Protein AF-A0A7S0A789-F1 (afdb_monomer)

pLDDT: mean 82.25, std 15.33, range [33.28, 98.38]

Sequence (370 aa):
LTANECTLSLEGDSMLAGPYPSQSTDPSTAKYSLGPCECFGKKYRDMSPVTEESRRATGSPAELVYNNFEPPPMLIFEGPYVCEHEAILPNGQKNEISEDDCRTECSSEGSVCKFFLYVPQLRYCLLLSQCNRLGH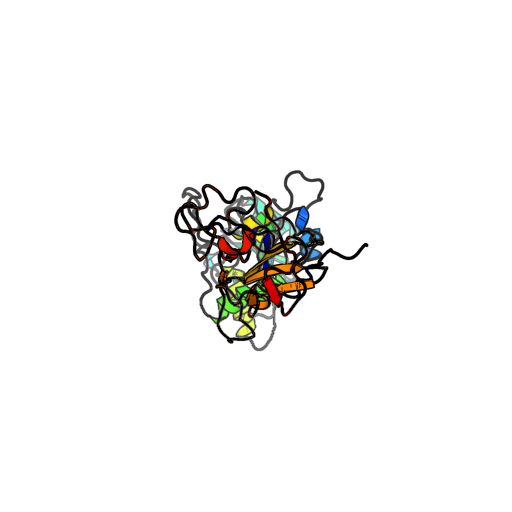SGLETTHKLFGVFPAGRYCRIANPELCWASKMRRDLIEGQFEGSSLASGAATGPADAGGSDNCAFQEQLAQCDAMQMLTTESRGACSRCEFAPIPSKASAGLSKVPMPSTFLSGSQVVLSCDENSRLINSKTGRGMEKAVITCVDGEWQDAGFLEGITATSRAGREVTVMEHLPQPDEKVYSDEQSVKFTSLGDFSGKNLLYIRGADAEKTVAADSVVWTLETPVPVVIFLDFW

Organism: NCBI:txid73915

Mean predicted aligned error: 12.2 Å

Secondary structure (DSSP, 8-state):
----EEE-----TTEEEEESP--SSS-GGGGS---TTSB--GGGTTSTT--HHHHHHS--TTSSSTT-B-PPPEEEEEESEEE-GGGEEEEEEE-S--HHHHHHHHHHTGGG--EEEEETTTTEEEEES----EEE-SSS--EEEEEPPPSS-EEEBS-HHHHIIIIIHHHHHTT-------SS----S-S-S----PPTTHHHHHHHHHHHHH-SS---EE----EEETTSGGGGGGG--PPPSEEETT-EEEEEE-TT--EE-TTT--EESEEEEEEETTEEEEGGGGTT-EEEETTS---EEESSPPPTTSBSSSS-SS-B-S--GGGTT----EEE--GGGGGS-TTS--EEEE-SS--PPPPP--

Solvent-accessible surface area (backbone atoms only — not comparable to full-atom values): 21489 Å² total; per-residue (Å²): 144,86,65,47,49,21,69,75,82,80,89,54,87,49,58,26,39,25,70,57,80,64,90,53,101,58,76,62,36,58,39,33,38,64,48,31,64,18,17,48,11,75,75,36,49,93,34,85,54,37,35,72,67,40,49,66,73,31,73,63,86,85,47,95,63,51,48,59,41,73,71,75,69,41,69,42,34,39,16,35,53,40,59,51,77,88,24,52,39,91,84,24,71,44,72,80,43,52,73,69,53,44,52,49,55,32,58,71,57,43,91,55,32,32,27,38,38,36,27,76,93,66,23,31,32,38,29,14,52,52,64,89,44,82,41,76,66,88,50,101,50,58,26,36,36,28,42,43,71,70,95,62,53,27,21,49,20,19,18,29,66,59,21,36,67,71,46,54,53,48,29,54,74,72,70,65,54,78,66,70,76,74,79,64,87,66,92,78,64,80,96,72,79,87,86,48,85,54,36,60,64,48,57,54,35,49,52,40,48,52,50,52,71,72,39,96,63,80,70,56,49,60,44,66,55,46,37,29,44,50,94,25,68,32,38,58,28,43,74,29,44,67,62,75,67,67,37,54,52,74,40,38,37,35,38,32,45,42,98,91,47,75,39,62,40,86,90,77,68,42,78,39,77,63,48,53,34,34,22,52,74,35,38,81,38,53,72,69,63,62,66,77,53,44,46,45,33,70,84,74,52,68,39,45,66,33,92,52,63,78,52,66,74,33,62,60,28,70,77,40,83,87,49,51,33,84,65,59,69,95,55,60,90,53,100,44,73,34,78,31,40,40,58,77,58,75,75,56,56,92,93,52,82,60,62,48,77,48,58,91,54,96,78,88,83,87,81,86,87,132

Radius of gyration: 30.0 Å; Cα contacts (8 Å, |Δi|>4): 696; chains: 1; bounding box: 66×44×90 Å

Nearest PDB structures (foldseek):
  6ryw-assembly1_A  TM=6.326E-01  e=8.466E-01  Colletotrichum graminicola M1.001
  6stx-assembly1_C  TM=5.994E-01  e=7.535E-01  Colletotrichum graminicola M1.001
  6ryx-assembly1_A  TM=5.022E-01  e=7.109E-01  Colletotrichum graminicola M1.001
  6ryv-assembly1_A  TM=4.757E-01  e=1.069E+00  Colletotrichum graminicola M1.001
  4aqb-assembly1_A-2  TM=2.936E-01  e=7.987E-01  Homo sapiens

Foldseek 3Di:
DPFQKAFDDDPDLFKFKDFPDPPDPDVRSVQAHAHQQFFAALQCLPDPPADPVQSVQWDDSPDPDTQKAQHQWDWFKKFQKDFDPVFFDDVQKDFPAAPVVLSVVLVVVPLQFFKKKAFVVGRIITGGSAGQDIDGNPDLTIITMIGHDHPAIKGWGRHQVCCCVQPVVVCLVVVVPPPDPPVDPDPVDPLDDDDDLAAPPSNSLSNVVVVCVVDPDCRMDGDTRTMHGCSHPSVSNNSHHHDDRIDGAFIKMKMAGDPRDFDADPVPRDTDRIWIWGRHSHDTDTLCQQPPKDKFFPVRFDKDWAQDDDDFLDAQAPADNPHTDNDPPPCPPDRDIDIHHHPCLVPDDPPDDGMDIDGPDDDDDDDDDD

Structure (mmCIF, N/CA/C/O backbone):
data_AF-A0A7S0A789-F1
#
_entry.id   AF-A0A7S0A789-F1
#
loop_
_atom_site.group_PDB
_atom_site.id
_atom_site.type_symbol
_atom_site.label_atom_id
_atom_site.label_alt_id
_atom_site.label_comp_id
_atom_site.label_asym_id
_atom_site.label_entity_id
_atom_site.label_seq_id
_atom_site.pdbx_PDB_ins_code
_atom_site.Cartn_x
_atom_site.Cartn_y
_atom_site.Cartn_z
_atom_site.occupancy
_atom_site.B_iso_or_equiv
_atom_site.auth_seq_id
_atom_site.auth_comp_id
_atom_site.auth_asym_id
_atom_site.auth_atom_id
_atom_site.pdbx_PDB_model_num
ATOM 1 N N . LEU A 1 1 ? 1.810 -6.678 -42.098 1.00 39.84 1 LEU A N 1
ATOM 2 C CA . LEU A 1 1 ? 2.706 -5.706 -41.430 1.00 39.84 1 LEU A CA 1
ATOM 3 C C . LEU A 1 1 ? 2.004 -5.224 -40.166 1.00 39.84 1 LEU A C 1
ATOM 5 O O . LEU A 1 1 ? 1.527 -4.104 -40.113 1.00 39.84 1 LEU A O 1
ATOM 9 N N . THR A 1 2 ? 1.814 -6.122 -39.205 1.00 44.78 2 THR A N 1
ATOM 10 C CA . THR A 1 2 ? 0.998 -5.884 -38.003 1.00 44.78 2 THR A CA 1
ATOM 11 C C . THR A 1 2 ? 1.501 -6.829 -36.914 1.00 44.78 2 THR A C 1
ATOM 13 O O . THR A 1 2 ? 0.867 -7.853 -36.689 1.00 44.78 2 THR A O 1
ATOM 16 N N . ALA A 1 3 ? 2.690 -6.566 -36.355 1.00 49.50 3 ALA A N 1
ATOM 17 C CA . ALA A 1 3 ? 3.202 -7.234 -35.145 1.00 49.50 3 ALA A CA 1
ATOM 18 C C . ALA A 1 3 ? 4.504 -6.592 -34.594 1.00 49.50 3 ALA A C 1
ATOM 20 O O . ALA A 1 3 ? 5.367 -7.308 -34.112 1.00 49.50 3 ALA A O 1
ATOM 21 N N . ASN A 1 4 ? 4.684 -5.265 -34.662 1.00 70.31 4 ASN A N 1
ATOM 22 C CA . ASN A 1 4 ? 5.910 -4.615 -34.149 1.00 70.31 4 ASN A CA 1
ATOM 23 C C . ASN A 1 4 ? 5.673 -3.941 -32.784 1.00 70.31 4 ASN A C 1
ATOM 25 O O . ASN A 1 4 ? 6.237 -2.882 -32.500 1.00 70.31 4 ASN A O 1
ATOM 29 N N . GLU A 1 5 ? 4.785 -4.513 -31.972 1.00 80.38 5 GLU A N 1
ATOM 30 C CA . GLU A 1 5 ? 4.471 -4.023 -30.630 1.00 80.38 5 GLU A CA 1
ATOM 31 C C . GLU A 1 5 ? 4.909 -5.054 -29.597 1.00 80.38 5 GLU A C 1
ATOM 33 O O . GLU A 1 5 ? 4.615 -6.239 -29.746 1.00 80.38 5 GLU A O 1
ATOM 38 N N . CYS A 1 6 ? 5.585 -4.604 -28.542 1.00 77.88 6 CYS A N 1
ATOM 39 C CA . CYS A 1 6 ? 5.912 -5.453 -27.406 1.00 77.88 6 CYS A CA 1
ATOM 40 C C . CYS A 1 6 ? 4.859 -5.296 -26.315 1.00 77.88 6 CYS A C 1
ATOM 42 O O . CYS A 1 6 ? 4.458 -4.182 -25.960 1.00 77.88 6 CYS A O 1
ATOM 44 N N . THR A 1 7 ? 4.458 -6.419 -25.731 1.00 80.94 7 THR A N 1
ATOM 45 C CA . THR A 1 7 ? 3.663 -6.458 -24.502 1.00 80.94 7 THR A CA 1
ATOM 46 C C . THR A 1 7 ? 4.587 -6.705 -23.324 1.00 80.94 7 THR A C 1
ATOM 48 O O . THR A 1 7 ? 5.413 -7.617 -23.369 1.00 80.94 7 THR A O 1
ATOM 51 N N . LEU A 1 8 ? 4.474 -5.906 -22.266 1.00 76.56 8 LEU A N 1
ATOM 52 C CA . LEU A 1 8 ? 5.214 -6.149 -21.032 1.00 76.56 8 LEU A CA 1
ATOM 53 C C . LEU A 1 8 ? 4.306 -6.900 -20.054 1.00 76.56 8 LEU A C 1
ATOM 55 O O . LEU A 1 8 ? 3.341 -6.334 -19.546 1.00 76.56 8 LEU A O 1
ATOM 59 N N . SER A 1 9 ? 4.616 -8.171 -19.802 1.00 70.50 9 SER A N 1
ATOM 60 C CA . SER A 1 9 ? 4.024 -8.934 -18.702 1.00 70.50 9 SER A CA 1
ATOM 61 C C . SER A 1 9 ? 5.042 -8.991 -17.571 1.00 70.50 9 SER A C 1
ATOM 63 O O . SER A 1 9 ? 6.032 -9.714 -17.659 1.00 70.50 9 SER A O 1
ATOM 65 N N . LEU A 1 10 ? 4.845 -8.173 -16.538 1.00 63.91 10 LEU A N 1
ATOM 66 C CA . LEU A 1 10 ? 5.662 -8.229 -15.330 1.00 63.91 10 LEU A CA 1
ATOM 67 C C . LEU A 1 10 ? 5.049 -9.272 -14.395 1.00 63.91 10 LEU A C 1
ATOM 69 O O . LEU A 1 10 ? 4.109 -8.988 -13.658 1.00 63.91 10 LEU A O 1
ATOM 73 N N . GLU A 1 11 ? 5.577 -10.490 -14.445 1.00 53.88 11 GLU A N 1
ATOM 74 C CA . GLU A 1 11 ? 5.281 -11.519 -13.451 1.00 53.88 11 GLU A CA 1
ATOM 75 C C . GLU A 1 11 ? 6.198 -11.295 -12.242 1.00 53.88 11 GLU A C 1
ATOM 77 O O . GLU A 1 11 ? 7.334 -11.763 -12.203 1.00 53.88 11 GLU A O 1
ATOM 82 N N . GLY A 1 12 ? 5.742 -10.497 -11.276 1.00 53.91 12 GLY A N 1
ATOM 83 C CA . GLY A 1 12 ? 6.474 -10.276 -10.030 1.00 53.91 12 GLY A CA 1
ATOM 84 C C . GLY A 1 12 ? 6.085 -8.985 -9.323 1.00 53.91 12 GLY A C 1
ATOM 85 O O . GLY A 1 12 ? 6.250 -7.895 -9.867 1.00 53.91 12 GLY A O 1
ATOM 86 N N . ASP A 1 13 ? 5.646 -9.115 -8.073 1.00 53.94 13 ASP A N 1
ATOM 87 C CA . ASP A 1 13 ? 5.111 -8.012 -7.259 1.00 53.94 13 ASP A CA 1
ATOM 88 C C . ASP A 1 13 ? 6.169 -6.975 -6.829 1.00 53.94 13 ASP A C 1
ATOM 90 O O . ASP A 1 13 ? 5.826 -5.921 -6.300 1.00 53.94 13 ASP A O 1
ATOM 94 N N . SER A 1 14 ? 7.451 -7.265 -7.073 1.00 58.00 14 SER A N 1
ATOM 95 C CA . SER A 1 14 ? 8.599 -6.447 -6.657 1.00 58.00 14 SER A CA 1
ATOM 96 C C . SER A 1 14 ? 9.358 -5.797 -7.816 1.00 58.00 14 SER A C 1
ATOM 98 O O . SER A 1 14 ? 10.427 -5.214 -7.611 1.00 58.00 14 SER A O 1
ATOM 100 N N . MET A 1 15 ? 8.841 -5.901 -9.045 1.00 59.53 15 MET A N 1
ATOM 101 C CA . MET A 1 15 ? 9.416 -5.206 -10.195 1.00 59.53 15 MET A CA 1
ATOM 102 C C . MET A 1 15 ? 8.822 -3.803 -10.347 1.00 59.53 15 MET A C 1
ATOM 104 O O . MET A 1 15 ? 7.609 -3.586 -10.368 1.00 59.53 15 MET A O 1
ATOM 108 N N . LEU A 1 16 ? 9.710 -2.831 -10.497 1.00 67.88 16 LEU A N 1
ATOM 109 C CA . LEU A 1 16 ? 9.405 -1.456 -10.852 1.00 67.88 16 LEU A CA 1
ATOM 110 C C . LEU A 1 16 ? 9.806 -1.258 -12.312 1.00 67.88 16 LEU A C 1
ATOM 112 O O . LEU A 1 16 ? 10.894 -1.660 -12.716 1.00 67.88 16 LEU A O 1
ATOM 116 N N . ALA A 1 17 ? 8.949 -0.626 -13.103 1.00 66.38 17 ALA A N 1
ATOM 117 C CA . ALA A 1 17 ? 9.237 -0.340 -14.499 1.00 66.38 17 ALA A CA 1
ATOM 118 C C . ALA A 1 17 ? 8.912 1.125 -14.816 1.00 66.38 17 ALA A C 1
ATOM 120 O O . ALA A 1 17 ? 7.978 1.687 -14.250 1.00 66.38 17 ALA A O 1
ATOM 121 N N . GLY A 1 18 ? 9.641 1.758 -15.736 1.00 69.06 18 GLY A N 1
ATOM 122 C CA . GLY A 1 18 ? 9.333 3.112 -16.214 1.00 69.06 18 GLY A CA 1
ATOM 123 C C . GLY A 1 18 ? 9.897 3.406 -17.609 1.00 69.06 18 GLY A C 1
ATOM 124 O O . GLY A 1 18 ? 10.802 2.706 -18.052 1.00 69.06 18 GLY A O 1
ATOM 125 N N . PRO A 1 19 ? 9.380 4.417 -18.329 1.00 62.97 19 PRO A N 1
ATOM 126 C CA . PRO A 1 19 ? 9.884 4.793 -19.651 1.00 62.97 19 PRO A CA 1
ATOM 127 C C . PRO A 1 19 ? 11.278 5.445 -19.578 1.00 62.97 19 PRO A C 1
ATOM 129 O O . PRO A 1 19 ? 11.563 6.214 -18.660 1.00 62.97 19 PRO A O 1
ATOM 132 N N . TYR A 1 20 ? 12.124 5.175 -20.575 1.00 55.06 20 TYR A N 1
ATOM 133 C CA . TYR A 1 20 ? 13.419 5.841 -20.794 1.00 55.06 20 TYR A CA 1
ATOM 134 C C . TYR A 1 20 ? 13.285 6.985 -21.831 1.00 55.06 20 TYR A C 1
ATOM 136 O O . TYR A 1 20 ? 12.451 6.859 -22.730 1.00 55.06 20 TYR A O 1
ATOM 144 N N . PRO A 1 21 ? 14.083 8.078 -21.788 1.00 48.69 21 PRO A N 1
ATOM 145 C CA . PRO A 1 21 ? 15.117 8.422 -20.812 1.00 48.69 21 PRO A CA 1
ATOM 146 C C . PRO A 1 21 ? 14.537 9.148 -19.595 1.00 48.69 21 PRO A C 1
ATOM 148 O O . PRO A 1 21 ? 14.064 10.280 -19.687 1.00 48.69 21 PRO A O 1
ATOM 151 N N . SER A 1 22 ? 14.635 8.543 -18.412 1.00 46.38 22 SER A N 1
ATOM 152 C CA . SER A 1 22 ? 14.467 9.286 -17.165 1.00 46.38 22 SER A CA 1
ATOM 153 C C . SER A 1 22 ? 15.784 10.011 -16.869 1.00 46.38 22 SER A C 1
ATOM 155 O O . SER A 1 22 ? 16.626 9.506 -16.133 1.00 46.38 22 SER A O 1
ATOM 157 N N . GLN A 1 23 ? 16.006 11.180 -17.479 1.00 37.94 23 GLN A N 1
ATOM 158 C CA . GLN A 1 23 ? 17.196 12.017 -17.230 1.00 37.94 23 GLN A CA 1
ATOM 159 C C . GLN A 1 23 ? 17.279 12.583 -15.801 1.00 37.94 23 GLN A C 1
ATOM 161 O O . GLN A 1 23 ? 18.159 13.386 -15.504 1.00 37.94 23 GLN A O 1
ATOM 166 N N . SER A 1 24 ? 16.392 12.187 -14.894 1.00 37.88 24 SER A N 1
ATOM 167 C CA . SER A 1 24 ? 16.448 12.617 -13.513 1.00 37.88 24 SER A CA 1
ATOM 168 C C . SER A 1 24 ? 16.922 11.478 -12.615 1.00 37.88 24 SER A C 1
ATOM 170 O O . SER A 1 24 ? 16.473 10.338 -12.706 1.00 37.88 24 SER A O 1
ATOM 172 N N . THR A 1 25 ? 17.779 11.820 -11.660 1.00 41.69 25 THR A N 1
ATOM 173 C CA . THR A 1 25 ? 18.025 11.072 -10.415 1.00 41.69 25 THR A CA 1
ATOM 174 C C . THR A 1 25 ? 16.762 10.935 -9.541 1.00 41.69 25 THR A C 1
ATOM 176 O O . THR A 1 25 ? 16.852 10.603 -8.365 1.00 41.69 25 THR A O 1
ATOM 179 N N . ASP A 1 26 ? 15.587 11.229 -10.097 1.00 42.59 26 ASP A N 1
ATOM 180 C CA . ASP A 1 26 ? 14.279 11.237 -9.457 1.00 42.59 26 ASP A CA 1
ATOM 181 C C . ASP A 1 26 ? 13.671 9.829 -9.611 1.00 42.59 26 ASP A C 1
ATOM 183 O O . ASP A 1 26 ? 13.818 9.222 -10.682 1.00 42.59 26 ASP A O 1
ATOM 187 N N . PRO A 1 27 ? 12.973 9.287 -8.598 1.00 49.06 27 PRO A N 1
ATOM 188 C CA . PRO A 1 27 ? 12.368 7.952 -8.597 1.00 49.06 27 PRO A CA 1
ATOM 189 C C . PRO A 1 27 ? 11.155 7.849 -9.547 1.00 49.06 27 PRO A C 1
ATOM 191 O O . PRO A 1 27 ? 10.072 7.406 -9.185 1.00 49.06 27 PRO A O 1
ATOM 194 N N . SER A 1 28 ? 11.310 8.255 -10.805 1.00 47.50 28 SER A N 1
ATOM 195 C CA . SER A 1 28 ? 10.266 8.272 -11.832 1.00 47.50 28 SER A CA 1
ATOM 196 C C . SER A 1 28 ? 9.851 6.873 -12.314 1.00 47.50 28 SER A C 1
ATOM 198 O O . SER A 1 28 ? 8.740 6.721 -12.825 1.00 47.50 28 SER A O 1
ATOM 200 N N . THR A 1 29 ? 10.658 5.831 -12.063 1.00 52.75 29 THR A N 1
ATOM 201 C CA . THR A 1 29 ? 10.235 4.419 -12.170 1.00 52.75 29 THR A CA 1
ATOM 202 C C . THR A 1 29 ? 9.184 4.054 -11.119 1.00 52.75 29 THR A C 1
ATOM 204 O O . THR A 1 29 ? 8.314 3.228 -11.384 1.00 52.75 29 THR A O 1
ATOM 207 N N . ALA A 1 30 ? 9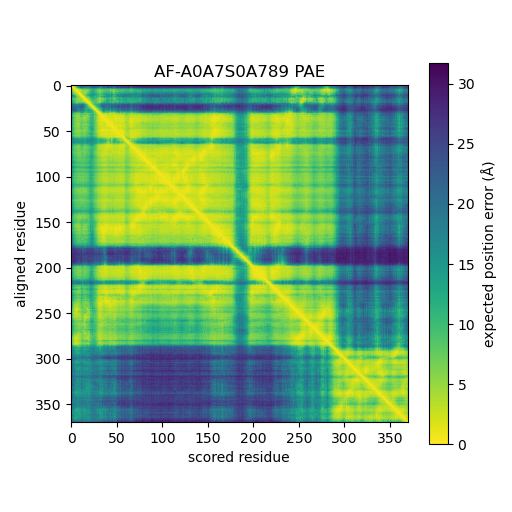.161 4.732 -9.964 1.00 60.16 30 ALA A N 1
ATOM 208 C CA . ALA A 1 30 ? 8.144 4.516 -8.936 1.00 60.16 30 ALA A CA 1
ATOM 209 C C . ALA A 1 30 ? 6.753 5.010 -9.363 1.00 60.16 30 ALA A C 1
ATOM 211 O O . ALA A 1 30 ? 5.765 4.653 -8.732 1.00 60.16 30 ALA A O 1
ATOM 212 N N . LYS A 1 31 ? 6.625 5.801 -10.438 1.00 73.81 31 LYS A N 1
ATOM 213 C CA . LYS A 1 31 ? 5.325 6.321 -10.892 1.00 73.81 31 LYS A CA 1
ATOM 214 C C . LYS A 1 31 ? 4.421 5.248 -11.510 1.00 73.81 31 LYS A C 1
ATOM 216 O O . LYS A 1 31 ? 3.201 5.430 -11.515 1.00 73.81 31 LYS A O 1
ATOM 221 N N . TYR A 1 32 ? 5.002 4.166 -12.035 1.00 82.25 32 TYR A N 1
ATOM 222 C CA . TYR A 1 32 ? 4.284 3.167 -12.838 1.00 82.25 32 TYR A CA 1
ATOM 223 C C . TYR A 1 32 ? 4.222 1.766 -12.238 1.00 82.25 32 TYR A C 1
ATOM 225 O O . TYR A 1 32 ? 3.720 0.858 -12.893 1.00 82.25 32 TYR A O 1
ATOM 233 N N . SER A 1 33 ? 4.696 1.585 -11.009 1.00 84.06 33 SER A N 1
ATOM 234 C CA . SER A 1 33 ? 4.518 0.334 -10.279 1.00 84.06 33 SER A CA 1
ATOM 235 C C . SER A 1 33 ? 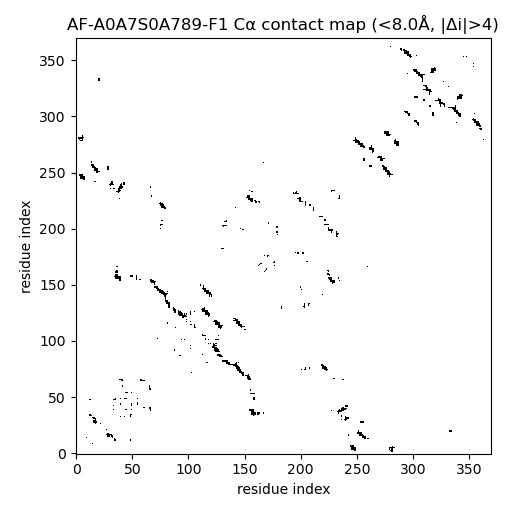3.963 0.632 -8.898 1.00 84.06 33 SER A C 1
ATOM 237 O O . SER A 1 33 ? 4.501 1.477 -8.178 1.00 84.06 33 SER A O 1
ATOM 239 N N . LEU A 1 34 ? 2.848 -0.016 -8.576 1.00 88.69 34 LEU A N 1
ATOM 240 C CA . LEU A 1 34 ? 2.143 0.110 -7.310 1.00 88.69 34 LEU A CA 1
ATOM 241 C C . LEU A 1 34 ? 2.506 -1.090 -6.430 1.00 88.69 34 LEU A C 1
ATOM 243 O O . LEU A 1 34 ? 2.203 -2.227 -6.781 1.00 88.69 34 LEU A O 1
ATOM 247 N N . GLY A 1 35 ? 3.131 -0.832 -5.286 1.00 88.12 35 GLY A N 1
ATOM 248 C CA . GLY A 1 35 ? 3.448 -1.850 -4.293 1.00 88.12 35 GLY A CA 1
ATOM 249 C C . GLY A 1 35 ? 2.223 -2.254 -3.460 1.00 88.12 35 GLY A C 1
ATOM 250 O O . GLY A 1 35 ? 1.274 -1.478 -3.319 1.00 88.12 35 GLY A O 1
ATOM 251 N N . PRO A 1 36 ? 2.233 -3.447 -2.839 1.00 91.38 36 PRO A N 1
ATOM 252 C CA . PRO A 1 36 ? 1.090 -3.953 -2.077 1.00 91.38 36 PRO A CA 1
ATOM 253 C C . PRO A 1 36 ? 0.788 -3.141 -0.813 1.00 91.38 36 PRO A C 1
ATOM 255 O O . PRO A 1 36 ? -0.371 -3.071 -0.414 1.00 91.38 36 PRO A O 1
ATOM 258 N N . CYS A 1 37 ? 1.806 -2.519 -0.208 1.00 90.94 37 CYS A N 1
ATOM 259 C CA . CYS A 1 37 ? 1.686 -1.664 0.980 1.00 90.94 37 CYS A CA 1
ATOM 260 C C . CYS A 1 37 ? 1.305 -0.209 0.671 1.00 90.94 37 CYS A C 1
ATOM 262 O O . CYS A 1 37 ? 1.138 0.590 1.590 1.00 90.94 37 CYS A O 1
ATOM 264 N N . GLU A 1 38 ? 1.200 0.166 -0.602 1.00 91.75 38 GLU A N 1
ATOM 265 C CA . GLU A 1 38 ? 0.890 1.537 -0.992 1.00 91.75 38 GLU A CA 1
ATOM 266 C C . GLU A 1 38 ? -0.618 1.751 -1.128 1.00 91.75 38 GLU A C 1
ATOM 268 O O . GLU A 1 38 ? -1.395 0.831 -1.394 1.00 91.75 38 GLU A O 1
ATOM 273 N N . CYS A 1 39 ? -1.043 3.000 -0.973 1.00 94.69 39 CYS A N 1
ATOM 274 C CA . CYS A 1 39 ? -2.388 3.411 -1.339 1.00 94.69 39 CYS A CA 1
ATOM 275 C C . CYS A 1 39 ? -2.515 3.509 -2.857 1.00 94.69 39 CYS A C 1
ATOM 277 O O . CYS A 1 39 ? -1.539 3.748 -3.552 1.00 94.69 39 CYS A O 1
ATOM 279 N N . PHE A 1 40 ? -3.721 3.369 -3.394 1.00 94.62 40 PHE A N 1
ATOM 280 C CA . PHE A 1 40 ? -3.927 3.304 -4.842 1.00 94.62 40 PHE A CA 1
ATOM 281 C C . PHE A 1 40 ? -4.890 4.377 -5.338 1.00 94.62 40 PHE A C 1
ATOM 283 O O . PHE A 1 40 ? -5.926 4.646 -4.726 1.00 94.62 40 PHE A O 1
ATOM 290 N N . GLY A 1 41 ? -4.532 4.997 -6.462 1.00 93.25 41 GLY A N 1
ATOM 291 C CA . GLY A 1 41 ? -5.376 5.964 -7.153 1.00 93.25 41 GLY A CA 1
ATOM 292 C C . GLY A 1 41 ? -6.427 5.303 -8.048 1.00 93.25 41 GLY A C 1
ATOM 293 O O . GLY A 1 41 ? -6.380 4.108 -8.342 1.00 93.25 41 GLY A O 1
ATOM 294 N N . LYS A 1 42 ? -7.350 6.118 -8.574 1.00 93.00 42 LYS A N 1
ATOM 295 C CA . LYS A 1 42 ? -8.457 5.666 -9.439 1.00 93.00 42 LYS A CA 1
ATOM 296 C C . LYS A 1 42 ? -7.992 4.835 -10.640 1.00 93.00 42 LYS A C 1
ATOM 298 O O . LYS A 1 42 ? -8.688 3.916 -11.050 1.00 93.00 42 LYS A O 1
ATOM 303 N N . LYS A 1 43 ? -6.826 5.160 -11.207 1.00 91.25 43 LYS A N 1
ATOM 304 C CA . LYS A 1 43 ? -6.294 4.478 -12.396 1.00 91.25 43 LYS A CA 1
ATOM 305 C C . LYS A 1 43 ? -5.780 3.063 -12.113 1.00 91.25 43 LYS A C 1
ATOM 307 O O . LYS A 1 43 ? -5.744 2.265 -13.036 1.00 91.25 43 LYS A O 1
ATOM 312 N N . TYR A 1 44 ? -5.407 2.766 -10.868 1.00 91.50 44 TYR A N 1
ATOM 313 C CA . TYR A 1 44 ? -4.929 1.445 -10.444 1.00 91.50 44 TYR A CA 1
ATOM 314 C C . TYR A 1 44 ? -6.014 0.564 -9.843 1.00 91.50 44 TYR A C 1
ATOM 316 O O . TYR A 1 44 ? -5.753 -0.602 -9.577 1.00 91.50 44 TYR A O 1
ATOM 324 N N . ARG A 1 45 ? -7.216 1.109 -9.622 1.00 92.12 45 ARG A N 1
ATOM 325 C CA . ARG A 1 45 ? -8.313 0.435 -8.923 1.00 92.12 45 ARG A CA 1
ATOM 326 C C . ARG A 1 45 ? -8.504 -1.004 -9.383 1.00 92.12 45 ARG A C 1
ATOM 328 O O . ARG A 1 45 ? -8.610 -1.882 -8.545 1.00 92.12 45 ARG A O 1
ATOM 335 N N . ASP A 1 46 ? -8.547 -1.221 -10.693 1.00 91.88 46 ASP A N 1
ATOM 336 C CA . ASP A 1 46 ? -8.877 -2.513 -11.294 1.00 91.88 46 ASP A CA 1
ATOM 337 C C . ASP A 1 46 ? -7.644 -3.320 -11.728 1.00 91.88 46 ASP A C 1
ATOM 339 O O . ASP A 1 46 ? -7.749 -4.210 -12.570 1.00 91.88 46 ASP A O 1
ATOM 343 N N . MET A 1 47 ? -6.473 -3.007 -11.170 1.00 91.00 47 MET A N 1
ATOM 344 C CA . MET A 1 47 ? -5.198 -3.631 -11.517 1.00 91.00 47 MET A CA 1
ATOM 345 C C . MET A 1 47 ? -4.517 -4.221 -10.283 1.00 91.00 47 MET A C 1
ATOM 347 O O . MET A 1 47 ? -4.687 -3.736 -9.165 1.00 91.00 47 MET A O 1
ATOM 351 N N . SER A 1 48 ? -3.711 -5.262 -10.498 1.00 88.12 48 SER A N 1
ATOM 352 C CA . SER A 1 48 ? -2.836 -5.806 -9.455 1.00 88.12 48 SER A CA 1
ATOM 353 C C . SER A 1 48 ? -1.899 -4.703 -8.926 1.00 88.12 48 SER A C 1
ATOM 355 O O . SER A 1 48 ? -1.440 -3.886 -9.731 1.00 88.12 48 SER A O 1
ATOM 357 N N . PRO A 1 49 ? -1.617 -4.633 -7.610 1.00 92.06 49 PRO A N 1
ATOM 358 C CA . PRO A 1 49 ? -1.979 -5.588 -6.554 1.00 92.06 49 PRO A CA 1
ATOM 359 C C . PRO A 1 49 ? -3.326 -5.323 -5.858 1.00 92.06 49 PRO A C 1
ATOM 361 O O . PRO A 1 49 ? -3.600 -5.951 -4.838 1.00 92.06 49 PRO A O 1
ATOM 364 N N . VAL A 1 50 ? -4.167 -4.406 -6.350 1.00 94.62 50 VAL A N 1
ATOM 365 C CA . VAL A 1 50 ? -5.384 -3.982 -5.638 1.00 94.62 50 VAL A CA 1
ATOM 366 C C . VAL A 1 50 ? -6.384 -5.136 -5.489 1.00 94.62 50 VAL A C 1
ATOM 368 O O . VAL A 1 50 ? -6.866 -5.703 -6.469 1.00 94.62 50 VAL A O 1
ATOM 371 N N . THR A 1 51 ? -6.718 -5.461 -4.240 1.00 95.50 51 THR A N 1
ATOM 372 C CA . THR A 1 51 ? -7.679 -6.523 -3.896 1.00 95.50 51 THR A CA 1
ATOM 373 C C . THR A 1 51 ? -9.130 -6.070 -4.046 1.00 95.50 51 THR A C 1
ATOM 375 O O . THR A 1 51 ? -9.444 -4.878 -3.984 1.00 95.50 51 THR A O 1
ATOM 378 N N . GLU A 1 52 ? -10.047 -7.028 -4.202 1.00 94.50 52 GLU A N 1
ATOM 379 C CA . GLU A 1 52 ? -11.484 -6.744 -4.269 1.00 94.50 52 GLU A CA 1
ATOM 380 C C . GLU A 1 52 ? -12.001 -6.108 -2.971 1.00 94.50 52 GLU A C 1
ATOM 382 O O . GLU A 1 52 ? -12.810 -5.180 -3.009 1.00 94.50 52 GLU A O 1
ATOM 387 N N . GLU A 1 53 ? -11.491 -6.552 -1.825 1.00 94.38 53 GLU A N 1
ATOM 388 C CA . GLU A 1 53 ? -11.795 -6.005 -0.505 1.00 94.38 53 GLU A CA 1
ATOM 389 C C . GLU A 1 53 ? -11.377 -4.535 -0.420 1.00 94.38 53 GLU A C 1
ATOM 391 O O . GLU A 1 53 ? -12.184 -3.680 -0.047 1.00 94.38 53 GLU A O 1
ATOM 396 N N . SER A 1 54 ? -10.150 -4.211 -0.845 1.00 95.19 54 SER A N 1
ATOM 397 C CA . SER A 1 54 ? -9.683 -2.825 -0.882 1.00 95.19 54 SER A CA 1
ATOM 398 C C . SER A 1 54 ? -10.488 -1.973 -1.863 1.00 95.19 54 SER A C 1
ATOM 400 O O . SER A 1 54 ? -10.848 -0.846 -1.521 1.00 95.19 54 SER A O 1
ATOM 402 N N . ARG A 1 55 ? -10.866 -2.502 -3.037 1.00 94.44 55 ARG A N 1
ATOM 403 C CA . ARG A 1 55 ? -11.753 -1.792 -3.980 1.00 94.44 55 ARG A CA 1
ATOM 404 C C . ARG A 1 55 ? -13.116 -1.463 -3.380 1.00 94.44 55 ARG A C 1
ATOM 406 O O . ARG A 1 55 ? -13.630 -0.378 -3.645 1.00 94.44 55 ARG A O 1
ATOM 413 N N . ARG A 1 56 ? -13.710 -2.388 -2.621 1.00 92.44 56 ARG A N 1
ATOM 414 C CA . ARG A 1 56 ? -15.025 -2.206 -1.980 1.00 92.44 56 ARG A CA 1
ATOM 415 C C . ARG A 1 56 ? -14.973 -1.252 -0.796 1.00 92.44 56 ARG A C 1
ATOM 417 O O . ARG A 1 56 ? -15.936 -0.530 -0.571 1.00 92.44 56 ARG A O 1
ATOM 424 N N . ALA A 1 57 ? -13.866 -1.257 -0.057 1.00 90.50 57 ALA A N 1
ATOM 425 C CA . ALA A 1 57 ? -13.647 -0.344 1.059 1.00 90.50 57 ALA A CA 1
ATOM 426 C C . ALA A 1 57 ? -13.453 1.107 0.591 1.00 90.50 57 ALA A C 1
ATOM 428 O O . ALA A 1 57 ? -13.739 2.040 1.337 1.00 90.50 57 ALA A O 1
ATOM 429 N N . THR A 1 58 ? -12.978 1.310 -0.641 1.00 88.94 58 THR A N 1
ATOM 430 C CA . THR A 1 58 ? -12.937 2.640 -1.257 1.00 88.94 58 THR A CA 1
ATOM 431 C C . THR A 1 58 ? -14.291 3.028 -1.842 1.00 88.94 58 THR A C 1
ATOM 433 O O . THR A 1 58 ? -14.964 2.201 -2.454 1.00 88.94 58 THR A O 1
ATOM 436 N N . GLY A 1 59 ? -14.666 4.301 -1.690 1.00 78.38 59 GLY A N 1
ATOM 437 C CA . GLY A 1 59 ? -15.883 4.874 -2.266 1.00 78.38 59 GLY A CA 1
ATOM 438 C C . GLY A 1 59 ? -15.971 4.776 -3.795 1.00 78.38 59 GLY A C 1
ATOM 439 O O . GLY A 1 59 ? -15.140 4.172 -4.485 1.00 78.38 59 GLY A O 1
ATOM 440 N N . SER A 1 60 ? -17.016 5.382 -4.357 1.00 77.38 60 SER A N 1
ATOM 441 C CA . SER A 1 60 ? -17.286 5.285 -5.794 1.00 77.38 60 SER A CA 1
ATOM 442 C C . SER A 1 60 ? -16.169 5.936 -6.626 1.00 77.38 60 SER A C 1
ATOM 444 O O . SER A 1 60 ? -15.717 7.035 -6.300 1.00 77.38 60 SER A O 1
ATOM 446 N N . PRO A 1 61 ? -15.765 5.354 -7.774 1.00 74.06 61 PRO A N 1
ATOM 447 C CA . PRO A 1 61 ? -14.786 5.968 -8.678 1.00 74.06 61 PRO A CA 1
ATOM 448 C C . PRO A 1 61 ? -15.260 7.299 -9.294 1.00 74.06 61 PRO A C 1
ATOM 450 O O . PRO A 1 61 ? -14.485 7.959 -9.991 1.00 74.06 61 PRO A O 1
ATOM 453 N N . ALA A 1 62 ? -16.523 7.689 -9.093 1.00 72.81 62 ALA A N 1
ATOM 454 C CA . ALA A 1 62 ? -17.063 8.983 -9.508 1.00 72.81 62 ALA A CA 1
ATOM 455 C C . ALA A 1 62 ? -16.645 10.148 -8.589 1.00 72.81 62 ALA A C 1
ATOM 457 O O . ALA A 1 62 ? -16.811 11.305 -8.971 1.00 72.81 62 ALA A O 1
ATOM 458 N N . GLU A 1 63 ? -16.100 9.867 -7.405 1.00 75.75 63 GLU A N 1
ATOM 459 C CA . GLU A 1 63 ? -15.655 10.901 -6.473 1.00 75.75 63 GLU A CA 1
ATOM 460 C C . GLU A 1 63 ? -14.405 11.631 -6.990 1.00 75.75 63 GLU A C 1
ATOM 462 O O . GLU A 1 63 ? -13.492 11.030 -7.560 1.00 75.75 63 GLU A O 1
ATOM 467 N N . LEU A 1 64 ? -14.359 12.951 -6.775 1.00 70.00 64 LEU A N 1
ATOM 468 C CA . LEU A 1 64 ? -13.214 13.800 -7.139 1.00 70.00 64 LEU A CA 1
ATOM 469 C C . LEU A 1 64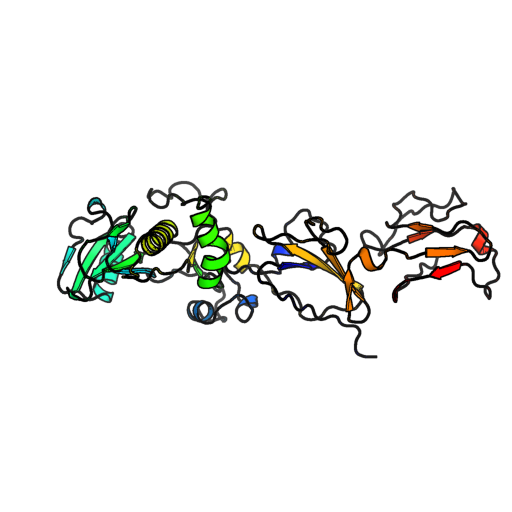 ? -11.939 13.414 -6.374 1.00 70.00 64 LEU A C 1
ATOM 471 O O . LEU A 1 64 ? -10.833 13.600 -6.877 1.00 70.00 64 LEU A O 1
ATOM 475 N N . VAL A 1 65 ? -12.104 12.878 -5.165 1.00 82.25 65 VAL A N 1
ATOM 476 C CA . VAL A 1 65 ? -11.031 12.507 -4.244 1.00 82.25 65 VAL A CA 1
ATOM 477 C C . VAL A 1 65 ? -11.157 11.009 -3.961 1.00 82.25 65 VAL A C 1
ATOM 479 O O . VAL A 1 65 ? -11.815 10.589 -3.019 1.00 82.25 65 VAL A O 1
ATOM 482 N N . TYR A 1 66 ? -10.572 10.193 -4.838 1.00 89.06 66 TYR A N 1
ATOM 483 C CA . TYR A 1 66 ? -10.625 8.734 -4.725 1.00 89.06 66 TYR A CA 1
ATOM 484 C C . TYR A 1 66 ? -9.647 8.219 -3.659 1.00 89.06 66 TYR A C 1
ATOM 486 O O . TYR A 1 66 ? -8.501 8.665 -3.616 1.00 89.06 66 TYR A O 1
ATOM 494 N N . ASN A 1 67 ? -10.086 7.252 -2.845 1.00 93.31 67 ASN A N 1
ATOM 495 C CA . ASN A 1 67 ? -9.277 6.600 -1.806 1.00 93.31 67 ASN A CA 1
ATOM 496 C C . ASN A 1 67 ? -8.633 7.581 -0.798 1.00 93.31 67 ASN A C 1
ATOM 498 O O . ASN A 1 67 ? -7.490 7.416 -0.383 1.00 93.31 67 ASN A O 1
ATOM 502 N N . ASN A 1 68 ? -9.367 8.631 -0.426 1.00 92.69 68 ASN A N 1
ATOM 503 C CA . ASN A 1 68 ? -8.971 9.595 0.598 1.00 92.69 68 ASN A CA 1
ATOM 504 C C . ASN A 1 68 ? -10.209 9.965 1.426 1.00 92.69 68 ASN A C 1
ATOM 506 O O . ASN A 1 68 ? -11.054 10.759 1.004 1.00 92.69 68 ASN A O 1
ATOM 510 N N . PHE A 1 69 ? -10.328 9.351 2.600 1.00 92.81 69 PHE A N 1
ATOM 511 C CA . PHE A 1 69 ? -11.519 9.423 3.442 1.00 92.81 69 PHE A CA 1
ATOM 512 C C . PHE A 1 69 ? -11.181 9.241 4.926 1.00 92.81 69 PHE A C 1
ATOM 514 O O . PHE A 1 69 ? -10.046 8.935 5.289 1.00 92.81 69 PHE A O 1
ATOM 521 N N . GLU A 1 70 ? -12.174 9.475 5.778 1.00 92.19 70 GLU A N 1
ATOM 522 C CA . GLU A 1 70 ? -12.140 9.126 7.199 1.00 92.19 70 GLU A CA 1
ATOM 523 C C . GLU A 1 70 ? -12.729 7.715 7.353 1.00 92.19 70 GLU A C 1
ATOM 525 O O . GLU A 1 70 ? -13.924 7.528 7.109 1.00 92.19 70 GLU A O 1
ATOM 530 N N . PRO A 1 71 ? -11.905 6.694 7.642 1.00 93.00 71 PRO A N 1
ATOM 531 C CA . PRO A 1 71 ? -12.375 5.322 7.742 1.00 93.00 71 PRO A CA 1
ATOM 532 C C . PRO A 1 71 ? -13.178 5.109 9.033 1.00 93.00 71 PRO A C 1
ATOM 534 O O . PRO A 1 71 ? -12.929 5.777 10.042 1.00 93.00 71 PRO A O 1
ATOM 537 N N . PRO A 1 72 ? -14.131 4.159 9.035 1.00 93.75 72 PRO A N 1
ATOM 538 C CA . PRO A 1 72 ? -14.782 3.739 10.269 1.00 93.75 72 PRO A CA 1
ATOM 539 C C . PRO A 1 72 ? -13.760 3.073 11.205 1.00 93.75 72 PRO A C 1
ATOM 541 O O . PRO A 1 72 ? -12.709 2.632 10.737 1.00 93.75 72 PRO A O 1
ATOM 544 N N . PRO A 1 73 ? -14.062 2.938 12.509 1.00 95.19 73 PRO A N 1
ATOM 545 C CA . PRO A 1 73 ? -13.212 2.194 13.429 1.00 95.19 73 PRO A CA 1
ATOM 546 C C . PRO A 1 73 ? -12.874 0.800 12.898 1.00 95.19 73 PRO A C 1
ATOM 548 O O . PRO A 1 73 ? -13.739 0.087 12.386 1.00 95.19 73 PRO A O 1
ATOM 551 N N . MET A 1 74 ? -11.606 0.425 13.016 1.00 95.38 74 MET A N 1
ATOM 552 C CA . MET A 1 74 ? -11.063 -0.804 12.445 1.00 95.38 74 MET A CA 1
ATOM 553 C C . MET A 1 74 ? -10.885 -1.847 13.543 1.00 95.38 74 MET A C 1
ATOM 555 O O . MET A 1 74 ? -10.297 -1.554 14.582 1.00 95.38 74 MET A O 1
ATOM 559 N N . LEU A 1 75 ? -11.343 -3.077 13.302 1.00 97.38 75 LEU A N 1
ATOM 560 C CA . LEU A 1 75 ? -11.009 -4.215 14.157 1.00 97.38 75 LEU A CA 1
ATOM 561 C C . LEU A 1 75 ? -9.500 -4.468 14.065 1.00 97.38 75 LEU A C 1
ATOM 563 O O . LEU A 1 75 ? -8.989 -4.682 12.971 1.00 97.38 75 LEU A O 1
ATOM 567 N N . ILE A 1 76 ? -8.791 -4.453 15.189 1.00 96.81 76 ILE A N 1
ATOM 568 C CA . ILE A 1 76 ? -7.347 -4.723 15.269 1.00 96.81 76 ILE A CA 1
ATOM 569 C C . ILE A 1 76 ? -7.106 -6.207 15.539 1.00 96.81 76 ILE A C 1
ATOM 571 O O . ILE A 1 76 ? -6.237 -6.819 14.920 1.00 96.81 76 ILE A O 1
ATOM 575 N N . PHE A 1 77 ? -7.874 -6.792 16.459 1.00 96.38 77 PHE A N 1
ATOM 576 C CA . PHE A 1 77 ? -7.832 -8.223 16.731 1.00 96.38 77 PHE A CA 1
ATOM 577 C C . PHE A 1 77 ? -9.140 -8.733 17.327 1.00 96.38 77 PHE A C 1
ATOM 579 O O . PHE A 1 77 ? -9.900 -7.987 17.949 1.00 96.38 77 PHE A O 1
ATOM 586 N N . GLU A 1 78 ? -9.327 -10.043 17.212 1.00 96.75 78 GLU A N 1
ATOM 587 C CA . GLU A 1 78 ? -10.355 -10.826 17.883 1.00 96.75 78 GLU A CA 1
ATOM 588 C C . GLU A 1 78 ? -9.701 -12.012 18.609 1.00 96.75 78 GLU A C 1
ATOM 590 O O . GLU A 1 78 ? -9.090 -12.864 17.974 1.00 96.75 78 GLU A O 1
ATOM 595 N N . GLY A 1 79 ? -9.786 -12.088 19.939 1.00 95.12 79 GLY A N 1
ATOM 596 C CA . GLY A 1 79 ? -9.147 -13.170 20.699 1.00 95.12 79 GLY A CA 1
ATOM 597 C C . GLY A 1 79 ? -9.063 -12.930 22.210 1.00 95.12 79 GLY A C 1
ATOM 598 O O . GLY A 1 79 ? -9.646 -11.977 22.724 1.00 95.12 79 GLY A O 1
ATOM 599 N N . PRO A 1 80 ? -8.329 -13.767 22.961 1.00 93.94 80 PRO A N 1
ATOM 600 C CA . PRO A 1 80 ? -8.204 -13.677 24.418 1.00 93.94 80 PRO A CA 1
ATOM 601 C C . PRO A 1 80 ? -7.225 -12.582 24.874 1.00 93.94 80 PRO A C 1
ATOM 603 O O . PRO A 1 80 ? -6.615 -12.710 25.938 1.00 93.94 80 PRO A O 1
ATOM 606 N N . TYR A 1 81 ? -7.057 -11.516 24.089 1.00 94.50 81 TYR A N 1
ATOM 607 C CA . TYR A 1 81 ? -6.111 -10.438 24.364 1.00 94.50 81 TYR A CA 1
ATOM 608 C C . TYR A 1 81 ? -6.810 -9.202 24.938 1.00 94.50 81 TYR A C 1
ATOM 610 O O . TYR A 1 81 ? -7.959 -8.910 24.614 1.00 94.50 81 TYR A O 1
ATOM 618 N N . VAL A 1 82 ? -6.104 -8.468 25.793 1.00 95.94 82 VAL A N 1
ATOM 619 C CA . VAL A 1 82 ? -6.568 -7.238 26.445 1.00 95.94 82 VAL A CA 1
ATOM 620 C C . VAL A 1 82 ? -5.463 -6.183 26.417 1.00 95.94 82 VAL A C 1
ATOM 622 O O . VAL A 1 82 ? -4.281 -6.528 26.399 1.00 95.94 82 VAL A O 1
ATOM 625 N N . CYS A 1 83 ? -5.845 -4.906 26.421 1.00 96.69 83 CYS A N 1
ATOM 626 C CA . CYS A 1 83 ? -4.911 -3.792 26.611 1.00 96.69 83 CYS A CA 1
ATOM 627 C C . CYS A 1 83 ? -4.569 -3.603 28.100 1.00 96.69 83 CYS A C 1
ATOM 629 O O . CYS A 1 83 ? -5.209 -4.189 28.981 1.00 96.69 83 CYS A O 1
ATOM 631 N N . GLU A 1 84 ? -3.588 -2.749 28.400 1.00 94.94 84 GLU A N 1
ATOM 632 C CA . GLU A 1 84 ? -3.245 -2.377 29.772 1.00 94.94 84 GLU A CA 1
ATOM 633 C C . GLU A 1 84 ? -4.421 -1.741 30.542 1.00 94.94 84 GLU A C 1
ATOM 635 O O . GLU A 1 84 ? -5.212 -0.973 30.000 1.00 94.94 84 GLU A O 1
ATOM 640 N N . HIS A 1 85 ? -4.528 -2.031 31.843 1.00 93.94 85 HIS A N 1
ATOM 641 C CA . HIS A 1 85 ? -5.637 -1.543 32.675 1.00 93.94 85 HIS A CA 1
ATOM 642 C C . HIS A 1 85 ? -5.657 -0.011 32.814 1.00 93.94 85 HIS A C 1
ATOM 644 O O . HIS A 1 85 ? -6.723 0.597 32.857 1.00 93.94 85 HIS A O 1
ATOM 650 N N . GLU A 1 86 ? -4.478 0.615 32.839 1.00 94.88 86 GLU A N 1
ATOM 651 C CA . GLU A 1 86 ? -4.308 2.071 32.950 1.00 94.88 86 GLU A CA 1
ATOM 652 C C . GLU A 1 86 ? -4.856 2.836 31.738 1.00 94.88 86 GLU A C 1
ATOM 654 O O . GLU A 1 86 ? -5.069 4.042 31.815 1.00 94.88 86 GLU A O 1
ATOM 659 N N . ALA A 1 87 ? -5.118 2.146 30.624 1.00 94.81 87 ALA A N 1
ATOM 660 C CA . ALA A 1 87 ? -5.693 2.763 29.441 1.00 94.81 87 ALA A CA 1
ATOM 661 C C . ALA A 1 87 ? -7.196 3.059 29.564 1.00 94.81 87 ALA A C 1
ATOM 663 O O . ALA A 1 87 ? -7.715 3.842 28.764 1.00 94.81 87 ALA A O 1
ATOM 664 N N . ILE A 1 88 ? -7.901 2.437 30.517 1.00 97.19 88 ILE A N 1
ATOM 665 C CA . ILE A 1 88 ? -9.359 2.549 30.648 1.00 97.19 88 ILE A CA 1
ATOM 666 C C . ILE A 1 88 ? -9.745 3.975 31.044 1.00 97.19 88 ILE A C 1
ATOM 668 O O . ILE A 1 88 ? -9.258 4.518 32.036 1.00 97.19 88 ILE A O 1
ATOM 672 N N . LEU A 1 89 ? -10.657 4.577 30.279 1.00 97.06 89 LEU A N 1
ATOM 673 C CA . LEU A 1 89 ? -11.171 5.910 30.578 1.00 97.06 89 LEU A CA 1
ATOM 674 C C . LEU A 1 89 ? -11.991 5.924 31.880 1.00 97.06 89 LEU A C 1
ATOM 676 O O . LEU A 1 89 ? -12.672 4.940 32.192 1.00 97.06 89 LEU A O 1
ATOM 680 N N . PRO A 1 90 ? -12.008 7.044 32.630 1.00 94.56 90 PRO A N 1
ATOM 681 C CA . PRO A 1 90 ? -12.955 7.225 33.725 1.00 94.56 90 PRO A CA 1
ATOM 682 C C . PRO A 1 90 ? -14.389 7.035 33.213 1.00 94.56 90 PRO A C 1
ATOM 684 O O . PRO A 1 90 ? -14.786 7.675 32.247 1.00 94.56 90 PRO A O 1
ATOM 687 N N . ASN A 1 91 ? -15.167 6.147 33.840 1.00 92.69 91 ASN A N 1
ATOM 688 C CA . ASN A 1 91 ? -16.502 5.729 33.372 1.00 92.69 91 ASN A CA 1
ATOM 689 C C . ASN A 1 91 ? -16.528 5.033 31.995 1.00 92.69 91 ASN A C 1
ATOM 691 O O . ASN A 1 91 ? -17.593 4.887 31.398 1.00 92.69 91 ASN A O 1
ATOM 695 N N . GLY A 1 92 ? -15.384 4.552 31.506 1.00 93.88 92 GLY A N 1
ATOM 696 C CA . GLY A 1 92 ? -15.264 3.846 30.231 1.00 93.88 92 GLY A CA 1
ATOM 697 C C . GLY A 1 92 ? -15.810 2.417 30.242 1.00 93.88 92 GLY A C 1
ATOM 698 O O . GLY A 1 92 ? -15.809 1.767 29.204 1.00 93.88 92 GLY A O 1
ATOM 699 N N . GLN A 1 93 ? -16.267 1.907 31.388 1.00 97.25 93 GLN A N 1
ATOM 700 C CA . GLN A 1 93 ? -16.855 0.572 31.504 1.00 97.25 93 GLN A CA 1
ATOM 701 C C . GLN A 1 93 ? -18.368 0.649 31.296 1.00 97.25 93 GLN A C 1
ATOM 703 O O . GLN A 1 93 ? -19.076 1.286 32.079 1.00 97.25 93 GLN A O 1
ATOM 708 N N . LYS A 1 94 ? -18.872 -0.011 30.252 1.00 97.19 94 LYS A N 1
ATOM 709 C CA . LYS A 1 94 ? -20.299 -0.040 29.907 1.00 97.19 94 LYS A CA 1
ATOM 710 C C . LYS A 1 94 ? -20.771 -1.493 29.838 1.00 97.19 94 LYS A C 1
ATOM 712 O O . LYS A 1 94 ? -20.136 -2.329 29.197 1.00 97.19 94 LYS A O 1
ATOM 717 N N . ASN A 1 95 ? -21.883 -1.789 30.504 1.00 97.00 95 ASN A N 1
ATOM 718 C CA . ASN A 1 95 ? -22.493 -3.120 30.548 1.00 97.00 95 ASN A CA 1
ATOM 719 C C . ASN A 1 95 ? -23.758 -3.165 29.680 1.00 97.00 95 ASN A C 1
ATOM 721 O O . ASN A 1 95 ? -24.389 -2.134 29.460 1.00 97.00 95 ASN A O 1
ATOM 725 N N . GLU A 1 96 ? -24.137 -4.365 29.231 1.00 96.44 96 GLU A N 1
ATOM 726 C CA . GLU A 1 96 ? -25.371 -4.658 28.475 1.00 96.44 96 GLU A CA 1
ATOM 727 C C . GLU A 1 96 ? -25.512 -3.922 27.125 1.00 96.44 96 GLU A C 1
ATOM 729 O O . GLU A 1 96 ? -26.591 -3.851 26.531 1.00 96.44 96 GLU A O 1
ATOM 734 N N . ILE A 1 97 ? -24.397 -3.448 26.578 1.00 97.44 97 ILE A N 1
ATOM 735 C CA . ILE A 1 97 ? -24.338 -2.601 25.387 1.00 97.44 97 ILE A CA 1
ATOM 736 C C . ILE A 1 97 ? -24.015 -3.420 24.123 1.00 97.44 97 ILE A C 1
ATOM 738 O O . ILE A 1 97 ? -23.387 -4.484 24.192 1.00 97.44 97 ILE A O 1
ATOM 742 N N . SER A 1 98 ? -24.494 -2.982 22.956 1.00 97.75 98 SER A N 1
ATOM 743 C CA . SER A 1 98 ? -24.109 -3.593 21.675 1.00 97.75 98 SER A CA 1
ATOM 744 C C . SER A 1 98 ? -22.742 -3.082 21.190 1.00 97.75 98 SER A C 1
ATOM 746 O O . SER A 1 98 ? -22.211 -2.105 21.716 1.00 97.75 98 SER A O 1
ATOM 748 N N . GLU A 1 99 ? -22.156 -3.740 20.187 1.00 97.19 99 GLU A N 1
ATOM 749 C CA . GLU A 1 99 ? -20.906 -3.283 19.554 1.00 97.19 99 GLU A CA 1
ATOM 750 C C . GLU A 1 99 ? -21.072 -1.888 18.913 1.00 97.19 99 GLU A C 1
ATOM 752 O O . GLU A 1 99 ? -20.220 -1.015 19.079 1.00 97.19 99 GLU A O 1
ATOM 757 N N . ASP A 1 100 ? -22.206 -1.644 18.246 1.00 97.31 100 ASP A N 1
ATOM 758 C CA . ASP A 1 100 ? -22.522 -0.364 17.598 1.00 97.31 100 ASP A CA 1
ATOM 759 C C . ASP A 1 100 ? -22.746 0.771 18.609 1.00 97.31 100 ASP A C 1
ATOM 761 O O . ASP A 1 100 ? -22.323 1.911 18.385 1.00 97.31 100 ASP A O 1
ATOM 765 N N . ASP A 1 101 ? -23.375 0.459 19.741 1.00 97.75 101 ASP A N 1
ATOM 766 C CA . ASP A 1 101 ? -23.554 1.411 20.835 1.00 97.75 101 ASP A CA 1
ATOM 767 C C . ASP A 1 101 ? -22.199 1.718 21.500 1.00 97.75 101 ASP A C 1
ATOM 769 O O . ASP A 1 101 ? -21.888 2.879 21.744 1.00 97.75 101 ASP A O 1
ATOM 773 N N . CYS A 1 102 ? -21.336 0.712 21.705 1.00 97.56 102 CYS A N 1
ATOM 774 C CA . CYS A 1 102 ? -19.969 0.893 22.218 1.00 97.56 102 CYS A CA 1
ATOM 775 C C . CYS A 1 102 ? -19.139 1.821 21.311 1.00 97.56 102 CYS A C 1
ATOM 777 O O . CYS A 1 102 ? -18.457 2.732 21.788 1.00 97.56 102 CYS A O 1
ATOM 779 N N . ARG A 1 103 ? -19.265 1.651 19.988 1.00 96.69 103 ARG A N 1
ATOM 780 C CA . ARG A 1 103 ? -18.671 2.552 18.993 1.00 96.69 103 ARG A CA 1
ATOM 781 C C . ARG A 1 103 ? -19.204 3.981 19.119 1.00 96.69 103 ARG A C 1
ATOM 783 O O . ARG A 1 103 ? -18.426 4.934 19.040 1.00 96.69 103 ARG A O 1
ATOM 790 N N . THR A 1 104 ? -20.515 4.137 19.297 1.00 96.69 104 THR A N 1
ATOM 791 C CA . THR A 1 104 ? -21.166 5.449 19.451 1.00 96.69 104 THR A CA 1
ATOM 792 C C . THR A 1 104 ? -20.705 6.154 20.724 1.00 96.69 104 THR A C 1
ATOM 794 O O . THR A 1 104 ? -20.342 7.327 20.670 1.00 96.69 104 THR A O 1
ATOM 797 N N . GLU A 1 105 ? -20.627 5.430 21.841 1.00 97.19 105 GLU A N 1
ATOM 798 C CA . GLU A 1 105 ? -20.110 5.940 23.114 1.00 97.19 105 GLU A CA 1
ATOM 799 C C . GLU A 1 105 ? -18.654 6.401 22.971 1.00 97.19 105 GLU A C 1
ATOM 801 O O . GLU A 1 105 ? -18.340 7.536 23.322 1.00 97.19 105 GLU A O 1
ATOM 806 N N . CYS A 1 106 ? -17.781 5.588 22.364 1.00 96.69 106 CYS A N 1
ATOM 807 C CA . CYS A 1 106 ? -16.393 5.988 22.110 1.00 96.69 106 CYS A CA 1
ATOM 808 C C . CYS A 1 106 ? -16.310 7.247 21.233 1.00 96.69 106 CYS A C 1
ATOM 810 O O . CYS A 1 106 ? -15.545 8.162 21.524 1.00 96.69 106 CYS A O 1
ATOM 812 N N . SER A 1 107 ? -17.150 7.338 20.197 1.00 93.94 107 SER A N 1
ATOM 813 C CA . SER A 1 107 ? -17.203 8.515 19.319 1.00 93.94 107 SER A CA 1
ATOM 814 C C . SER A 1 107 ? -17.684 9.773 20.057 1.00 93.94 107 SER A C 1
ATOM 816 O O . SER A 1 107 ? -17.259 10.879 19.726 1.00 93.94 107 SER A O 1
ATOM 818 N N . SER A 1 108 ? -18.546 9.620 21.070 1.00 94.81 108 SER A N 1
ATOM 819 C CA . SER A 1 108 ? -19.066 10.733 21.877 1.00 94.81 108 SER A CA 1
ATOM 820 C C . SER A 1 108 ? -18.025 11.345 22.822 1.00 94.81 108 SER A C 1
ATOM 822 O O . SER A 1 108 ? -18.085 12.541 23.100 1.00 94.81 108 SER A O 1
ATOM 824 N N . GLU A 1 109 ? -17.022 10.563 23.233 1.00 94.38 109 GLU A N 1
ATOM 825 C CA . GLU A 1 109 ? -15.867 11.024 24.021 1.00 94.38 109 GLU A CA 1
ATOM 826 C C . GLU A 1 109 ? -14.848 11.820 23.172 1.00 94.38 109 GLU A C 1
ATOM 828 O O . GLU A 1 109 ? -13.867 12.368 23.685 1.00 94.38 109 GLU A O 1
ATOM 833 N N . GLY A 1 110 ? -15.060 11.911 21.854 1.00 91.44 110 GLY A N 1
ATOM 834 C CA . GLY A 1 110 ? -14.211 12.667 20.937 1.00 91.44 110 GLY A CA 1
ATOM 835 C C . GLY A 1 110 ? -12.805 12.077 20.806 1.00 91.44 110 GLY A C 1
ATOM 836 O O . GLY A 1 110 ? -12.626 10.869 20.697 1.00 91.44 110 GLY A O 1
ATOM 837 N N . SER A 1 111 ? -11.776 12.930 20.812 1.00 90.44 111 SER A N 1
ATOM 838 C CA . SER A 1 111 ? -10.374 12.510 20.634 1.00 90.44 111 SER A CA 1
ATOM 839 C C . SER A 1 111 ? -9.766 11.793 21.846 1.00 90.44 111 SER A C 1
ATOM 841 O O . SER A 1 111 ? -8.620 11.340 21.781 1.00 90.44 111 SER A O 1
ATOM 843 N N . VAL A 1 112 ? -10.510 11.711 22.953 1.00 95.06 112 VAL A N 1
ATOM 844 C CA . VAL A 1 112 ? -10.072 11.068 24.194 1.00 95.06 112 VAL A CA 1
ATOM 845 C C . VAL A 1 112 ? -10.157 9.544 24.078 1.00 95.06 112 VAL A C 1
ATOM 847 O O . VAL A 1 112 ? -9.265 8.853 24.568 1.00 95.06 112 VAL A O 1
ATOM 850 N N . CYS A 1 113 ? -11.181 9.014 23.401 1.00 96.81 113 CYS A N 1
ATOM 851 C CA . CYS A 1 113 ? -11.329 7.580 23.161 1.00 96.81 113 CYS A CA 1
ATOM 852 C C . CYS A 1 113 ? -10.632 7.182 21.854 1.00 96.81 113 CYS A C 1
ATOM 854 O O . CYS A 1 113 ? -11.093 7.507 20.762 1.00 96.81 113 CYS A O 1
ATOM 856 N N . LYS A 1 114 ? -9.503 6.475 21.967 1.00 96.25 114 LYS A N 1
ATOM 857 C CA . LYS A 1 114 ? -8.718 6.011 20.808 1.00 96.25 114 LYS A CA 1
ATOM 858 C C . LYS A 1 114 ? -8.973 4.553 20.464 1.00 96.25 114 LYS A C 1
ATOM 860 O O . LYS A 1 114 ? -8.756 4.148 19.327 1.00 96.25 114 LYS A O 1
ATOM 865 N N . PHE A 1 115 ? -9.410 3.759 21.435 1.00 97.88 115 PHE A N 1
ATOM 866 C CA . PHE A 1 115 ? -9.738 2.357 21.229 1.00 97.88 115 PHE A CA 1
ATOM 867 C C . PHE A 1 115 ? -10.977 1.992 22.037 1.00 97.88 115 PHE A C 1
ATOM 869 O O . PHE A 1 115 ? -11.254 2.591 23.077 1.00 97.88 115 PHE A O 1
ATOM 876 N N . PHE A 1 116 ? -11.690 0.962 21.598 1.00 98.12 116 PHE A N 1
ATOM 877 C CA . PHE A 1 116 ? -12.688 0.311 22.434 1.00 98.12 116 PHE A CA 1
ATOM 878 C C . PHE A 1 116 ? -12.561 -1.206 22.341 1.00 98.12 116 PHE A C 1
ATOM 880 O O . PHE A 1 116 ? -12.317 -1.765 21.271 1.00 98.12 116 PHE A O 1
ATOM 887 N N . LEU A 1 117 ? -12.706 -1.874 23.482 1.00 98.12 117 LEU A N 1
ATOM 888 C CA . LEU A 1 117 ? -12.705 -3.328 23.584 1.00 98.12 117 LEU A CA 1
ATOM 889 C C . LEU A 1 117 ? -14.136 -3.802 23.819 1.00 98.12 117 LEU A C 1
ATOM 891 O O . LEU A 1 117 ? -14.764 -3.403 24.800 1.00 98.12 117 LEU A O 1
ATOM 895 N N . TYR A 1 118 ? -14.634 -4.672 22.950 1.00 98.38 118 TYR A N 1
ATOM 896 C CA . TYR A 1 118 ? -15.957 -5.270 23.066 1.00 98.38 118 TYR A CA 1
ATOM 897 C C . TYR A 1 118 ? -15.858 -6.766 23.377 1.00 98.38 118 TYR A C 1
ATOM 899 O O . TYR A 1 118 ? -15.078 -7.485 22.751 1.00 98.38 118 TYR A O 1
ATOM 907 N N . VAL A 1 119 ? -16.657 -7.246 24.332 1.00 97.75 119 VAL A N 1
ATOM 908 C CA . VAL A 1 119 ? -16.750 -8.667 24.707 1.00 97.75 119 VAL A CA 1
ATOM 909 C C . VAL A 1 119 ? -18.149 -9.175 24.356 1.00 97.75 119 VAL A C 1
ATOM 911 O O . VAL A 1 119 ? -19.085 -8.956 25.137 1.00 97.75 119 VAL A O 1
ATOM 914 N N . PRO A 1 120 ? -18.326 -9.855 23.206 1.00 96.62 120 PRO A N 1
ATOM 915 C CA . PRO A 1 120 ? -19.643 -10.258 22.717 1.00 96.62 120 PRO A CA 1
ATOM 916 C C . PRO A 1 120 ? -20.439 -11.110 23.712 1.00 96.62 120 PRO A C 1
ATOM 918 O O . PRO A 1 120 ? -21.639 -10.905 23.875 1.00 96.62 120 PRO A O 1
ATOM 921 N N . GLN A 1 121 ? -19.775 -12.028 24.423 1.00 96.25 121 GLN A N 1
ATOM 922 C CA . GLN A 1 121 ? -20.421 -12.955 25.361 1.00 96.25 121 GLN A CA 1
ATOM 923 C C . GLN A 1 121 ? -21.039 -12.246 26.571 1.00 96.25 121 GLN A C 1
ATOM 925 O O . GLN A 1 121 ? -22.032 -12.717 27.119 1.00 96.25 121 GLN A O 1
ATOM 930 N N . LEU A 1 122 ? -20.446 -11.127 26.992 1.00 96.44 122 LEU A N 1
ATOM 931 C CA . LEU A 1 122 ? -20.869 -10.371 28.172 1.00 96.44 122 LEU A CA 1
ATOM 932 C C . LEU A 1 122 ? -21.623 -9.089 27.810 1.00 96.44 122 LEU A C 1
ATOM 934 O O . LEU A 1 122 ? -22.109 -8.404 28.706 1.00 96.44 122 LEU A O 1
ATOM 938 N N . ARG A 1 123 ? -21.703 -8.749 26.514 1.00 97.19 123 ARG A N 1
ATOM 939 C CA . ARG A 1 123 ? -22.195 -7.448 26.031 1.00 97.19 123 ARG A CA 1
ATOM 940 C C . ARG A 1 123 ? -21.539 -6.296 26.798 1.00 97.19 123 ARG A C 1
ATOM 942 O O . ARG A 1 123 ? -22.198 -5.374 27.274 1.00 97.19 123 ARG A O 1
ATOM 949 N N . TYR A 1 124 ? -20.227 -6.416 26.964 1.00 97.25 124 TYR A N 1
ATOM 950 C CA . TYR A 1 124 ? -19.410 -5.531 27.779 1.00 97.25 124 TYR A CA 1
ATOM 951 C C . TYR A 1 124 ? -18.479 -4.711 26.894 1.00 97.25 124 TYR A C 1
ATOM 953 O O . TYR A 1 124 ? -17.895 -5.244 25.949 1.00 97.25 124 TYR A O 1
ATOM 961 N N . CYS A 1 125 ? -18.346 -3.428 27.205 1.00 98.12 125 CYS A N 1
ATOM 962 C CA . CYS A 1 125 ? -17.551 -2.470 26.452 1.00 98.12 125 CYS A CA 1
ATOM 963 C C . CYS A 1 125 ? -16.594 -1.729 27.388 1.00 98.12 125 CYS A C 1
ATOM 965 O O . CYS A 1 125 ? -16.990 -1.264 28.460 1.00 98.12 125 CYS A O 1
ATOM 967 N N . LEU A 1 126 ? -15.341 -1.605 26.956 1.00 98.12 126 LEU A N 1
ATOM 968 C CA . LEU A 1 126 ? -14.320 -0.774 27.582 1.00 98.12 126 LEU A CA 1
ATOM 969 C C . LEU A 1 126 ? -13.886 0.316 26.611 1.00 98.12 126 LEU A C 1
ATOM 971 O O . LEU A 1 126 ? -13.379 0.007 25.536 1.00 98.12 126 LEU A O 1
ATOM 975 N N . LEU A 1 127 ? -14.023 1.572 27.016 1.00 98.25 127 LEU A N 1
ATOM 976 C CA . LEU A 1 127 ? -13.471 2.724 26.311 1.00 98.25 127 LEU A CA 1
ATOM 977 C C . LEU A 1 127 ? -12.041 2.980 26.796 1.00 98.25 127 LEU A C 1
ATOM 979 O O . LEU A 1 127 ? -11.794 3.068 28.004 1.00 98.25 127 LEU A O 1
ATOM 983 N N . LEU A 1 128 ? -11.101 3.093 25.862 1.00 98.00 128 LEU A N 1
ATOM 984 C CA . LEU A 1 128 ? -9.671 3.155 26.141 1.00 98.00 128 LEU A CA 1
ATOM 985 C C . LEU A 1 128 ? -9.047 4.410 25.510 1.00 98.00 128 LEU A C 1
ATOM 987 O O . LEU A 1 128 ? -9.259 4.728 24.337 1.00 98.00 128 LEU A O 1
ATOM 991 N N . SER A 1 129 ? -8.223 5.103 26.291 1.00 96.44 129 SER A N 1
ATOM 992 C CA . SER A 1 129 ? -7.447 6.272 25.848 1.00 96.44 129 SER A CA 1
ATOM 993 C C . SER A 1 129 ? -6.206 5.912 25.029 1.00 96.44 129 SER A C 1
ATOM 995 O O . SER A 1 129 ? -5.720 6.720 24.236 1.00 96.44 129 SER A O 1
ATOM 997 N N . GLN A 1 130 ? -5.681 4.704 25.221 1.00 95.50 130 GLN A N 1
ATOM 998 C CA . GLN A 1 130 ? -4.483 4.173 24.576 1.00 95.50 130 GLN A CA 1
ATOM 999 C C . GLN A 1 130 ? -4.521 2.634 24.579 1.00 95.50 130 GLN A C 1
ATOM 1001 O O . GLN A 1 130 ? -5.428 2.038 25.151 1.00 95.50 130 GLN A O 1
ATOM 1006 N N . CYS A 1 131 ? -3.579 1.983 23.907 1.00 95.94 131 CYS A N 1
ATOM 1007 C CA . CYS A 1 131 ? -3.397 0.533 23.984 1.00 95.94 131 CYS A CA 1
ATOM 1008 C C . CYS A 1 131 ? -1.966 0.216 23.556 1.00 95.94 131 CYS A C 1
ATOM 1010 O O . CYS A 1 131 ? -1.697 -0.140 22.409 1.00 95.94 131 CYS A O 1
ATOM 1012 N N . ASN A 1 132 ? -1.028 0.455 24.463 1.00 93.81 132 ASN A N 1
ATOM 1013 C CA . ASN A 1 132 ? 0.399 0.357 24.182 1.00 93.81 132 ASN A CA 1
ATOM 1014 C C . ASN A 1 132 ? 0.914 -1.070 24.375 1.00 93.81 132 ASN A C 1
ATOM 1016 O O . ASN A 1 132 ? 1.979 -1.407 23.866 1.00 93.81 132 ASN A O 1
ATOM 1020 N N . ARG A 1 133 ? 0.205 -1.910 25.139 1.00 93.75 133 ARG A N 1
ATOM 1021 C CA . ARG A 1 133 ? 0.610 -3.291 25.412 1.00 93.75 133 ARG A CA 1
ATOM 1022 C C . ARG A 1 133 ? -0.570 -4.243 25.306 1.00 93.75 133 ARG A C 1
ATOM 1024 O O . ARG A 1 133 ? -1.554 -4.105 26.027 1.00 93.75 133 ARG A O 1
ATOM 1031 N N . LEU A 1 134 ? -0.421 -5.263 24.469 1.00 94.19 134 LEU A N 1
ATOM 1032 C CA . LEU A 1 134 ? -1.336 -6.394 24.405 1.00 94.19 134 LEU A CA 1
ATOM 1033 C C . LEU A 1 134 ? -0.875 -7.499 25.353 1.00 94.19 134 LEU A C 1
ATOM 1035 O O . LEU A 1 134 ? 0.262 -7.965 25.297 1.00 94.19 134 LEU A O 1
ATOM 1039 N N . GLY A 1 135 ? -1.779 -7.921 26.230 1.00 92.81 135 GLY A N 1
ATOM 1040 C CA . GLY A 1 135 ? -1.588 -9.035 27.150 1.00 92.81 135 GLY A CA 1
ATOM 1041 C C . GLY A 1 135 ? -2.625 -10.128 26.926 1.00 92.81 135 GLY A C 1
ATOM 1042 O O . GLY A 1 135 ? -3.726 -9.871 26.446 1.00 92.81 135 GLY A O 1
ATOM 1043 N N . HIS A 1 136 ? -2.294 -11.362 27.298 1.00 91.62 136 HIS A N 1
ATOM 1044 C CA . HIS A 1 136 ? -3.266 -12.452 27.325 1.00 91.62 136 HIS A CA 1
ATOM 1045 C C . HIS A 1 136 ? -4.107 -12.358 28.608 1.00 91.62 136 HIS A C 1
ATOM 1047 O O . HIS A 1 136 ? -3.558 -12.294 29.706 1.00 91.62 136 HIS A O 1
ATOM 1053 N N . SER A 1 137 ? -5.434 -12.382 28.486 1.00 90.62 137 SER A N 1
ATOM 1054 C CA . SER A 1 137 ? -6.363 -12.282 29.628 1.00 90.62 137 SER A CA 1
ATOM 1055 C C . SER A 1 137 ? -6.318 -13.493 30.566 1.00 90.62 137 SER A C 1
ATOM 1057 O O . SER A 1 137 ? -6.686 -13.397 31.732 1.00 90.62 137 SER A O 1
ATOM 1059 N N . GLY A 1 138 ? -5.893 -14.650 30.049 1.00 87.31 138 GLY A N 1
ATOM 1060 C CA . GLY A 1 138 ? -5.914 -15.930 30.768 1.00 87.31 138 GLY A CA 1
ATOM 1061 C C . GLY A 1 138 ? -7.310 -16.553 30.858 1.00 87.31 138 GLY A C 1
ATOM 1062 O O . GLY A 1 138 ? -7.459 -17.632 31.423 1.00 87.31 138 GLY A O 1
ATOM 1063 N N . LEU A 1 139 ? -8.316 -15.893 30.285 1.00 87.00 139 LEU A N 1
ATOM 1064 C CA . LEU A 1 139 ? -9.695 -16.350 30.228 1.00 87.00 139 LEU A CA 1
ATOM 1065 C C . LEU A 1 139 ? -10.022 -16.815 28.807 1.00 87.00 139 LEU A C 1
ATOM 1067 O O . LEU A 1 139 ? -9.493 -16.292 27.827 1.00 87.00 139 LEU A O 1
ATOM 1071 N N . GLU A 1 140 ? -10.933 -17.778 28.685 1.00 87.00 140 GLU A N 1
ATOM 1072 C CA . GLU A 1 140 ? -11.468 -18.227 27.391 1.00 87.00 140 GLU A CA 1
ATOM 1073 C C . GLU A 1 140 ? -12.599 -17.309 26.903 1.00 87.00 140 GLU A C 1
ATOM 1075 O O . GLU A 1 140 ? -13.665 -17.758 26.487 1.00 87.00 140 GLU A O 1
ATOM 1080 N N . THR A 1 141 ? -12.387 -15.997 26.995 1.00 91.88 141 THR A N 1
ATOM 1081 C CA . THR A 1 141 ? -13.315 -14.985 26.491 1.00 91.88 141 THR A CA 1
ATOM 1082 C C . THR A 1 141 ? -12.751 -14.340 25.234 1.00 91.88 141 THR A C 1
ATOM 1084 O O . THR A 1 141 ? -11.562 -14.029 25.145 1.00 91.88 141 THR A O 1
ATOM 1087 N N . THR A 1 142 ? -13.616 -14.128 24.244 1.00 95.50 142 THR A N 1
ATOM 1088 C CA . THR A 1 142 ? -13.241 -13.442 23.007 1.00 95.50 142 THR A CA 1
ATOM 1089 C C . THR A 1 142 ? -13.407 -11.946 23.204 1.00 95.50 142 THR A C 1
ATOM 1091 O O . THR A 1 142 ? -14.512 -11.464 23.444 1.00 95.50 142 THR A O 1
ATOM 1094 N N . HIS A 1 143 ? -12.317 -11.207 23.076 1.00 96.62 143 HIS A N 1
ATOM 1095 C CA . HIS A 1 143 ? -12.321 -9.755 23.061 1.00 96.62 143 HIS A CA 1
ATOM 1096 C C . HIS A 1 143 ? -12.094 -9.282 21.630 1.00 96.62 143 HIS A C 1
ATOM 1098 O O . HIS A 1 143 ? -11.238 -9.816 20.924 1.00 96.62 143 HIS A O 1
ATOM 1104 N N . LYS A 1 144 ? -12.848 -8.270 21.213 1.00 98.00 144 LYS A N 1
ATOM 1105 C CA . LYS A 1 144 ? -12.655 -7.561 19.951 1.00 98.00 144 LYS A CA 1
ATOM 1106 C C . LYS A 1 144 ? -12.132 -6.168 20.255 1.00 98.00 144 LYS A C 1
ATOM 1108 O O . LYS A 1 144 ? -12.848 -5.381 20.872 1.00 98.00 144 LYS A O 1
ATOM 1113 N N . LEU A 1 145 ? -10.897 -5.870 19.860 1.00 98.06 145 LEU A N 1
ATOM 1114 C CA . LEU A 1 145 ? -10.342 -4.524 19.996 1.00 98.06 145 LEU A CA 1
ATOM 1115 C C . LEU A 1 145 ? -10.531 -3.763 18.695 1.00 98.06 145 LEU A C 1
ATOM 1117 O O . LEU A 1 145 ? -10.056 -4.202 17.650 1.00 98.06 145 LEU A O 1
ATOM 1121 N N . PHE A 1 146 ? -11.143 -2.592 18.782 1.00 98.25 146 PHE A N 1
ATOM 1122 C CA . PHE A 1 146 ? -11.279 -1.669 17.670 1.00 98.25 146 PHE A CA 1
ATOM 1123 C C . PHE A 1 146 ? -10.435 -0.420 17.908 1.00 98.25 146 PHE A C 1
ATOM 1125 O O . PHE A 1 146 ? -10.453 0.155 18.998 1.00 98.25 146 PHE A O 1
ATOM 1132 N N . GLY A 1 147 ? -9.710 0.005 16.877 1.00 96.88 147 GLY A N 1
ATOM 1133 C CA . GLY A 1 147 ? -9.008 1.281 16.835 1.00 96.88 147 GLY A CA 1
ATOM 1134 C C . GLY A 1 147 ? -9.884 2.361 16.21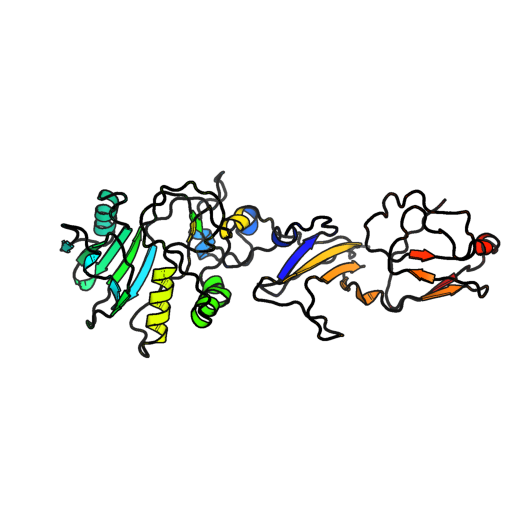2 1.00 96.88 147 GLY A C 1
ATOM 1135 O O . GLY A 1 147 ? -10.436 2.173 15.126 1.00 96.88 147 GLY A O 1
ATOM 1136 N N . VAL A 1 148 ? -9.997 3.500 16.889 1.00 95.56 148 VAL A N 1
ATOM 1137 C CA . VAL A 1 148 ? -10.642 4.708 16.369 1.00 95.56 148 VAL A CA 1
ATOM 1138 C C . VAL A 1 148 ? -9.575 5.592 15.748 1.00 95.56 148 VAL A C 1
ATOM 1140 O O . VAL A 1 148 ? -8.558 5.907 16.368 1.00 95.56 148 VAL A O 1
ATOM 1143 N N . PHE A 1 149 ? -9.790 5.967 14.492 1.00 92.56 149 PHE A N 1
ATOM 1144 C CA . PHE A 1 149 ? -8.843 6.794 13.764 1.00 92.56 149 PHE A CA 1
ATOM 1145 C C . PHE A 1 149 ? -8.825 8.214 14.344 1.00 92.56 149 PHE A C 1
ATOM 1147 O O . PHE A 1 149 ? -9.888 8.815 14.517 1.00 92.56 149 PHE A O 1
ATOM 1154 N N . PRO A 1 150 ? -7.638 8.777 14.631 1.00 89.12 150 PRO A N 1
ATOM 1155 C CA . PRO A 1 150 ? -7.500 10.204 14.880 1.00 89.12 150 PRO A CA 1
ATOM 1156 C C . PRO A 1 150 ? -8.120 11.034 13.751 1.00 89.12 150 PRO A C 1
ATOM 1158 O O . PRO A 1 150 ? -8.163 10.598 12.600 1.00 89.12 150 PRO A O 1
ATOM 1161 N N . ALA A 1 151 ? -8.548 12.258 14.067 1.00 87.25 151 ALA A N 1
ATOM 1162 C CA . ALA A 1 151 ? -9.027 13.190 13.052 1.00 87.25 151 ALA A CA 1
ATOM 1163 C C . ALA A 1 151 ? -7.961 13.371 11.958 1.00 87.25 151 ALA A C 1
ATOM 1165 O O . ALA A 1 151 ? -6.821 13.747 12.242 1.00 87.25 151 ALA A O 1
ATOM 1166 N N . GLY A 1 152 ? -8.325 13.086 10.711 1.00 88.81 152 GLY A N 1
ATOM 1167 C CA . GLY A 1 152 ? -7.381 13.074 9.605 1.00 88.81 152 GLY A CA 1
ATOM 1168 C C . GLY A 1 152 ? -7.884 12.256 8.427 1.00 88.81 152 GLY A C 1
ATOM 1169 O O . GLY A 1 152 ? -8.854 11.511 8.517 1.00 88.81 152 GLY A O 1
ATOM 1170 N N . ARG A 1 153 ? -7.206 12.401 7.293 1.00 91.31 153 ARG A N 1
ATOM 1171 C CA . ARG A 1 153 ? -7.519 11.631 6.092 1.00 91.31 153 ARG A CA 1
ATOM 1172 C C . ARG A 1 153 ? -6.614 10.410 6.000 1.00 91.31 153 ARG A C 1
ATOM 1174 O O . ARG A 1 153 ? -5.397 10.512 6.181 1.00 91.31 153 ARG A O 1
ATOM 1181 N N . TYR A 1 154 ? -7.213 9.289 5.632 1.00 93.94 154 TYR A N 1
ATOM 1182 C CA . TYR A 1 154 ? -6.535 8.022 5.414 1.00 93.94 154 TYR A CA 1
ATOM 1183 C C . TYR A 1 154 ? -6.839 7.500 4.016 1.00 93.94 154 TYR A C 1
ATOM 1185 O O . TYR A 1 154 ? -7.792 7.919 3.351 1.00 93.94 154 TYR A O 1
ATOM 1193 N N . CYS A 1 155 ? -6.007 6.570 3.579 1.00 95.38 155 CYS A N 1
ATOM 1194 C CA . CYS A 1 155 ? -6.192 5.821 2.356 1.00 95.38 155 CYS A CA 1
ATOM 1195 C C . CYS A 1 155 ? -6.103 4.322 2.645 1.00 95.38 155 CYS A C 1
ATOM 1197 O O . CYS A 1 155 ? -5.374 3.878 3.534 1.00 95.38 155 CYS A O 1
ATOM 1199 N N . ARG A 1 156 ? -6.885 3.539 1.905 1.00 96.00 156 ARG A N 1
ATOM 1200 C CA . ARG A 1 156 ? -6.853 2.079 1.923 1.00 96.00 156 ARG A CA 1
ATOM 1201 C C . ARG A 1 156 ? -5.615 1.594 1.173 1.00 96.00 156 ARG A C 1
ATOM 1203 O O . ARG A 1 156 ? -5.355 2.042 0.051 1.00 96.00 156 ARG A O 1
ATOM 1210 N N . ILE A 1 157 ? -4.904 0.651 1.778 1.00 95.75 157 ILE A N 1
ATOM 1211 C CA . ILE A 1 157 ? -3.749 -0.027 1.186 1.00 95.75 157 ILE A CA 1
ATOM 1212 C C . ILE A 1 157 ? -4.211 -0.989 0.080 1.00 95.75 157 ILE A C 1
ATOM 1214 O O . ILE A 1 157 ? -5.260 -1.627 0.196 1.00 95.75 157 ILE A O 1
ATOM 1218 N N . ALA A 1 158 ? -3.446 -1.092 -1.008 1.00 95.44 158 ALA A N 1
ATOM 1219 C CA . ALA A 1 158 ? -3.793 -1.896 -2.180 1.00 95.44 158 ALA A CA 1
ATOM 1220 C C . ALA A 1 158 ? -4.036 -3.374 -1.829 1.00 95.44 158 ALA A C 1
ATOM 1222 O O . ALA A 1 158 ? -5.076 -3.933 -2.196 1.00 95.44 158 ALA A O 1
ATOM 1223 N N . ASN A 1 159 ? -3.123 -3.983 -1.066 1.00 95.69 159 ASN A N 1
ATOM 1224 C CA . ASN A 1 159 ? -3.222 -5.377 -0.641 1.00 95.69 159 ASN A CA 1
ATOM 1225 C C . ASN A 1 159 ? -2.688 -5.581 0.788 1.00 95.69 159 ASN A C 1
ATOM 1227 O O . ASN A 1 159 ? -1.494 -5.830 0.965 1.00 95.69 159 ASN A O 1
ATOM 1231 N N . PRO A 1 160 ? -3.558 -5.503 1.811 1.00 95.12 160 PRO A N 1
ATOM 1232 C CA . PRO A 1 160 ? -3.164 -5.670 3.211 1.00 95.12 160 PRO A CA 1
ATOM 1233 C C . PRO A 1 160 ? -2.485 -7.012 3.523 1.00 95.12 160 PRO A C 1
ATOM 1235 O O . PRO A 1 160 ? -1.503 -7.041 4.264 1.00 95.12 160 PRO A O 1
ATOM 1238 N N . GLU A 1 161 ? -2.968 -8.116 2.944 1.00 94.00 161 GLU A N 1
ATOM 1239 C CA . GLU A 1 161 ? -2.416 -9.457 3.191 1.00 94.00 161 GLU A CA 1
ATOM 1240 C C . GLU A 1 161 ? -1.036 -9.624 2.556 1.00 94.00 161 GLU A C 1
ATOM 1242 O O . GLU A 1 161 ? -0.087 -10.043 3.222 1.00 94.00 161 GLU A O 1
ATOM 1247 N N . LEU A 1 162 ? -0.896 -9.246 1.281 1.00 91.56 162 LEU A N 1
ATOM 1248 C CA . LEU A 1 162 ? 0.388 -9.333 0.591 1.00 91.56 162 LEU A CA 1
ATOM 1249 C C . LEU A 1 162 ? 1.405 -8.368 1.203 1.00 91.56 162 LEU A C 1
ATOM 1251 O O . LEU A 1 162 ? 2.555 -8.752 1.387 1.00 91.56 162 LEU A O 1
ATOM 1255 N N . CYS A 1 163 ? 0.981 -7.157 1.580 1.00 91.31 163 CYS A N 1
ATOM 1256 C CA . CYS A 1 163 ? 1.820 -6.200 2.298 1.00 91.31 163 CYS A CA 1
ATOM 1257 C C . CYS A 1 163 ? 2.359 -6.790 3.607 1.00 91.31 163 CYS A C 1
ATOM 1259 O O . CYS A 1 163 ? 3.546 -6.658 3.919 1.00 91.31 163 CYS A O 1
ATOM 1261 N N . TRP A 1 164 ? 1.494 -7.475 4.363 1.00 90.06 164 TRP A N 1
ATOM 1262 C CA . TRP A 1 164 ? 1.904 -8.119 5.602 1.00 90.06 164 TRP A CA 1
ATOM 1263 C C . TRP A 1 164 ? 2.915 -9.236 5.355 1.00 90.06 164 TRP A C 1
ATOM 1265 O O . TRP A 1 164 ? 3.958 -9.286 6.004 1.00 90.06 164 TRP A O 1
ATOM 1275 N N . ALA A 1 165 ? 2.620 -10.118 4.399 1.00 88.56 165 ALA A N 1
ATOM 1276 C CA . ALA A 1 165 ? 3.444 -11.282 4.105 1.00 88.56 165 ALA A CA 1
ATOM 1277 C C . ALA A 1 165 ? 4.822 -10.923 3.525 1.00 88.56 165 ALA A C 1
ATOM 1279 O O . ALA A 1 165 ? 5.805 -11.584 3.859 1.00 88.56 165 ALA A O 1
ATOM 1280 N N . SER A 1 166 ? 4.903 -9.906 2.660 1.00 83.44 166 SER A N 1
ATOM 1281 C CA . SER A 1 166 ? 6.132 -9.575 1.930 1.00 83.44 166 SER A CA 1
ATOM 1282 C C . SER A 1 166 ? 7.046 -8.598 2.668 1.00 83.44 166 SER A C 1
ATOM 1284 O O . SER A 1 166 ? 8.266 -8.755 2.589 1.00 83.44 166 SER A O 1
ATOM 1286 N N . LYS A 1 167 ? 6.471 -7.622 3.384 1.00 84.06 167 LYS A N 1
ATOM 1287 C CA . LYS A 1 167 ? 7.210 -6.540 4.048 1.00 84.06 167 LYS A CA 1
ATOM 1288 C C . LYS A 1 167 ? 7.067 -6.603 5.567 1.00 84.06 167 LYS A C 1
ATOM 1290 O O . LYS A 1 167 ? 8.005 -6.983 6.255 1.00 84.06 167 LYS A O 1
ATOM 1295 N N . MET A 1 168 ? 5.873 -6.344 6.100 1.00 84.56 168 MET A N 1
ATOM 1296 C CA . MET A 1 168 ? 5.709 -6.073 7.540 1.00 84.56 168 MET A CA 1
ATOM 1297 C C . MET A 1 168 ? 6.130 -7.233 8.445 1.00 84.56 168 MET A C 1
ATOM 1299 O O . MET A 1 168 ? 6.761 -7.019 9.478 1.00 84.56 168 MET A O 1
ATOM 1303 N N . ARG A 1 169 ? 5.801 -8.475 8.072 1.00 85.19 169 ARG A N 1
ATOM 1304 C CA . ARG A 1 169 ? 6.185 -9.655 8.856 1.00 85.19 169 ARG A CA 1
ATOM 1305 C C . ARG A 1 169 ? 7.693 -9.888 8.835 1.00 85.19 169 ARG A C 1
ATOM 1307 O O . ARG A 1 169 ? 8.243 -10.359 9.827 1.00 85.19 169 ARG A O 1
ATOM 1314 N N . ARG A 1 170 ? 8.358 -9.576 7.721 1.00 83.50 170 ARG A N 1
ATOM 1315 C CA . ARG A 1 170 ? 9.818 -9.647 7.625 1.00 83.50 170 ARG A CA 1
ATOM 1316 C C . ARG A 1 170 ? 10.445 -8.594 8.530 1.00 83.50 170 ARG A C 1
ATOM 1318 O O . ARG A 1 170 ? 11.250 -8.961 9.377 1.00 83.50 170 ARG A O 1
ATOM 1325 N N . ASP A 1 171 ? 9.979 -7.351 8.436 1.00 83.94 171 ASP A N 1
ATOM 1326 C CA . ASP A 1 171 ? 10.451 -6.239 9.267 1.00 83.94 171 ASP A CA 1
ATOM 1327 C C . ASP A 1 171 ? 10.284 -6.557 10.768 1.00 83.94 171 ASP A C 1
ATOM 1329 O O . ASP A 1 171 ? 11.181 -6.292 11.571 1.00 83.94 171 ASP A O 1
ATOM 1333 N N . LEU A 1 172 ? 9.170 -7.205 11.144 1.00 84.44 172 LEU A N 1
ATOM 1334 C CA . LEU A 1 172 ? 8.913 -7.694 12.505 1.00 84.44 172 LEU A CA 1
ATOM 1335 C C . LEU A 1 172 ? 9.944 -8.733 12.966 1.00 84.44 172 LEU A C 1
ATOM 1337 O O . LEU A 1 172 ? 10.472 -8.621 14.070 1.00 84.44 172 LEU A O 1
ATOM 1341 N N . ILE A 1 173 ? 10.238 -9.736 12.137 1.00 85.75 173 ILE A N 1
ATOM 1342 C CA . ILE A 1 173 ? 11.179 -10.818 12.473 1.00 85.75 173 ILE A CA 1
ATOM 1343 C C . ILE A 1 173 ? 12.625 -10.310 12.509 1.00 85.75 173 ILE A C 1
ATOM 1345 O O . ILE A 1 173 ? 13.410 -10.740 13.354 1.00 85.75 173 ILE A O 1
ATOM 1349 N N . GLU A 1 174 ? 12.982 -9.392 11.614 1.00 84.81 174 GLU A N 1
ATOM 1350 C CA . GLU A 1 174 ? 14.327 -8.815 11.523 1.00 84.81 174 GLU A CA 1
ATOM 1351 C C . GLU A 1 174 ? 14.587 -7.734 12.585 1.00 84.81 174 GLU A C 1
ATOM 1353 O O . GLU A 1 174 ? 15.707 -7.237 12.698 1.00 84.81 174 GLU A O 1
ATOM 1358 N N . GLY A 1 175 ? 13.572 -7.368 13.378 1.00 77.88 175 GLY A N 1
ATOM 1359 C CA . GLY A 1 175 ? 13.670 -6.293 14.366 1.00 77.88 175 GLY A CA 1
ATOM 1360 C C . GLY A 1 175 ? 13.825 -4.903 13.739 1.00 77.88 175 GLY A C 1
ATOM 1361 O O . GLY A 1 175 ? 14.164 -3.955 14.441 1.00 77.88 175 GLY A O 1
ATOM 1362 N N . GLN A 1 176 ? 13.569 -4.781 12.434 1.00 76.31 176 GLN A N 1
ATOM 1363 C CA . GLN A 1 176 ? 13.539 -3.520 11.685 1.00 76.31 176 GLN A CA 1
ATOM 1364 C C . GLN A 1 176 ? 12.170 -2.841 11.753 1.00 76.31 176 GLN A C 1
ATOM 1366 O O . GLN A 1 176 ? 11.934 -1.820 11.114 1.00 76.31 176 GLN A O 1
ATOM 1371 N N . PHE A 1 177 ? 11.249 -3.413 12.524 1.00 68.69 177 PHE A N 1
ATOM 1372 C CA . PHE A 1 177 ? 9.932 -2.856 12.741 1.00 68.69 177 PHE A CA 1
ATOM 1373 C C . PHE A 1 177 ? 10.035 -1.569 13.558 1.00 68.69 177 PHE A C 1
ATOM 1375 O O . PHE A 1 177 ? 9.962 -1.573 14.789 1.00 68.69 177 PHE A O 1
ATOM 1382 N N . GLU A 1 178 ? 10.219 -0.451 12.860 1.00 61.38 178 GLU A N 1
ATOM 1383 C CA . GLU A 1 178 ? 10.185 0.883 13.442 1.00 61.38 178 GLU A CA 1
ATOM 1384 C C . GLU A 1 178 ? 8.746 1.181 13.873 1.00 61.38 178 GLU A C 1
ATOM 1386 O O . GLU A 1 178 ? 7.927 1.732 13.134 1.00 61.38 178 GLU A O 1
ATOM 1391 N N . GLY A 1 179 ? 8.402 0.757 15.088 1.00 54.34 179 GLY A N 1
ATOM 1392 C CA . GLY A 1 179 ? 7.168 1.149 15.747 1.00 54.34 179 GLY A CA 1
ATOM 1393 C C . GLY A 1 179 ? 7.149 2.666 15.885 1.00 54.34 179 GLY A C 1
ATOM 1394 O O . GLY A 1 179 ? 7.770 3.224 16.786 1.00 54.34 179 GLY A O 1
ATOM 1395 N N . SER A 1 180 ? 6.450 3.349 14.975 1.00 44.78 180 SER A N 1
ATOM 1396 C CA . SER A 1 180 ? 6.108 4.756 15.147 1.00 44.78 180 SER A CA 1
ATOM 1397 C C . SER A 1 180 ? 5.364 4.869 16.468 1.00 44.78 180 SER A C 1
ATOM 1399 O O . SER A 1 180 ? 4.273 4.324 16.625 1.00 44.78 180 SER A O 1
ATOM 1401 N N . SER A 1 181 ? 6.002 5.557 17.409 1.00 38.53 181 SER A N 1
ATOM 1402 C CA . SER A 1 181 ? 5.461 6.045 18.671 1.00 38.53 181 SER A CA 1
ATOM 1403 C C . SER A 1 181 ? 4.177 6.862 18.430 1.00 38.53 181 SER A C 1
ATOM 1405 O O . SER A 1 181 ? 4.170 8.089 18.494 1.00 38.53 181 SER A O 1
ATOM 1407 N N . LEU A 1 182 ? 3.065 6.182 18.153 1.00 41.41 182 LEU A N 1
ATOM 1408 C CA . LEU A 1 182 ? 1.707 6.735 18.140 1.00 41.41 182 LEU A CA 1
ATOM 1409 C C . LEU A 1 182 ? 1.072 6.695 19.545 1.00 41.41 182 LEU A C 1
ATOM 1411 O O . LEU A 1 182 ? -0.013 7.240 19.757 1.00 41.41 182 LEU A O 1
ATOM 1415 N N . ALA A 1 183 ? 1.781 6.121 20.523 1.00 39.44 183 ALA A N 1
ATOM 1416 C CA . ALA A 1 183 ? 1.416 6.107 21.937 1.00 39.44 183 ALA A CA 1
ATOM 1417 C C . ALA A 1 183 ? 1.568 7.474 22.636 1.00 39.44 183 ALA A C 1
ATOM 1419 O O . ALA A 1 183 ? 0.861 7.747 23.606 1.00 39.44 183 ALA A O 1
ATOM 1420 N N . SER A 1 184 ? 2.419 8.383 22.147 1.00 34.03 184 SER A N 1
ATOM 1421 C CA . SER A 1 184 ? 2.495 9.743 22.695 1.00 34.03 184 SER A CA 1
ATOM 1422 C C . SER A 1 184 ? 1.532 10.661 21.947 1.00 34.03 184 SER A C 1
ATOM 1424 O O . SER A 1 184 ? 1.859 11.235 20.908 1.00 34.03 184 SER A O 1
ATOM 1426 N N . GLY A 1 185 ? 0.314 10.793 22.472 1.00 37.59 185 GLY A N 1
ATOM 1427 C CA . GLY A 1 185 ? -0.635 11.801 22.014 1.00 37.59 185 GLY A CA 1
ATOM 1428 C C . GLY A 1 185 ? -0.055 13.209 22.144 1.00 37.59 185 GLY A C 1
ATOM 1429 O O . GLY A 1 185 ? -0.076 13.767 23.230 1.00 37.59 185 GLY A O 1
ATOM 1430 N N . ALA A 1 186 ? 0.450 13.757 21.039 1.00 33.28 186 ALA A N 1
ATOM 1431 C CA . ALA A 1 186 ? 0.570 15.186 20.749 1.00 33.28 186 ALA A CA 1
ATOM 1432 C C . ALA A 1 186 ? 1.144 15.364 19.333 1.00 33.28 186 ALA A C 1
ATOM 1434 O O . ALA A 1 186 ? 2.304 15.724 19.148 1.00 33.28 186 ALA A O 1
ATOM 1435 N N . ALA A 1 187 ? 0.312 15.168 18.309 1.00 36.28 187 ALA A N 1
ATOM 1436 C CA . ALA A 1 187 ? 0.531 15.832 17.027 1.00 36.28 187 ALA A CA 1
ATOM 1437 C C . ALA A 1 187 ? 0.201 17.330 17.196 1.00 36.28 187 ALA A C 1
ATOM 1439 O O . ALA A 1 187 ? -0.823 17.815 16.729 1.00 36.28 187 ALA A O 1
ATOM 1440 N N . THR A 1 188 ? 1.028 18.051 17.956 1.00 35.12 188 THR A N 1
ATOM 1441 C CA . THR A 1 188 ? 1.018 19.525 18.030 1.00 35.12 188 THR A CA 1
ATOM 1442 C C . THR A 1 188 ? 2.280 20.135 17.415 1.00 35.12 188 THR A C 1
ATOM 1444 O O . THR A 1 188 ? 2.477 21.343 17.492 1.00 35.12 188 THR A O 1
ATOM 1447 N N . GLY A 1 189 ? 3.136 19.317 16.796 1.00 34.62 189 GLY A N 1
ATOM 1448 C CA . GLY A 1 189 ? 4.227 19.781 15.943 1.00 34.62 189 GLY A CA 1
ATOM 1449 C C . GLY A 1 189 ? 3.771 19.905 14.484 1.00 34.62 189 GLY A C 1
ATOM 1450 O O . GLY A 1 189 ? 2.915 19.123 14.060 1.00 34.62 189 GLY A O 1
ATOM 1451 N N . PRO A 1 190 ? 4.302 20.876 13.718 1.00 35.50 190 PRO A N 1
ATOM 1452 C CA . PRO A 1 190 ? 3.997 21.009 12.299 1.00 35.50 190 PRO A CA 1
ATOM 1453 C C . PRO A 1 190 ? 4.376 19.718 11.566 1.00 35.50 190 PRO A C 1
ATOM 1455 O O . PRO A 1 190 ? 5.380 19.086 11.885 1.00 35.50 190 PRO A O 1
ATOM 1458 N N . ALA A 1 191 ? 3.531 19.334 10.612 1.00 41.91 191 ALA A N 1
ATOM 1459 C CA . ALA A 1 191 ? 3.589 18.126 9.794 1.00 41.91 191 ALA A CA 1
ATOM 1460 C C . ALA A 1 191 ? 4.770 18.104 8.799 1.00 41.91 191 ALA A C 1
ATOM 1462 O O . ALA A 1 191 ? 4.612 17.691 7.651 1.00 41.91 191 ALA A O 1
ATOM 1463 N N . ASP A 1 192 ? 5.944 18.558 9.229 1.00 36.56 192 ASP A N 1
ATOM 1464 C CA . ASP A 1 192 ? 7.120 18.694 8.389 1.00 36.56 192 ASP A CA 1
ATOM 1465 C C . ASP A 1 192 ? 8.118 17.559 8.659 1.00 36.56 192 ASP A C 1
ATOM 1467 O O . ASP A 1 192 ? 8.576 17.345 9.779 1.00 36.56 192 ASP A O 1
ATOM 1471 N N . ALA A 1 193 ? 8.473 16.886 7.560 1.00 35.22 193 ALA A N 1
ATOM 1472 C CA . ALA A 1 193 ? 9.597 15.968 7.371 1.00 35.22 193 ALA A CA 1
ATOM 1473 C C . ALA A 1 193 ? 9.469 14.532 7.929 1.00 35.22 193 ALA A C 1
ATOM 1475 O O . ALA A 1 193 ? 10.146 14.137 8.870 1.00 35.22 193 ALA A O 1
ATOM 1476 N N . GLY A 1 194 ? 8.652 13.733 7.228 1.00 35.69 194 GLY A N 1
ATOM 1477 C CA . GLY A 1 194 ? 8.989 12.383 6.745 1.00 35.69 194 GLY A CA 1
ATOM 1478 C C . GLY A 1 194 ? 9.549 11.376 7.750 1.00 35.69 194 GLY A C 1
ATOM 1479 O O . GLY A 1 194 ? 10.756 11.310 7.947 1.00 35.69 194 GLY A O 1
ATOM 1480 N N . GLY A 1 195 ? 8.698 10.504 8.297 1.00 37.66 195 GLY A N 1
ATOM 1481 C CA . GLY A 1 195 ? 9.222 9.459 9.178 1.00 37.66 195 GLY A CA 1
ATOM 1482 C C . GLY A 1 195 ? 8.261 8.413 9.715 1.00 37.66 195 GLY A C 1
ATOM 1483 O O . GLY A 1 195 ? 8.608 7.753 10.685 1.00 37.66 195 GLY A O 1
ATOM 1484 N N . SER A 1 196 ? 7.076 8.208 9.142 1.00 50.47 196 SER A N 1
ATOM 1485 C CA . SER A 1 196 ? 6.455 6.902 9.353 1.00 50.47 196 SER A CA 1
ATOM 1486 C C . SER A 1 196 ? 5.834 6.393 8.064 1.00 50.47 196 SER A C 1
ATOM 1488 O O . SER A 1 196 ? 4.830 6.898 7.561 1.00 50.47 196 SER A O 1
ATOM 1490 N N . ASP A 1 197 ? 6.457 5.349 7.525 1.00 60.91 197 ASP A N 1
ATOM 1491 C CA . ASP A 1 197 ? 5.930 4.505 6.446 1.00 60.91 197 ASP A CA 1
ATOM 1492 C C . ASP A 1 197 ? 4.784 3.621 6.954 1.00 60.91 197 ASP A C 1
ATOM 1494 O O . ASP A 1 197 ? 4.470 2.574 6.390 1.00 60.91 197 ASP A O 1
ATOM 1498 N N . ASN A 1 198 ? 4.169 4.044 8.056 1.00 75.00 198 ASN A N 1
ATOM 1499 C CA . ASN A 1 198 ? 3.480 3.170 8.961 1.00 75.00 198 ASN A CA 1
ATOM 1500 C C . ASN A 1 198 ? 1.986 3.272 8.736 1.00 75.00 198 ASN A C 1
ATOM 1502 O O . ASN A 1 198 ? 1.415 4.362 8.627 1.00 75.00 198 ASN A O 1
ATOM 1506 N N . CYS A 1 199 ? 1.333 2.119 8.704 1.00 88.25 199 CYS A N 1
ATOM 1507 C CA . CYS A 1 199 ? -0.115 2.088 8.709 1.00 88.25 199 CYS A CA 1
ATOM 1508 C C . CYS A 1 199 ? -0.693 2.397 10.084 1.00 88.25 199 CYS A C 1
ATOM 1510 O O . CYS A 1 199 ? -0.014 2.385 11.115 1.00 88.25 199 CYS A O 1
ATOM 1512 N N . ALA A 1 200 ? -1.989 2.688 10.090 1.00 90.69 200 ALA A N 1
ATOM 1513 C CA . ALA A 1 200 ? -2.738 2.887 11.311 1.00 90.69 200 ALA A CA 1
ATOM 1514 C C . ALA A 1 200 ? -2.668 1.634 12.196 1.00 90.69 200 ALA A C 1
ATOM 1516 O O . ALA A 1 200 ? -2.802 0.510 11.713 1.00 90.69 200 ALA A O 1
ATOM 1517 N N . PHE A 1 201 ? -2.462 1.853 13.497 1.00 92.75 201 PHE A N 1
ATOM 1518 C CA . PHE A 1 201 ? -2.398 0.805 14.524 1.00 92.75 201 PHE A CA 1
ATOM 1519 C C . PHE A 1 201 ? -1.307 -0.254 14.302 1.00 92.75 201 PHE A C 1
ATOM 1521 O O . PHE A 1 201 ? -1.398 -1.365 14.823 1.00 92.75 201 PHE A O 1
ATOM 1528 N N . GLN A 1 202 ? -0.258 0.081 13.542 1.00 89.56 202 GLN A N 1
ATOM 1529 C CA . GLN A 1 202 ? 0.826 -0.842 13.204 1.00 89.56 202 GLN A CA 1
ATOM 1530 C C . GLN A 1 202 ? 1.443 -1.533 14.432 1.00 89.56 202 GLN A C 1
ATOM 1532 O O . GLN A 1 202 ? 1.730 -2.727 14.382 1.00 89.56 202 GLN A O 1
ATOM 1537 N N . GLU A 1 203 ? 1.623 -0.806 15.536 1.00 89.56 203 GLU A N 1
ATOM 1538 C CA . GLU A 1 203 ? 2.177 -1.354 16.775 1.00 89.56 203 GLU A CA 1
ATOM 1539 C C . GLU A 1 203 ? 1.272 -2.442 17.373 1.00 89.56 203 GLU A C 1
ATOM 1541 O O . GLU A 1 203 ? 1.744 -3.532 17.694 1.00 89.56 203 GLU A O 1
ATOM 1546 N N . GLN A 1 204 ? -0.036 -2.190 17.469 1.00 93.69 204 GLN A N 1
ATOM 1547 C CA . GLN A 1 204 ? -0.991 -3.159 18.012 1.00 93.69 204 GLN A CA 1
ATOM 1548 C C . GLN A 1 204 ? -1.115 -4.389 17.101 1.00 93.69 204 GLN A C 1
ATOM 1550 O O . GLN A 1 204 ? -1.191 -5.514 17.595 1.00 93.69 204 GLN A O 1
ATOM 1555 N N . LEU A 1 205 ? -1.083 -4.194 15.777 1.00 93.75 205 LEU A N 1
ATOM 1556 C CA . LEU A 1 205 ? -1.100 -5.288 14.799 1.00 93.75 205 LEU A CA 1
ATOM 1557 C C . LEU A 1 205 ? 0.145 -6.179 14.934 1.00 93.75 205 LEU A C 1
ATOM 1559 O O . LEU A 1 205 ? 0.024 -7.403 14.959 1.00 93.75 205 LEU A O 1
ATOM 1563 N N . ALA A 1 206 ? 1.329 -5.583 15.098 1.00 90.62 206 ALA A N 1
ATOM 1564 C CA . ALA A 1 206 ? 2.568 -6.326 15.321 1.00 90.62 206 ALA A CA 1
ATOM 1565 C C . ALA A 1 206 ? 2.599 -7.067 16.653 1.00 90.62 206 ALA A C 1
ATOM 1567 O O . ALA A 1 206 ? 3.017 -8.221 16.692 1.00 90.62 206 ALA A O 1
ATOM 1568 N N . GLN A 1 207 ? 2.131 -6.442 17.736 1.00 92.38 207 GLN A N 1
ATOM 1569 C CA . GLN A 1 207 ? 2.014 -7.125 19.023 1.00 92.38 207 GLN A CA 1
ATOM 1570 C C . GLN A 1 207 ? 1.053 -8.312 18.933 1.00 92.38 207 GLN A C 1
ATOM 1572 O O . GLN A 1 207 ? 1.345 -9.375 19.475 1.00 92.38 207 GLN A O 1
ATOM 1577 N N . CYS A 1 208 ? -0.063 -8.165 18.216 1.00 93.38 208 CYS A N 1
ATOM 1578 C CA . CYS A 1 208 ? -0.999 -9.261 18.004 1.00 93.38 208 CYS A CA 1
ATOM 1579 C C . CYS A 1 208 ? -0.348 -10.419 17.227 1.00 93.38 208 CYS A C 1
ATOM 1581 O O . CYS A 1 208 ? -0.412 -11.566 17.671 1.00 93.38 208 CYS A O 1
ATOM 1583 N N . ASP A 1 209 ? 0.319 -10.134 16.104 1.00 91.25 209 ASP A N 1
ATOM 1584 C CA . ASP A 1 209 ? 0.978 -11.160 15.281 1.00 91.25 209 ASP A CA 1
ATOM 1585 C C . ASP A 1 209 ? 2.124 -11.841 16.054 1.00 91.25 209 ASP A C 1
ATOM 1587 O O . ASP A 1 209 ? 2.230 -13.066 16.052 1.00 91.25 209 ASP A O 1
ATOM 1591 N N . ALA A 1 210 ? 2.906 -11.081 16.830 1.00 90.38 210 ALA A N 1
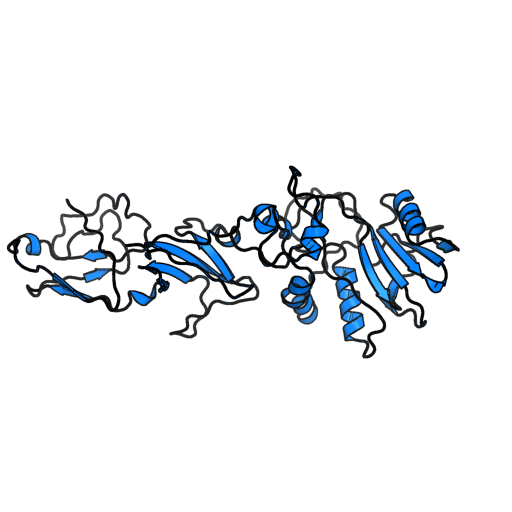ATOM 1592 C CA . ALA A 1 210 ? 3.923 -11.629 17.728 1.00 90.38 210 ALA A CA 1
ATOM 1593 C C . ALA A 1 210 ? 3.315 -12.564 18.787 1.00 90.38 210 ALA A C 1
ATOM 1595 O O . ALA A 1 210 ? 3.852 -13.643 19.043 1.00 90.38 210 ALA A O 1
ATOM 1596 N N . MET A 1 211 ? 2.166 -12.203 19.368 1.00 89.38 211 MET A N 1
ATOM 1597 C CA . MET A 1 211 ? 1.449 -13.075 20.301 1.00 89.38 211 MET A CA 1
ATOM 1598 C C . MET A 1 211 ? 0.962 -14.356 19.617 1.00 89.38 211 MET A C 1
ATOM 1600 O O . MET A 1 211 ? 1.128 -15.432 20.189 1.00 89.38 211 MET A O 1
ATOM 1604 N N . GLN A 1 212 ? 0.439 -14.273 18.388 1.00 89.12 212 GLN A N 1
ATOM 1605 C CA . GLN A 1 212 ? 0.073 -15.456 17.600 1.00 89.12 212 GLN A CA 1
ATOM 1606 C C . GLN A 1 212 ? 1.275 -16.354 17.278 1.00 89.12 212 GLN A C 1
ATOM 1608 O O . GLN A 1 212 ? 1.117 -17.570 17.236 1.00 89.12 212 GLN A O 1
ATOM 1613 N N . MET A 1 213 ? 2.467 -15.787 17.065 1.00 87.31 213 MET A N 1
ATOM 1614 C CA . MET A 1 213 ? 3.692 -16.564 16.832 1.00 87.31 213 MET A CA 1
ATOM 1615 C C . MET A 1 213 ? 4.199 -17.273 18.093 1.00 87.31 213 MET A C 1
ATOM 1617 O O . MET A 1 213 ? 4.755 -18.366 17.996 1.00 87.31 213 MET A O 1
ATOM 1621 N N . LEU A 1 214 ? 4.041 -16.654 19.267 1.00 86.06 214 LEU A N 1
ATOM 1622 C CA . LEU A 1 214 ? 4.508 -17.209 20.542 1.00 86.06 214 LEU A CA 1
ATOM 1623 C C . LEU A 1 214 ? 3.587 -18.309 21.079 1.00 86.06 214 LEU A C 1
ATOM 1625 O O . LEU A 1 214 ? 4.054 -19.238 21.741 1.00 86.06 214 LEU A O 1
ATOM 1629 N N . THR A 1 215 ? 2.283 -18.216 20.822 1.00 79.81 215 THR A N 1
ATOM 1630 C CA . THR A 1 215 ? 1.311 -19.212 21.280 1.00 79.81 215 THR A CA 1
ATOM 1631 C C . THR A 1 215 ? 1.161 -20.330 20.254 1.00 79.81 215 THR A C 1
ATOM 1633 O O . THR A 1 215 ? 0.743 -20.088 19.128 1.00 79.81 215 THR A O 1
ATOM 1636 N N . THR A 1 216 ? 1.414 -21.581 20.647 1.00 74.75 216 THR A N 1
ATOM 1637 C CA . THR A 1 216 ? 1.175 -22.757 19.783 1.00 74.75 216 THR A CA 1
ATOM 1638 C C . THR A 1 216 ? -0.303 -22.975 19.457 1.00 74.75 216 THR A C 1
ATOM 1640 O O . THR A 1 216 ? -0.632 -23.722 18.540 1.00 74.75 216 THR A O 1
ATOM 1643 N N . GLU A 1 217 ? -1.199 -22.344 20.213 1.00 74.06 217 GLU A N 1
ATOM 1644 C CA . GLU A 1 217 ? -2.640 -22.391 20.004 1.00 74.06 217 GLU A CA 1
ATOM 1645 C C . GLU A 1 217 ? -3.118 -21.060 19.419 1.00 74.06 217 GLU A C 1
ATOM 1647 O O . GLU A 1 217 ? -3.077 -20.024 20.084 1.00 74.06 217 GLU A O 1
ATOM 1652 N N . SER A 1 218 ? -3.605 -21.080 18.177 1.00 68.69 218 SER A N 1
ATOM 1653 C CA . SER A 1 218 ? -4.206 -19.914 17.525 1.00 68.69 218 SER A CA 1
ATOM 1654 C C . SER A 1 218 ? -5.580 -19.609 18.138 1.00 68.69 218 SER A C 1
ATOM 1656 O O . SER A 1 218 ? -6.616 -19.974 17.582 1.00 68.69 218 SER A O 1
ATOM 1658 N N . ARG A 1 219 ? -5.607 -18.976 19.316 1.00 82.94 219 ARG A N 1
ATOM 1659 C CA . ARG A 1 219 ? -6.856 -18.620 20.021 1.00 82.94 219 ARG A CA 1
ATOM 1660 C C . ARG A 1 219 ? -7.464 -17.283 19.573 1.00 82.94 219 ARG A C 1
ATOM 1662 O O . ARG A 1 219 ? -8.454 -16.848 20.151 1.00 82.94 219 ARG A O 1
ATOM 1669 N N . GLY A 1 220 ? -6.911 -16.632 18.552 1.00 87.12 220 GLY A N 1
ATOM 1670 C CA . GLY A 1 220 ? -7.425 -15.367 18.030 1.00 87.12 220 GLY A CA 1
ATOM 1671 C C . GLY A 1 220 ? -7.025 -15.101 16.583 1.00 87.12 220 GLY A C 1
ATOM 1672 O O . GLY A 1 220 ? -6.205 -15.824 16.019 1.00 87.12 220 GLY A O 1
ATOM 1673 N N . ALA A 1 221 ? -7.589 -14.045 16.007 1.00 93.88 221 ALA A N 1
ATOM 1674 C CA . ALA A 1 221 ? -7.312 -13.512 14.682 1.00 93.88 221 ALA A CA 1
ATOM 1675 C C . ALA A 1 221 ? -6.808 -12.065 14.803 1.00 93.88 221 ALA A C 1
ATOM 1677 O O . ALA A 1 221 ? -7.477 -11.216 15.392 1.00 93.88 221 ALA A O 1
ATOM 1678 N N . CYS A 1 222 ? -5.632 -11.788 14.247 1.00 94.31 222 CYS A N 1
ATOM 1679 C CA . CYS A 1 222 ? -5.107 -10.438 14.096 1.00 94.31 222 CYS A CA 1
ATOM 1680 C C . CYS A 1 222 ? -5.521 -9.892 12.737 1.00 94.31 222 CYS A C 1
ATOM 1682 O O . CYS A 1 222 ? -5.388 -10.581 11.723 1.00 94.31 222 CYS A O 1
ATOM 1684 N N . SER A 1 223 ? -5.991 -8.652 12.715 1.00 95.06 223 SER A N 1
ATOM 1685 C CA . SER A 1 223 ? -6.232 -7.943 11.467 1.00 95.06 223 SER A CA 1
ATOM 1686 C C . SER A 1 223 ? -4.914 -7.592 10.780 1.00 95.06 223 SER A C 1
ATOM 1688 O O . SER A 1 223 ? -3.823 -7.757 11.334 1.00 95.06 223 SER A O 1
ATOM 1690 N N . ARG A 1 224 ? -5.008 -7.096 9.545 1.00 94.00 224 ARG A N 1
ATOM 1691 C CA . ARG A 1 224 ? -3.853 -6.630 8.774 1.00 94.00 224 ARG A CA 1
ATOM 1692 C C . ARG A 1 224 ? -3.769 -5.119 8.725 1.00 94.00 224 ARG A C 1
ATOM 1694 O O . ARG A 1 224 ? -4.670 -4.392 9.115 1.00 94.00 224 ARG A O 1
ATOM 1701 N N . CYS A 1 225 ? -2.641 -4.665 8.214 1.00 91.31 225 CYS A N 1
ATOM 1702 C CA . CYS A 1 225 ? -2.352 -3.278 7.920 1.00 91.31 225 CYS A CA 1
ATOM 1703 C C . CYS A 1 225 ? -3.242 -2.787 6.765 1.00 91.31 225 CYS A C 1
ATOM 1705 O O . CYS A 1 225 ? -2.955 -3.018 5.593 1.00 91.31 225 CYS A O 1
ATOM 1707 N N . GLU A 1 226 ? -4.368 -2.168 7.107 1.00 95.25 226 GLU A N 1
ATOM 1708 C CA . GLU A 1 226 ? -5.440 -1.878 6.155 1.00 95.25 226 GLU A CA 1
ATOM 1709 C C . GLU A 1 226 ? -5.453 -0.435 5.640 1.00 95.25 226 GLU A C 1
ATOM 1711 O O . GLU A 1 226 ? -5.778 -0.182 4.477 1.00 95.25 226 GLU A O 1
ATOM 1716 N N . PHE A 1 227 ? -5.097 0.516 6.500 1.00 95.12 227 PHE A N 1
ATOM 1717 C CA . PHE A 1 227 ? -5.204 1.943 6.224 1.00 95.12 227 PHE A CA 1
ATOM 1718 C C . PHE A 1 227 ? -3.894 2.650 6.544 1.00 95.12 227 PHE A C 1
ATOM 1720 O O . PHE A 1 227 ? -3.289 2.395 7.583 1.00 95.12 227 PHE A O 1
ATOM 1727 N N . ALA A 1 228 ? -3.489 3.584 5.691 1.00 93.38 228 ALA A N 1
ATOM 1728 C CA . ALA A 1 228 ? -2.339 4.448 5.918 1.00 93.38 228 ALA A CA 1
ATOM 1729 C C . ALA A 1 228 ? -2.783 5.918 5.989 1.00 93.38 228 ALA A C 1
ATOM 1731 O O . ALA A 1 228 ? -3.701 6.319 5.265 1.00 93.38 228 ALA A O 1
ATOM 1732 N N . PRO A 1 229 ? -2.171 6.744 6.853 1.00 91.81 229 PRO A N 1
ATOM 1733 C CA . PRO A 1 229 ? -2.453 8.175 6.877 1.00 91.81 229 PRO A CA 1
ATOM 1734 C C . PRO A 1 229 ? -1.947 8.822 5.580 1.00 91.81 229 PRO A C 1
ATOM 1736 O O . PRO A 1 229 ? -0.879 8.473 5.083 1.00 91.81 229 PRO A O 1
ATOM 1739 N N . ILE A 1 230 ? -2.675 9.790 5.023 1.00 88.25 230 ILE A N 1
ATOM 1740 C CA . ILE A 1 230 ? -2.273 10.451 3.766 1.00 88.25 230 ILE A CA 1
ATOM 1741 C C . ILE A 1 230 ? -0.915 11.170 3.810 1.00 88.25 230 ILE A C 1
ATOM 1743 O O . ILE A 1 230 ? -0.246 11.161 2.787 1.00 88.25 230 ILE A O 1
ATOM 1747 N N . PRO A 1 231 ? -0.421 11.751 4.916 1.00 85.00 231 PRO A N 1
ATOM 1748 C CA . PRO A 1 231 ? 0.951 12.268 4.925 1.00 85.00 231 PRO A CA 1
ATOM 1749 C C . PRO A 1 231 ? 2.048 11.180 4.853 1.00 85.00 231 PRO A C 1
ATOM 1751 O O . PRO A 1 231 ? 3.223 11.526 4.772 1.00 85.00 231 PRO A O 1
ATOM 1754 N N . SER A 1 232 ? 1.711 9.882 4.884 1.00 80.44 232 SER A N 1
ATOM 1755 C CA . SER A 1 232 ? 2.696 8.789 4.782 1.00 80.44 232 SER A CA 1
ATOM 1756 C C . SER A 1 232 ? 3.252 8.617 3.366 1.00 80.44 232 SER A C 1
ATOM 1758 O O . SER A 1 232 ? 2.614 9.006 2.383 1.00 80.44 232 SER A O 1
ATOM 1760 N N . LYS A 1 233 ? 4.398 7.931 3.231 1.00 81.50 233 LYS A N 1
ATOM 1761 C CA . LYS A 1 233 ? 4.943 7.546 1.915 1.00 81.50 233 LYS A CA 1
ATOM 1762 C C . LYS A 1 233 ? 4.001 6.633 1.125 1.00 81.50 233 LYS A C 1
ATOM 1764 O O . LYS A 1 233 ? 3.980 6.716 -0.100 1.00 81.50 233 LYS A O 1
ATOM 1769 N N . ALA A 1 234 ? 3.166 5.832 1.796 1.00 80.44 234 ALA A N 1
ATOM 1770 C CA . ALA A 1 234 ? 2.178 4.975 1.135 1.00 80.44 234 ALA A CA 1
ATOM 1771 C C . ALA A 1 234 ? 1.189 5.778 0.269 1.00 80.44 234 ALA A C 1
ATOM 1773 O O . ALA A 1 234 ? 0.695 5.273 -0.740 1.00 80.44 234 ALA A O 1
ATOM 1774 N N . SER A 1 235 ? 0.936 7.047 0.609 1.00 85.44 235 SER A N 1
ATOM 1775 C CA . SER A 1 235 ? 0.075 7.937 -0.177 1.00 85.44 235 SER A CA 1
ATOM 1776 C C . SER A 1 235 ? 0.635 8.287 -1.558 1.00 85.44 235 SER A C 1
ATOM 1778 O O . SER A 1 235 ? -0.142 8.643 -2.446 1.00 85.44 235 SER A O 1
ATOM 1780 N N . ALA A 1 236 ? 1.947 8.135 -1.785 1.00 84.62 236 ALA A N 1
ATOM 1781 C CA . ALA A 1 236 ? 2.562 8.376 -3.089 1.00 84.62 236 ALA A CA 1
ATOM 1782 C C . ALA A 1 236 ? 1.900 7.525 -4.186 1.00 84.62 236 ALA A C 1
ATOM 1784 O O . ALA A 1 236 ? 1.735 7.987 -5.321 1.00 84.62 236 ALA A O 1
ATOM 1785 N N . GLY A 1 237 ? 1.423 6.327 -3.827 1.00 85.56 237 GLY A N 1
ATOM 1786 C CA . GLY A 1 237 ? 0.681 5.432 -4.709 1.00 85.56 237 GLY A CA 1
ATOM 1787 C C . GLY A 1 237 ? -0.650 5.992 -5.242 1.00 85.56 237 GLY A C 1
ATOM 1788 O O . GLY A 1 237 ? -1.091 5.603 -6.326 1.00 85.56 237 GLY A O 1
ATOM 1789 N N . LEU A 1 238 ? -1.250 6.996 -4.583 1.00 90.50 238 LEU A N 1
ATOM 1790 C CA . LEU A 1 238 ? -2.444 7.697 -5.087 1.00 90.50 238 LEU A CA 1
ATOM 1791 C C . LEU A 1 238 ? -2.177 8.429 -6.413 1.00 90.50 238 LEU A C 1
ATOM 1793 O O . LEU A 1 238 ? -3.088 8.595 -7.226 1.00 90.50 238 LEU A O 1
ATOM 1797 N N . SER A 1 239 ? -0.932 8.862 -6.632 1.00 89.69 239 SER A N 1
ATOM 1798 C CA . SER A 1 239 ? -0.509 9.606 -7.826 1.00 89.69 239 SER A CA 1
ATOM 1799 C C . SER A 1 239 ? -0.010 8.714 -8.968 1.00 89.69 239 SER A C 1
ATOM 1801 O O . SER A 1 239 ? 0.176 9.189 -10.096 1.00 89.69 239 SER A O 1
ATOM 1803 N N . LYS A 1 240 ? 0.210 7.425 -8.688 1.00 89.88 240 LYS A N 1
ATOM 1804 C CA . LYS A 1 240 ? 0.768 6.481 -9.651 1.00 89.88 240 LYS A CA 1
ATOM 1805 C C . LYS A 1 240 ? -0.224 6.216 -10.781 1.00 89.88 240 LYS A C 1
ATOM 1807 O O . LYS A 1 240 ? -1.446 6.244 -10.611 1.00 89.88 240 LYS A O 1
ATOM 1812 N N . VAL A 1 241 ? 0.317 5.947 -11.965 1.00 89.44 241 VAL A N 1
ATOM 1813 C CA . VAL A 1 241 ? -0.454 5.607 -13.170 1.00 89.44 241 VAL A CA 1
ATOM 1814 C C . VAL A 1 241 ? -0.014 4.234 -13.669 1.00 89.44 241 VAL A C 1
ATOM 1816 O O . VAL A 1 241 ? 1.184 3.978 -13.644 1.00 89.44 241 VAL A O 1
ATOM 1819 N N . PRO A 1 242 ? -0.921 3.348 -14.107 1.00 87.31 242 PRO A N 1
ATOM 1820 C CA . PRO A 1 242 ? -0.513 2.075 -14.680 1.00 87.31 242 PRO A CA 1
ATOM 1821 C C . PRO A 1 242 ? 0.357 2.265 -15.914 1.00 87.31 242 PRO A C 1
ATOM 1823 O O . PRO A 1 242 ? 0.170 3.203 -16.696 1.00 87.31 242 PRO A O 1
ATOM 1826 N N . MET A 1 243 ? 1.324 1.369 -16.064 1.00 84.56 243 MET A N 1
ATOM 1827 C CA . MET A 1 243 ? 2.148 1.293 -17.258 1.00 84.56 243 MET A CA 1
ATOM 1828 C C . MET A 1 243 ? 1.279 0.971 -18.492 1.00 84.56 243 MET A C 1
ATOM 1830 O O . MET A 1 243 ? 0.322 0.201 -18.370 1.00 84.56 243 MET A O 1
ATOM 1834 N N . PRO A 1 244 ? 1.576 1.539 -19.678 1.00 85.19 244 PRO A N 1
ATOM 1835 C CA . PRO A 1 244 ? 0.925 1.120 -20.916 1.00 85.19 244 PRO A CA 1
ATOM 1836 C C . PRO A 1 244 ? 1.095 -0.385 -21.153 1.00 85.19 244 PRO A C 1
ATOM 1838 O O . PRO A 1 244 ? 2.161 -0.938 -20.903 1.00 85.19 244 PRO A O 1
ATOM 1841 N N . SER A 1 245 ? 0.058 -1.048 -21.662 1.00 83.50 245 SER A N 1
ATOM 1842 C CA . SER A 1 245 ? 0.102 -2.485 -21.971 1.00 83.50 245 SER A CA 1
ATOM 1843 C C . SER A 1 245 ? 0.872 -2.810 -23.254 1.00 83.50 245 SER A C 1
ATOM 1845 O O . SER A 1 245 ? 1.278 -3.952 -23.459 1.00 83.50 245 SER A O 1
ATOM 1847 N N . THR A 1 246 ? 1.050 -1.820 -24.127 1.00 85.88 246 THR A N 1
ATOM 1848 C CA . THR A 1 246 ? 1.643 -1.962 -25.460 1.00 85.88 246 THR A CA 1
ATOM 1849 C C . THR A 1 246 ? 2.708 -0.900 -25.679 1.00 85.88 246 THR A C 1
ATOM 1851 O O . THR A 1 246 ? 2.492 0.280 -25.386 1.00 85.88 246 THR A O 1
ATOM 1854 N N . PHE A 1 247 ? 3.839 -1.320 -26.236 1.00 86.56 247 PHE A N 1
ATOM 1855 C CA . PHE A 1 247 ? 4.975 -0.465 -26.558 1.00 86.56 247 PHE A CA 1
ATOM 1856 C C . PHE A 1 247 ? 5.336 -0.611 -28.031 1.00 86.56 247 PHE A C 1
ATOM 1858 O O . PHE A 1 247 ? 5.388 -1.722 -28.550 1.00 86.56 247 PHE A O 1
ATOM 1865 N N . LEU A 1 248 ? 5.608 0.508 -28.701 1.00 83.69 248 LEU A N 1
ATOM 1866 C CA . LEU A 1 248 ? 6.063 0.502 -30.092 1.00 83.69 248 LEU A CA 1
ATOM 1867 C C . LEU A 1 248 ? 7.516 0.014 -30.177 1.00 83.69 248 LEU A C 1
ATOM 1869 O O . LEU A 1 248 ? 8.300 0.273 -29.259 1.00 83.69 248 LEU A O 1
ATOM 1873 N N . SER A 1 249 ? 7.897 -0.619 -31.290 1.00 80.81 249 SER A N 1
ATOM 1874 C CA . SER A 1 249 ? 9.306 -0.923 -31.588 1.00 80.81 249 SER A CA 1
ATOM 1875 C C . SER A 1 249 ? 10.191 0.325 -31.426 1.00 80.81 249 SER A C 1
ATOM 1877 O O . SER A 1 249 ? 9.811 1.431 -31.817 1.00 80.81 249 SER A O 1
ATOM 1879 N N . GLY A 1 250 ? 11.345 0.155 -30.784 1.00 75.31 250 GLY A N 1
ATOM 1880 C CA . GLY A 1 250 ? 12.250 1.221 -30.350 1.00 75.31 250 GLY A CA 1
ATOM 1881 C C . GLY A 1 250 ? 11.944 1.810 -28.966 1.00 75.31 250 GLY A C 1
ATOM 1882 O O . GLY A 1 250 ? 12.761 2.566 -28.442 1.00 75.31 250 GLY A O 1
ATOM 1883 N N . SER A 1 251 ? 10.808 1.472 -28.342 1.00 81.69 251 SER A N 1
ATOM 1884 C CA . SER A 1 251 ? 10.510 1.908 -26.970 1.00 81.69 251 SER A CA 1
ATOM 1885 C C . SER A 1 251 ? 11.473 1.271 -25.975 1.00 81.69 251 SER A C 1
ATOM 1887 O O . SER A 1 251 ? 11.786 0.086 -26.071 1.00 81.69 251 SER A O 1
ATOM 1889 N N . GLN A 1 252 ? 11.891 2.047 -24.979 1.00 83.12 252 GLN A N 1
ATOM 1890 C CA . GLN A 1 252 ? 12.796 1.599 -23.927 1.00 83.12 252 GLN A CA 1
ATOM 1891 C C . GLN A 1 252 ? 12.119 1.687 -22.562 1.00 83.12 252 GLN A C 1
ATOM 1893 O O . GLN A 1 252 ? 11.476 2.690 -22.233 1.00 83.12 252 GLN A O 1
ATOM 1898 N N . VAL A 1 253 ? 12.284 0.634 -21.765 1.00 85.56 253 VAL A N 1
ATOM 1899 C CA . VAL A 1 253 ? 11.769 0.533 -20.399 1.00 85.56 253 VAL A CA 1
ATOM 1900 C C . VAL A 1 253 ? 12.931 0.258 -19.454 1.00 85.56 253 VAL A C 1
ATOM 1902 O O . VAL A 1 253 ? 13.769 -0.607 -19.701 1.00 85.56 253 VAL A O 1
ATOM 1905 N N . VAL A 1 254 ? 12.979 1.009 -18.361 1.00 85.44 254 VAL A N 1
ATOM 1906 C CA . VAL A 1 254 ? 13.896 0.790 -17.247 1.00 85.44 254 VAL A CA 1
ATOM 1907 C C . VAL A 1 254 ? 13.197 -0.087 -16.226 1.00 85.44 254 VAL A C 1
ATOM 1909 O O . VAL A 1 254 ? 12.138 0.287 -15.730 1.00 85.44 254 VAL A O 1
ATOM 1912 N N . LEU A 1 255 ? 13.802 -1.221 -15.904 1.00 85.44 255 LEU A N 1
ATOM 1913 C CA . LEU A 1 255 ? 13.411 -2.126 -14.837 1.00 85.44 255 LEU A CA 1
ATOM 1914 C C . LEU A 1 255 ? 14.283 -1.878 -13.605 1.00 85.44 255 LEU A C 1
ATOM 1916 O O . LEU A 1 255 ? 15.500 -1.731 -13.720 1.00 85.44 255 LEU A O 1
ATOM 1920 N N . SER A 1 256 ? 13.681 -1.876 -12.425 1.00 84.69 256 SER A N 1
ATOM 1921 C CA . SER A 1 256 ? 14.369 -1.880 -11.134 1.00 84.69 256 SER A CA 1
ATOM 1922 C C . SER A 1 256 ? 13.591 -2.730 -10.130 1.00 84.69 256 SER A C 1
ATOM 1924 O O . SER A 1 256 ? 12.461 -3.132 -10.396 1.00 84.69 256 SER A O 1
ATOM 1926 N N . CYS A 1 257 ? 14.187 -3.028 -8.981 1.00 82.75 257 CYS A N 1
ATOM 1927 C CA . CYS A 1 257 ? 13.511 -3.736 -7.894 1.00 82.75 257 CYS A CA 1
ATOM 1928 C C . CYS A 1 257 ? 13.102 -2.773 -6.775 1.00 82.75 257 CYS A C 1
ATOM 1930 O O . CYS A 1 257 ? 13.641 -1.669 -6.679 1.00 82.75 257 CYS A O 1
ATOM 1932 N N . ASP A 1 258 ? 12.143 -3.195 -5.952 1.00 73.56 258 ASP A N 1
ATOM 1933 C CA . ASP A 1 258 ? 11.881 -2.570 -4.655 1.00 73.56 258 ASP A CA 1
ATOM 1934 C C . ASP A 1 258 ? 13.040 -2.791 -3.660 1.00 73.56 258 ASP A C 1
ATOM 1936 O O . ASP A 1 258 ? 14.005 -3.498 -3.945 1.00 73.56 258 ASP A O 1
ATOM 1940 N N . GLU A 1 259 ? 12.946 -2.184 -2.475 1.00 72.19 259 GLU A N 1
ATOM 1941 C CA . GLU A 1 259 ? 13.966 -2.273 -1.414 1.00 72.19 259 GLU A CA 1
ATOM 1942 C C . GLU A 1 259 ? 14.192 -3.709 -0.901 1.00 72.19 259 GLU A C 1
ATOM 1944 O O . GLU A 1 259 ? 15.245 -4.013 -0.342 1.00 72.19 259 GLU A O 1
ATOM 1949 N N . ASN A 1 260 ? 13.226 -4.607 -1.120 1.00 69.69 260 ASN A N 1
ATOM 1950 C CA . ASN A 1 260 ? 13.223 -5.980 -0.611 1.00 69.69 260 ASN A CA 1
ATOM 1951 C C . ASN A 1 260 ? 13.691 -7.012 -1.640 1.00 69.69 260 ASN A C 1
ATOM 1953 O O . ASN A 1 260 ? 13.755 -8.210 -1.334 1.00 69.69 260 ASN A O 1
ATOM 1957 N N . SER A 1 261 ? 14.007 -6.557 -2.849 1.00 79.75 261 SER A N 1
ATOM 1958 C CA . SER A 1 261 ? 14.380 -7.386 -3.983 1.00 79.75 261 SER A CA 1
ATOM 1959 C C . SER A 1 261 ? 15.628 -6.832 -4.652 1.00 79.75 261 SER A C 1
ATOM 1961 O O . SER A 1 261 ? 15.989 -5.668 -4.518 1.00 79.75 261 SER A O 1
ATOM 1963 N N . ARG A 1 262 ? 16.328 -7.685 -5.397 1.00 83.06 262 ARG A N 1
ATOM 1964 C CA . ARG A 1 262 ? 17.517 -7.272 -6.144 1.00 83.06 262 ARG A CA 1
ATOM 1965 C C . ARG A 1 262 ? 17.458 -7.810 -7.554 1.00 83.06 262 ARG A C 1
ATOM 1967 O O . ARG A 1 262 ? 17.165 -8.988 -7.761 1.00 83.06 262 ARG A O 1
ATOM 1974 N N . LEU A 1 263 ? 17.800 -6.957 -8.506 1.00 84.50 263 LEU A N 1
ATOM 1975 C CA . LEU A 1 263 ? 17.952 -7.369 -9.885 1.00 84.50 263 LEU A CA 1
ATOM 1976 C C . LEU A 1 263 ? 19.307 -8.066 -10.030 1.00 84.50 263 LEU A C 1
ATOM 1978 O O . LEU A 1 263 ? 20.307 -7.608 -9.478 1.00 84.50 263 LEU A O 1
ATOM 1982 N N . ILE A 1 264 ? 19.354 -9.193 -10.735 1.00 85.56 264 ILE A N 1
ATOM 1983 C CA . ILE A 1 264 ? 20.585 -9.966 -10.932 1.00 85.56 264 ILE A CA 1
ATOM 1984 C C . ILE A 1 264 ? 20.814 -10.128 -12.427 1.00 85.56 264 ILE A C 1
ATOM 1986 O O . ILE A 1 264 ? 19.916 -10.522 -13.167 1.00 85.56 264 ILE A O 1
ATOM 1990 N N . ASN A 1 265 ? 22.031 -9.834 -12.870 1.00 82.25 265 ASN A N 1
ATOM 1991 C CA . ASN A 1 265 ? 22.453 -10.107 -14.231 1.00 82.25 265 ASN A CA 1
ATOM 1992 C C . ASN A 1 265 ? 22.611 -11.623 -14.413 1.00 82.25 265 ASN A C 1
ATOM 1994 O O . ASN A 1 265 ? 23.443 -12.240 -13.749 1.00 82.25 265 ASN A O 1
ATOM 1998 N N . SER A 1 266 ? 21.840 -12.225 -15.316 1.00 78.62 266 SER A N 1
ATOM 1999 C CA . SER A 1 266 ? 21.843 -13.678 -15.525 1.00 78.62 266 SER A CA 1
ATOM 2000 C C . SER A 1 266 ? 23.182 -14.218 -16.040 1.00 78.62 266 SER A C 1
ATOM 2002 O O . SER A 1 266 ? 23.563 -15.328 -15.673 1.00 78.62 266 SER A O 1
ATOM 2004 N N . LYS A 1 267 ? 23.925 -13.438 -16.841 1.00 80.12 267 LYS A N 1
ATOM 2005 C CA . LYS A 1 267 ? 25.228 -13.841 -17.398 1.00 80.12 267 LYS A CA 1
ATOM 2006 C C . LYS A 1 267 ? 26.342 -13.793 -16.348 1.00 80.12 267 LYS A C 1
ATOM 2008 O O . LYS A 1 267 ? 27.184 -14.683 -16.296 1.00 80.12 267 LYS A O 1
ATOM 2013 N N . THR A 1 268 ? 26.372 -12.743 -15.524 1.00 82.88 268 THR A N 1
ATOM 2014 C CA . THR A 1 268 ? 27.487 -12.493 -14.587 1.00 82.88 268 THR A CA 1
ATOM 2015 C C . THR A 1 268 ? 27.191 -12.877 -13.139 1.00 82.88 268 THR A C 1
ATOM 2017 O O . THR A 1 268 ? 28.106 -12.913 -12.319 1.00 82.88 268 THR A O 1
ATOM 2020 N N . GLY A 1 269 ? 25.922 -13.108 -12.794 1.00 85.38 269 GLY A N 1
ATOM 2021 C CA . GLY A 1 269 ? 25.462 -13.325 -11.421 1.00 85.38 269 GLY A CA 1
ATOM 2022 C C . GLY A 1 269 ? 25.581 -12.094 -10.513 1.00 85.38 269 GLY A C 1
ATOM 2023 O O . GLY A 1 269 ? 25.317 -12.192 -9.315 1.00 85.38 269 GLY A O 1
ATOM 2024 N N . ARG A 1 270 ? 25.993 -10.934 -11.042 1.00 86.50 270 ARG A N 1
ATOM 2025 C CA . ARG A 1 270 ? 26.155 -9.702 -10.260 1.00 86.50 270 ARG A CA 1
ATOM 2026 C C . ARG A 1 270 ? 24.818 -8.996 -10.062 1.00 86.50 270 ARG A C 1
ATOM 2028 O O . ARG A 1 270 ? 23.971 -8.995 -10.952 1.00 86.50 270 ARG A O 1
ATOM 2035 N N . GLY A 1 271 ? 24.657 -8.370 -8.897 1.00 85.12 271 GLY A N 1
ATOM 2036 C CA . GLY A 1 271 ? 23.523 -7.489 -8.628 1.00 85.12 271 GLY A CA 1
ATOM 2037 C C . GLY A 1 271 ? 23.555 -6.254 -9.529 1.00 85.12 271 GLY A C 1
ATOM 2038 O O . GLY A 1 271 ? 24.624 -5.707 -9.795 1.00 85.12 271 GLY A O 1
ATOM 2039 N N . MET A 1 272 ? 22.384 -5.829 -9.989 1.00 82.38 272 MET A N 1
ATOM 2040 C CA . MET A 1 272 ? 22.163 -4.614 -10.766 1.00 82.38 272 MET A CA 1
ATOM 2041 C C . MET A 1 272 ? 21.169 -3.727 -10.016 1.00 82.38 272 MET A C 1
ATOM 2043 O O . MET A 1 272 ? 20.239 -4.227 -9.390 1.00 82.38 272 MET A O 1
ATOM 2047 N N . GLU A 1 273 ? 21.349 -2.411 -10.087 1.00 82.19 273 GLU A N 1
ATOM 2048 C CA . GLU A 1 273 ? 20.353 -1.471 -9.558 1.00 82.19 273 GLU A CA 1
ATOM 2049 C C . GLU A 1 273 ? 19.174 -1.335 -10.533 1.00 82.19 273 GLU A C 1
ATOM 2051 O O . GLU A 1 273 ? 18.010 -1.310 -10.133 1.00 82.19 273 GLU A O 1
ATOM 2056 N N . LYS A 1 274 ? 19.486 -1.268 -11.834 1.00 84.06 274 LYS A N 1
ATOM 2057 C CA . LYS A 1 274 ? 18.525 -1.073 -12.921 1.00 84.06 274 LYS A CA 1
ATOM 2058 C C . LYS A 1 274 ? 18.956 -1.865 -14.154 1.00 84.06 274 LYS A C 1
ATOM 2060 O O . LYS A 1 274 ? 20.152 -2.058 -14.371 1.00 84.06 274 LYS A O 1
ATOM 2065 N N . ALA A 1 275 ? 17.999 -2.279 -14.975 1.00 85.06 275 ALA A N 1
ATOM 2066 C CA . ALA A 1 275 ? 18.237 -2.782 -16.327 1.00 85.06 275 ALA A CA 1
ATOM 2067 C C . ALA A 1 275 ? 17.400 -1.990 -17.325 1.00 85.06 275 ALA A C 1
ATOM 2069 O O . ALA A 1 275 ? 16.279 -1.599 -17.023 1.00 85.06 275 ALA A O 1
ATOM 2070 N N . VAL A 1 276 ? 17.935 -1.764 -18.521 1.00 84.38 276 VAL A N 1
ATOM 2071 C CA . VAL A 1 276 ? 17.182 -1.161 -19.623 1.00 84.38 276 VAL A CA 1
ATOM 2072 C C . VAL A 1 276 ? 16.893 -2.252 -20.640 1.00 84.38 276 VAL A C 1
ATOM 2074 O O . VAL A 1 276 ? 17.815 -2.934 -21.091 1.00 84.38 276 VAL A O 1
ATOM 2077 N N . ILE A 1 277 ? 15.618 -2.408 -20.981 1.00 86.25 277 ILE A N 1
ATOM 2078 C CA . ILE A 1 277 ? 15.157 -3.284 -22.055 1.00 86.25 277 ILE A CA 1
ATOM 2079 C C . ILE A 1 277 ? 14.569 -2.443 -23.187 1.00 86.25 277 ILE A C 1
ATOM 2081 O O . ILE A 1 277 ? 13.928 -1.416 -22.950 1.00 86.25 277 ILE A O 1
ATOM 2085 N N . THR A 1 278 ? 14.799 -2.875 -24.421 1.00 84.06 278 THR A N 1
ATOM 2086 C CA . THR A 1 278 ? 14.306 -2.219 -25.636 1.00 84.06 278 THR A CA 1
ATOM 2087 C C . THR A 1 278 ? 13.350 -3.156 -26.356 1.00 84.06 278 THR A C 1
ATOM 2089 O O . THR A 1 278 ? 13.649 -4.335 -26.524 1.00 84.06 278 THR A O 1
ATOM 2092 N N . CYS A 1 279 ? 12.206 -2.637 -26.787 1.00 83.88 279 CYS A N 1
ATOM 2093 C CA . CYS A 1 279 ? 11.302 -3.360 -27.666 1.00 83.88 279 CYS A CA 1
ATOM 2094 C C . CYS A 1 279 ? 11.876 -3.365 -29.087 1.00 83.88 279 CYS A C 1
ATOM 2096 O O . CYS A 1 279 ? 12.011 -2.298 -29.687 1.00 83.88 279 CYS A O 1
ATOM 2098 N N . VAL A 1 280 ? 12.199 -4.534 -29.632 1.00 80.31 280 VAL A N 1
ATOM 2099 C CA . VAL A 1 280 ? 12.700 -4.702 -31.001 1.00 80.31 280 VAL A CA 1
ATOM 2100 C C . VAL A 1 280 ? 11.842 -5.759 -31.685 1.00 80.31 280 VAL A C 1
ATOM 2102 O O . VAL A 1 280 ? 11.819 -6.909 -31.265 1.00 80.31 280 VAL A O 1
ATOM 2105 N N . ASP A 1 281 ? 11.090 -5.345 -32.706 1.00 81.38 281 ASP A N 1
ATOM 2106 C CA . ASP A 1 281 ? 10.255 -6.225 -33.540 1.00 81.38 281 ASP A CA 1
ATOM 2107 C C . ASP A 1 281 ? 9.312 -7.164 -32.759 1.00 81.38 281 ASP A C 1
ATOM 2109 O O . ASP A 1 281 ? 9.069 -8.302 -33.149 1.00 81.38 281 ASP A O 1
ATOM 2113 N N . GLY A 1 282 ? 8.743 -6.660 -31.659 1.00 82.25 282 GLY A N 1
ATOM 2114 C CA . GLY A 1 282 ? 7.795 -7.400 -30.819 1.00 82.25 282 GLY A CA 1
ATOM 2115 C C . 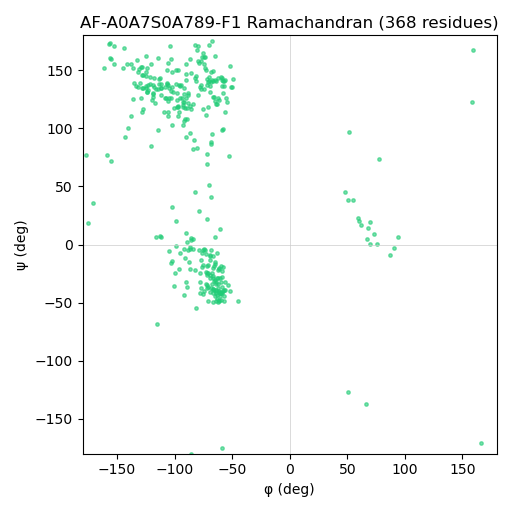GLY A 1 282 ? 8.434 -8.188 -29.671 1.00 82.25 282 GLY A C 1
ATOM 2116 O O . GLY A 1 282 ? 7.708 -8.727 -28.836 1.00 82.25 282 GLY A O 1
ATOM 2117 N N . GLU A 1 283 ? 9.765 -8.199 -29.564 1.00 83.12 283 GLU A N 1
ATOM 2118 C CA . GLU A 1 283 ? 10.498 -8.855 -28.480 1.00 83.12 283 GLU A CA 1
ATOM 2119 C C . GLU A 1 283 ? 11.231 -7.845 -27.584 1.00 83.12 283 GLU A C 1
ATOM 2121 O O . GLU A 1 283 ? 11.770 -6.839 -28.047 1.00 83.12 283 GLU A O 1
ATOM 2126 N N . TRP A 1 284 ? 11.265 -8.110 -26.274 1.00 84.50 284 TRP A N 1
ATOM 2127 C CA . TRP A 1 284 ? 12.062 -7.323 -25.330 1.00 84.50 284 TRP A CA 1
ATOM 2128 C C . TRP A 1 284 ? 13.499 -7.829 -25.306 1.00 84.50 284 TRP A C 1
ATOM 2130 O O . TRP A 1 284 ? 13.747 -8.980 -24.955 1.00 84.50 284 TRP A O 1
ATOM 2140 N N . GLN A 1 285 ? 14.438 -6.946 -25.62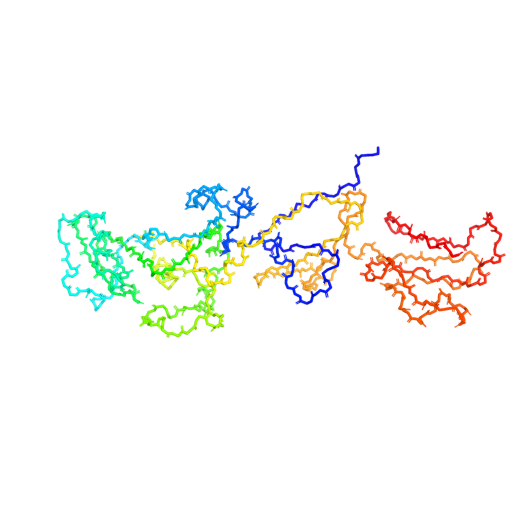6 1.00 82.62 285 GLN A N 1
ATOM 2141 C CA . GLN A 1 285 ? 15.866 -7.239 -25.649 1.00 82.62 285 GLN A CA 1
ATOM 2142 C C . GLN A 1 285 ? 16.587 -6.441 -24.559 1.00 82.62 285 GLN A C 1
ATOM 2144 O O . GLN A 1 285 ? 16.283 -5.265 -24.342 1.00 82.62 285 GLN A O 1
ATOM 2149 N N . ASP A 1 286 ? 17.528 -7.068 -23.851 1.00 79.94 286 ASP A N 1
ATOM 2150 C CA . ASP A 1 286 ? 18.365 -6.378 -22.866 1.00 79.94 286 ASP A CA 1
ATOM 2151 C C . ASP A 1 286 ? 19.424 -5.505 -23.555 1.00 79.94 286 ASP A C 1
ATOM 2153 O O . ASP A 1 286 ? 19.738 -5.692 -24.724 1.00 79.94 286 ASP A O 1
ATOM 2157 N N . ALA A 1 287 ? 20.015 -4.540 -22.846 1.00 66.81 287 ALA A N 1
ATOM 2158 C CA . ALA A 1 287 ? 21.119 -3.750 -23.408 1.00 66.81 287 ALA A CA 1
ATOM 2159 C C . ALA A 1 287 ? 22.329 -4.618 -23.837 1.00 66.81 287 ALA A C 1
ATOM 2161 O O . ALA A 1 287 ? 23.104 -4.209 -24.698 1.00 66.81 287 ALA A O 1
ATOM 2162 N N . GLY A 1 288 ? 22.465 -5.821 -23.267 1.00 64.06 288 GLY A N 1
ATOM 2163 C CA . GLY A 1 288 ? 23.510 -6.790 -23.594 1.00 64.06 288 GLY A CA 1
ATOM 2164 C C . GLY A 1 288 ? 23.297 -7.541 -24.913 1.00 64.06 288 GLY A C 1
ATOM 2165 O O . GLY A 1 288 ? 24.197 -8.264 -25.334 1.00 64.06 288 GLY A O 1
ATOM 2166 N N . PHE A 1 289 ? 22.152 -7.394 -25.586 1.00 62.81 289 PHE A N 1
ATOM 2167 C CA . PHE A 1 289 ? 21.877 -8.072 -26.858 1.00 62.81 289 PHE A CA 1
ATOM 2168 C C . PHE A 1 289 ? 22.683 -7.490 -28.031 1.00 62.81 289 PHE A C 1
ATOM 2170 O O . PHE A 1 289 ? 22.866 -8.153 -29.050 1.00 62.81 289 PHE A O 1
ATOM 2177 N N . LEU A 1 290 ? 23.203 -6.267 -27.869 1.00 65.12 290 LEU A N 1
ATOM 2178 C CA . LEU A 1 290 ? 24.109 -5.623 -28.821 1.00 65.12 290 LEU A CA 1
ATOM 2179 C C . LEU A 1 290 ? 25.589 -5.983 -28.573 1.00 65.12 290 LEU A C 1
ATOM 2181 O O . LEU A 1 290 ? 26.455 -5.554 -29.340 1.00 65.12 290 LEU A O 1
ATOM 2185 N N . GLU A 1 291 ? 25.902 -6.768 -27.531 1.00 65.62 291 GLU A N 1
ATOM 2186 C CA . GLU A 1 291 ? 27.259 -7.281 -27.308 1.00 65.62 291 GLU A CA 1
ATOM 2187 C C . GLU A 1 291 ? 27.677 -8.164 -28.494 1.00 65.62 291 GLU A C 1
ATOM 2189 O O . GLU A 1 291 ? 27.007 -9.138 -28.839 1.00 65.62 291 GLU A O 1
ATOM 2194 N N . GLY A 1 292 ? 28.809 -7.832 -29.119 1.00 68.12 292 GLY A N 1
ATOM 2195 C CA . GLY A 1 292 ? 29.335 -8.571 -30.270 1.00 68.12 292 GLY A CA 1
ATOM 2196 C C . GLY A 1 292 ? 28.926 -8.020 -31.636 1.00 68.12 292 GLY A C 1
ATOM 2197 O O . GLY A 1 292 ? 29.273 -8.632 -32.644 1.00 68.12 292 GLY A O 1
ATOM 2198 N N . ILE A 1 293 ? 28.251 -6.864 -31.703 1.00 81.94 293 ILE A N 1
ATOM 2199 C CA . ILE A 1 293 ? 28.137 -6.130 -32.968 1.00 81.94 293 ILE A CA 1
ATOM 2200 C C . ILE A 1 293 ? 29.530 -5.705 -33.422 1.00 81.94 293 ILE A C 1
ATOM 2202 O O . ILE A 1 293 ? 30.268 -5.040 -32.693 1.00 81.94 293 ILE A O 1
ATOM 2206 N N . THR A 1 294 ? 29.874 -6.068 -34.652 1.00 84.38 294 THR A N 1
ATOM 2207 C CA . THR A 1 294 ? 31.140 -5.674 -35.265 1.00 84.38 294 THR A CA 1
ATOM 2208 C C . THR A 1 294 ? 30.890 -5.058 -36.628 1.00 84.38 294 THR A C 1
ATOM 2210 O O . THR A 1 294 ? 29.964 -5.427 -37.347 1.00 84.38 294 THR A O 1
ATOM 2213 N N . ALA A 1 295 ? 31.718 -4.083 -36.979 1.00 87.12 295 ALA A N 1
ATOM 2214 C CA . ALA A 1 295 ? 31.702 -3.467 -38.290 1.00 87.12 295 ALA A CA 1
ATOM 2215 C C . ALA A 1 295 ? 33.060 -3.704 -38.946 1.00 87.12 295 ALA A C 1
ATOM 2217 O O . ALA A 1 295 ? 34.103 -3.449 -38.342 1.00 87.12 295 ALA A O 1
ATOM 2218 N N . THR A 1 296 ? 33.049 -4.206 -40.176 1.00 85.94 296 THR A N 1
ATOM 2219 C CA . THR A 1 296 ? 34.262 -4.491 -40.940 1.00 85.94 296 THR A CA 1
ATOM 2220 C C . THR A 1 296 ? 34.284 -3.658 -42.214 1.00 85.94 296 THR A C 1
ATOM 2222 O O . THR A 1 296 ? 33.335 -3.648 -42.999 1.00 85.94 296 THR A O 1
ATOM 2225 N N . SER A 1 297 ? 35.381 -2.931 -42.433 1.00 83.88 297 SER A N 1
ATOM 2226 C CA . SER A 1 297 ? 35.597 -2.205 -43.685 1.00 83.88 297 SER A CA 1
ATOM 2227 C C . SER A 1 297 ? 36.035 -3.168 -44.777 1.00 83.88 297 SER A C 1
ATOM 2229 O O . SER A 1 297 ? 36.972 -3.951 -44.594 1.00 83.88 297 SER A O 1
ATOM 2231 N N . ARG A 1 298 ? 35.438 -3.052 -45.964 1.00 78.31 298 ARG A N 1
ATOM 2232 C CA . ARG A 1 298 ? 35.876 -3.834 -47.129 1.00 78.31 298 ARG A CA 1
ATOM 2233 C C . ARG A 1 298 ? 37.252 -3.393 -47.635 1.00 78.31 298 ARG A C 1
ATOM 2235 O O . ARG A 1 298 ? 37.992 -4.199 -48.192 1.00 78.31 298 ARG A O 1
ATOM 2242 N N . ALA A 1 299 ? 37.599 -2.123 -47.435 1.00 75.56 299 ALA A N 1
ATOM 2243 C CA . ALA A 1 299 ? 38.876 -1.546 -47.845 1.00 75.56 299 ALA A CA 1
ATOM 2244 C C . ALA A 1 299 ? 40.004 -1.777 -46.816 1.00 75.56 299 ALA A C 1
ATOM 2246 O O . ALA A 1 299 ? 41.096 -1.238 -46.990 1.00 75.56 299 ALA A O 1
ATOM 2247 N N . GLY A 1 300 ? 39.747 -2.540 -45.743 1.00 72.94 300 GLY A N 1
ATOM 2248 C CA . GLY A 1 300 ? 40.704 -2.770 -44.654 1.00 72.94 300 GLY A CA 1
ATOM 2249 C C . GLY A 1 300 ? 40.963 -1.535 -43.786 1.00 72.94 300 GLY A C 1
ATOM 2250 O O . GLY A 1 300 ? 41.992 -1.463 -43.119 1.00 72.94 300 GLY A O 1
ATOM 2251 N N . ARG A 1 301 ? 40.064 -0.545 -43.827 1.00 81.44 301 ARG A N 1
ATOM 2252 C CA . ARG A 1 301 ? 40.159 0.693 -43.046 1.00 81.44 301 ARG A CA 1
ATOM 2253 C C . ARG A 1 301 ? 39.539 0.521 -41.661 1.00 81.44 301 ARG A C 1
ATOM 2255 O O . ARG A 1 301 ? 38.745 -0.389 -41.430 1.00 81.44 301 ARG A O 1
ATOM 2262 N N . GLU A 1 302 ? 39.922 1.393 -40.734 1.00 81.56 302 GLU A N 1
ATOM 2263 C CA . GLU A 1 302 ? 39.427 1.342 -39.361 1.00 81.56 302 GLU A CA 1
ATOM 2264 C C . GLU A 1 302 ? 37.966 1.804 -39.297 1.00 81.56 302 GLU A C 1
ATOM 2266 O O . GLU A 1 302 ? 37.663 2.985 -39.486 1.00 81.56 302 GLU A O 1
ATOM 2271 N N . VAL A 1 303 ? 37.078 0.858 -38.993 1.00 86.12 303 VAL A N 1
ATOM 2272 C CA . VAL A 1 303 ? 35.678 1.104 -38.645 1.00 86.12 303 VAL A CA 1
ATOM 2273 C C . VAL A 1 303 ? 35.473 0.576 -37.233 1.00 86.12 303 VAL A C 1
ATOM 2275 O O . VAL A 1 303 ? 35.877 -0.541 -36.913 1.00 86.12 303 VAL A O 1
ATOM 2278 N N . THR A 1 304 ? 34.880 1.397 -36.374 1.00 86.31 304 THR A N 1
ATOM 2279 C CA . THR A 1 304 ? 34.701 1.075 -34.953 1.00 86.31 304 THR A CA 1
ATOM 2280 C C . THR A 1 304 ? 33.246 1.240 -34.558 1.00 86.31 304 THR A C 1
ATOM 2282 O O . THR A 1 304 ? 32.612 2.232 -34.910 1.00 86.31 304 THR A O 1
ATOM 2285 N N . VAL A 1 305 ? 32.719 0.259 -33.828 1.00 87.00 305 VAL A N 1
ATOM 2286 C CA . VAL A 1 305 ? 31.404 0.342 -33.192 1.00 87.00 305 VAL A CA 1
ATOM 2287 C C . VAL A 1 305 ? 31.634 0.866 -31.783 1.00 87.00 305 VAL A C 1
ATOM 2289 O O . VAL A 1 305 ? 32.371 0.268 -31.003 1.00 87.00 305 VAL A O 1
ATOM 2292 N N . MET A 1 306 ? 31.067 2.024 -31.485 1.00 84.56 306 MET A N 1
ATOM 2293 C CA . MET A 1 306 ? 31.227 2.718 -30.216 1.00 84.56 306 MET A CA 1
ATOM 2294 C C . MET A 1 306 ? 29.984 2.486 -29.358 1.00 84.56 306 MET A C 1
ATOM 2296 O O . MET A 1 306 ? 28.863 2.685 -29.822 1.00 84.56 306 MET A O 1
ATOM 2300 N N . GLU A 1 307 ? 30.200 2.095 -28.100 1.00 78.81 307 GLU A N 1
ATOM 2301 C CA . GLU A 1 307 ? 29.139 1.788 -27.124 1.00 78.81 307 GLU A CA 1
ATOM 2302 C C . GLU A 1 307 ? 28.389 3.022 -26.603 1.00 78.81 307 GLU A C 1
ATOM 2304 O O . GLU A 1 307 ? 27.381 2.906 -25.913 1.00 78.81 307 GLU A O 1
ATOM 2309 N N . HIS A 1 308 ? 28.869 4.211 -26.950 1.00 78.62 308 HIS A N 1
ATOM 2310 C CA . HIS A 1 308 ? 28.251 5.485 -26.620 1.00 78.62 308 HIS A CA 1
ATOM 2311 C C . HIS A 1 308 ? 28.105 6.362 -27.863 1.00 78.62 308 HIS A C 1
ATOM 2313 O O . HIS A 1 308 ? 28.916 6.291 -28.796 1.00 78.62 308 HIS A O 1
ATOM 2319 N N . LEU A 1 309 ? 27.105 7.240 -27.834 1.00 83.50 309 LEU A N 1
ATOM 2320 C CA . LEU A 1 309 ? 26.980 8.312 -28.810 1.00 83.50 309 LEU A CA 1
ATOM 2321 C C . LEU A 1 309 ? 28.101 9.352 -28.629 1.00 83.50 309 LEU A C 1
ATOM 2323 O O . LEU A 1 309 ? 28.423 9.697 -27.487 1.00 83.50 309 LEU A O 1
ATOM 2327 N N . PRO A 1 310 ? 28.668 9.873 -29.730 1.00 85.00 310 PRO A N 1
ATOM 2328 C CA . PRO A 1 310 ? 29.758 10.836 -29.672 1.00 85.00 310 PRO A CA 1
ATOM 2329 C C . PRO A 1 310 ? 29.284 12.190 -29.137 1.00 85.00 310 PRO A C 1
ATOM 2331 O O . PRO A 1 310 ? 28.228 12.689 -29.518 1.00 85.00 310 PRO A O 1
ATOM 2334 N N . GLN A 1 311 ? 30.058 12.809 -28.252 1.00 85.56 311 GLN A N 1
ATOM 2335 C CA . GLN A 1 311 ? 29.733 14.133 -27.712 1.00 85.56 311 GLN A CA 1
ATOM 2336 C C . GLN A 1 311 ? 30.022 15.254 -28.728 1.00 85.56 311 GLN A C 1
ATOM 2338 O O . GLN A 1 311 ? 30.806 15.062 -29.664 1.00 85.56 311 GLN A O 1
ATOM 2343 N N . PRO A 1 312 ? 29.443 16.458 -28.547 1.00 87.25 312 PRO A N 1
ATOM 2344 C CA . PRO A 1 312 ? 29.926 17.643 -29.247 1.00 87.25 312 PRO A CA 1
ATOM 2345 C C . PRO A 1 312 ? 31.451 17.781 -29.113 1.00 87.25 312 PRO A C 1
ATOM 2347 O O . PRO A 1 312 ? 32.025 17.468 -28.073 1.00 87.25 312 PRO A O 1
ATOM 2350 N N . ASP A 1 313 ? 32.098 18.226 -30.186 1.00 86.94 313 ASP A N 1
ATOM 2351 C CA . ASP A 1 313 ? 33.551 18.327 -30.370 1.00 86.94 313 ASP A CA 1
ATOM 2352 C C . ASP A 1 313 ? 34.330 17.004 -30.503 1.00 86.94 313 ASP A C 1
ATOM 2354 O O . ASP A 1 313 ? 35.555 17.037 -30.725 1.00 86.94 313 ASP A O 1
ATOM 2358 N N . GLU A 1 314 ? 33.656 15.852 -30.452 1.00 88.94 314 GLU A N 1
ATOM 2359 C CA . GLU A 1 314 ? 34.242 14.565 -30.828 1.00 88.94 314 GLU A CA 1
ATOM 2360 C C . GLU A 1 314 ? 34.281 14.371 -32.346 1.00 88.94 314 GLU A C 1
ATOM 2362 O O . GLU A 1 314 ? 33.532 14.984 -33.109 1.00 88.94 314 GLU A O 1
ATOM 2367 N N . LYS A 1 315 ? 35.204 13.515 -32.794 1.00 87.81 315 LYS A N 1
ATOM 2368 C CA . LYS A 1 315 ? 35.455 13.263 -34.216 1.00 87.81 315 LYS A CA 1
ATOM 2369 C C . LYS A 1 315 ? 34.318 12.464 -34.844 1.00 87.81 315 LYS A C 1
ATOM 2371 O O . LYS A 1 315 ? 33.900 11.447 -34.291 1.00 87.81 315 LYS A O 1
ATOM 2376 N N . VAL A 1 316 ? 33.913 12.872 -36.045 1.00 87.06 316 VAL A N 1
ATOM 2377 C CA . VAL A 1 316 ? 32.930 12.129 -36.848 1.00 87.06 316 VAL A CA 1
ATOM 2378 C C . VAL A 1 316 ? 33.559 10.877 -37.465 1.00 87.06 316 VAL A C 1
ATOM 2380 O O . VAL A 1 316 ? 32.943 9.815 -37.441 1.00 87.06 316 VAL A O 1
ATOM 2383 N N . TYR A 1 317 ? 34.802 10.971 -37.945 1.00 87.50 317 TYR A N 1
ATOM 2384 C CA . TYR A 1 317 ? 35.519 9.877 -38.611 1.00 87.50 317 TYR A CA 1
ATOM 2385 C C . TYR A 1 317 ? 36.741 9.411 -37.804 1.00 87.50 317 TYR A C 1
ATOM 2387 O O . TYR A 1 317 ? 37.232 10.124 -36.923 1.00 87.50 317 TYR A O 1
ATOM 2395 N N . SER A 1 318 ? 37.233 8.202 -38.083 1.00 85.56 318 SER A N 1
ATOM 2396 C CA . SER A 1 318 ? 38.413 7.627 -37.416 1.00 85.56 318 SER A CA 1
ATOM 2397 C C . SER A 1 318 ? 39.731 8.292 -37.845 1.00 85.56 318 SER A C 1
ATOM 2399 O O . SER A 1 318 ? 40.605 8.528 -37.007 1.00 85.56 318 SER A O 1
ATOM 2401 N N . ASP A 1 319 ? 39.856 8.656 -39.121 1.00 83.56 319 ASP A N 1
ATOM 2402 C CA . ASP A 1 319 ? 41.074 9.160 -39.774 1.00 83.56 319 ASP A CA 1
ATOM 2403 C C . ASP A 1 319 ? 41.096 10.684 -40.015 1.00 83.56 319 ASP A C 1
ATOM 2405 O O . ASP A 1 319 ? 42.174 11.244 -40.208 1.00 83.56 319 ASP A O 1
ATOM 2409 N N . GLU A 1 320 ? 39.956 11.378 -39.929 1.00 81.38 320 GLU A N 1
ATOM 2410 C CA . GLU A 1 320 ? 39.854 12.830 -40.149 1.00 81.38 320 GLU A CA 1
ATOM 2411 C C . GLU A 1 320 ? 39.692 13.605 -38.829 1.00 81.38 320 GLU A C 1
ATOM 2413 O O . GLU A 1 320 ? 38.805 13.331 -38.017 1.00 81.38 320 GLU A O 1
ATOM 2418 N N . GLN A 1 321 ? 40.562 14.594 -38.589 1.00 76.31 321 GLN A N 1
ATOM 2419 C CA . GLN A 1 321 ? 40.593 15.337 -37.319 1.00 76.31 321 GLN A CA 1
ATOM 2420 C C . GLN A 1 321 ? 39.818 16.656 -37.350 1.00 76.31 321 GLN A C 1
ATOM 2422 O O . GLN A 1 321 ? 39.473 17.172 -36.283 1.00 76.31 321 GLN A O 1
ATOM 2427 N N . SER A 1 322 ? 39.576 17.218 -38.536 1.00 83.50 322 SER A N 1
ATOM 2428 C CA . SER A 1 322 ? 38.936 18.529 -38.679 1.00 83.50 322 SER A CA 1
ATOM 2429 C C . SER A 1 322 ? 37.409 18.478 -38.581 1.00 83.50 322 SER A C 1
ATOM 2431 O O . SER A 1 322 ? 36.791 19.486 -38.238 1.00 83.50 322 SER A O 1
ATOM 2433 N N . VAL A 1 323 ? 36.799 17.312 -38.823 1.00 85.06 323 VAL A N 1
ATOM 2434 C CA . VAL A 1 323 ? 35.341 17.140 -38.811 1.00 85.06 323 VAL A CA 1
ATOM 2435 C C . VAL A 1 323 ? 34.878 16.607 -37.459 1.00 85.06 323 VAL A C 1
ATOM 2437 O O . VAL A 1 323 ? 35.180 15.474 -37.069 1.00 85.06 323 VAL A O 1
ATOM 2440 N N . LYS A 1 324 ? 34.119 17.438 -36.746 1.00 89.81 324 LYS A N 1
ATOM 2441 C CA . LYS A 1 324 ? 33.619 17.164 -35.399 1.00 89.81 324 LYS A CA 1
ATOM 2442 C C . LYS A 1 324 ? 32.117 17.372 -35.308 1.00 89.81 324 LYS A C 1
ATOM 2444 O O . LYS A 1 324 ? 31.559 18.193 -36.036 1.00 89.81 324 LYS A O 1
ATOM 2449 N N . PHE A 1 325 ? 31.482 16.664 -34.382 1.00 87.50 325 PHE A N 1
ATOM 2450 C CA . PHE A 1 325 ? 30.077 16.885 -34.068 1.00 87.50 325 PHE A CA 1
ATOM 2451 C C . PHE A 1 325 ? 29.883 18.266 -33.447 1.00 87.50 325 PHE A C 1
ATOM 2453 O O . PHE A 1 325 ? 30.516 18.604 -32.453 1.00 87.50 325 PHE A O 1
ATOM 2460 N N . THR A 1 326 ? 28.978 19.063 -34.004 1.00 86.75 326 THR A N 1
ATOM 2461 C CA . THR A 1 326 ? 28.500 20.298 -33.362 1.00 86.75 326 THR A CA 1
ATOM 2462 C C . THR A 1 326 ? 27.276 20.026 -32.488 1.00 86.75 326 THR A C 1
ATOM 2464 O O . THR A 1 326 ? 27.084 20.669 -31.460 1.00 86.75 326 THR A O 1
ATOM 2467 N N . SER A 1 327 ? 26.450 19.056 -32.887 1.00 84.88 327 SER A N 1
ATOM 2468 C CA . SER A 1 327 ? 25.272 18.576 -32.170 1.00 84.88 327 SER A CA 1
ATOM 2469 C C . SER A 1 327 ? 24.883 17.192 -32.693 1.00 84.88 327 SER A C 1
ATOM 2471 O O . SER A 1 327 ? 25.111 16.891 -33.861 1.00 84.88 327 SER A O 1
ATOM 2473 N N . LEU A 1 328 ? 24.257 16.379 -31.840 1.00 80.81 328 LEU A N 1
ATOM 2474 C CA . LEU A 1 328 ? 23.615 15.116 -32.226 1.00 80.81 328 LEU A CA 1
ATOM 2475 C C . LEU A 1 328 ? 22.127 15.277 -32.580 1.00 80.81 328 LEU A C 1
ATOM 2477 O O . LEU A 1 328 ? 21.467 14.296 -32.920 1.00 80.81 328 LEU A O 1
ATOM 2481 N N . GLY A 1 329 ? 21.570 16.485 -32.436 1.00 84.44 329 GLY A N 1
ATOM 2482 C CA . GLY A 1 329 ? 20.150 16.756 -32.675 1.00 84.44 329 GLY A CA 1
ATOM 2483 C C . GLY A 1 329 ? 19.235 15.779 -31.930 1.00 84.44 329 GLY A C 1
ATOM 2484 O O . GLY A 1 329 ? 19.388 15.561 -30.725 1.00 84.44 329 GLY A O 1
ATOM 2485 N N . ASP A 1 330 ? 18.326 15.150 -32.675 1.00 78.56 330 ASP A N 1
ATOM 2486 C CA . ASP A 1 330 ? 17.339 14.190 -32.166 1.00 78.56 330 ASP A CA 1
ATOM 2487 C C . ASP A 1 330 ? 17.949 12.884 -31.635 1.00 78.56 330 ASP A C 1
ATOM 2489 O O . ASP A 1 330 ? 17.236 12.076 -31.032 1.00 78.56 330 ASP A O 1
ATOM 2493 N N . PHE A 1 331 ? 19.241 12.635 -31.858 1.00 80.06 331 PHE A N 1
ATOM 2494 C CA . PHE A 1 331 ? 19.930 11.460 -31.326 1.00 80.06 331 PHE A CA 1
ATOM 2495 C C . PHE A 1 331 ? 20.499 11.690 -29.921 1.00 80.06 331 PHE A C 1
ATOM 2497 O O . PHE A 1 331 ? 20.803 10.722 -29.229 1.00 80.06 331 PHE A O 1
ATOM 2504 N N . SER A 1 332 ? 20.597 12.940 -29.460 1.00 79.06 332 SER A N 1
ATOM 2505 C CA . SER A 1 332 ? 21.182 13.266 -28.156 1.00 79.06 332 SER A CA 1
ATOM 2506 C C . SER A 1 332 ? 20.471 12.560 -26.991 1.00 79.06 332 SER A C 1
ATOM 2508 O O . SER A 1 332 ? 19.245 12.594 -26.877 1.00 79.06 332 SER A O 1
ATOM 2510 N N . GLY A 1 333 ? 21.246 11.916 -26.110 1.00 67.88 333 GLY A N 1
ATOM 2511 C CA . GLY A 1 333 ? 20.737 11.238 -24.910 1.00 67.88 333 GLY A CA 1
ATOM 2512 C C . GLY A 1 333 ? 19.988 9.923 -25.162 1.00 67.88 333 GLY A C 1
ATOM 2513 O O . GLY A 1 333 ? 19.386 9.390 -24.228 1.00 67.88 333 GLY A O 1
ATOM 2514 N N . LYS A 1 334 ? 20.008 9.395 -26.393 1.00 72.56 334 LYS A N 1
ATOM 2515 C CA . LYS A 1 334 ? 19.476 8.063 -26.709 1.00 72.56 334 LYS A CA 1
ATOM 2516 C C . LYS A 1 334 ? 20.531 6.984 -26.460 1.00 72.56 334 LYS A C 1
ATOM 2518 O O . LYS A 1 334 ? 21.721 7.211 -26.654 1.00 72.56 334 LYS A O 1
ATOM 2523 N N . ASN A 1 335 ? 20.090 5.793 -26.062 1.00 71.38 335 ASN A N 1
ATOM 2524 C CA . ASN A 1 335 ? 20.971 4.637 -25.905 1.00 71.38 335 ASN A CA 1
ATOM 2525 C C . ASN A 1 335 ? 21.163 3.942 -27.264 1.00 71.38 335 ASN A C 1
ATOM 2527 O O . ASN A 1 335 ? 20.427 3.013 -27.597 1.00 71.38 335 ASN A O 1
ATOM 2531 N N . LEU A 1 336 ? 22.083 4.472 -28.074 1.00 79.44 336 LEU A N 1
ATOM 2532 C CA . LEU A 1 336 ? 22.412 4.002 -29.422 1.00 79.44 336 LEU A CA 1
ATOM 2533 C C . LEU A 1 336 ? 23.913 3.711 -29.524 1.00 79.44 336 LEU A C 1
ATOM 2535 O O . LEU A 1 336 ? 24.725 4.405 -28.913 1.00 79.44 336 LEU A O 1
ATOM 2539 N N . LEU A 1 337 ? 24.269 2.736 -30.358 1.00 85.00 337 LEU A N 1
ATOM 2540 C CA . LEU A 1 337 ? 25.648 2.527 -30.790 1.00 85.00 337 LEU A CA 1
ATOM 2541 C C . LEU A 1 337 ? 25.981 3.474 -31.942 1.00 85.00 337 LEU A C 1
ATOM 2543 O O . LEU A 1 337 ? 25.147 3.707 -32.820 1.00 85.00 337 LEU A O 1
ATOM 2547 N N . TYR A 1 338 ? 27.214 3.971 -31.972 1.00 88.44 338 TYR A N 1
ATOM 2548 C CA . TYR A 1 338 ? 27.707 4.790 -33.075 1.00 88.44 338 TYR A CA 1
ATOM 2549 C C . TYR A 1 338 ? 28.722 4.016 -33.916 1.00 88.44 338 TYR A C 1
ATOM 2551 O O . TYR A 1 338 ? 29.711 3.508 -33.394 1.00 88.44 338 TYR A O 1
ATOM 2559 N N . ILE A 1 339 ? 28.493 3.932 -35.227 1.00 89.31 339 ILE A N 1
ATOM 2560 C CA . ILE A 1 339 ? 29.458 3.348 -36.163 1.00 89.31 339 ILE A CA 1
ATOM 2561 C C . ILE A 1 339 ? 30.338 4.478 -36.685 1.00 89.31 339 ILE A C 1
ATOM 2563 O O . ILE A 1 339 ? 29.917 5.283 -37.513 1.00 89.31 339 ILE A O 1
ATOM 2567 N N . ARG A 1 340 ? 31.583 4.517 -36.216 1.00 89.00 340 ARG A N 1
ATOM 2568 C CA . ARG A 1 340 ? 32.588 5.468 -36.683 1.00 89.00 340 ARG A CA 1
ATOM 2569 C C . ARG A 1 340 ? 33.392 4.849 -37.818 1.00 89.00 340 ARG A C 1
ATOM 2571 O O . ARG A 1 340 ? 34.265 4.013 -37.569 1.00 89.00 340 ARG A O 1
ATOM 2578 N N . GLY A 1 341 ? 33.085 5.268 -39.042 1.00 87.25 341 GLY A N 1
ATOM 2579 C CA . GLY A 1 341 ? 33.843 4.920 -40.245 1.00 87.25 341 GLY A CA 1
ATOM 2580 C C . GLY A 1 341 ? 35.037 5.843 -40.502 1.00 87.25 341 GLY A C 1
ATOM 2581 O O . GLY A 1 341 ? 35.283 6.793 -39.755 1.00 87.25 341 GLY A O 1
ATOM 2582 N N . ALA A 1 342 ? 35.759 5.570 -41.586 1.00 86.25 342 ALA A N 1
ATOM 2583 C CA . ALA A 1 342 ? 36.867 6.396 -42.065 1.00 86.25 342 ALA A CA 1
ATOM 2584 C C . ALA A 1 342 ? 36.378 7.382 -43.144 1.00 86.25 342 ALA A C 1
ATOM 2586 O O . ALA A 1 342 ? 35.645 6.996 -44.049 1.00 86.25 342 ALA A O 1
ATOM 2587 N N . ASP A 1 343 ? 36.797 8.644 -43.103 1.00 84.69 343 ASP A N 1
ATOM 2588 C CA . ASP A 1 343 ? 36.435 9.690 -44.068 1.00 84.69 343 ASP A CA 1
ATOM 2589 C C . ASP A 1 343 ? 36.853 9.311 -45.492 1.00 84.69 343 ASP A C 1
ATOM 2591 O O . ASP A 1 343 ? 36.105 9.509 -46.454 1.00 84.69 343 ASP A O 1
ATOM 2595 N N . ALA A 1 344 ? 38.005 8.644 -45.624 1.00 81.25 344 ALA A N 1
ATOM 2596 C CA . ALA A 1 344 ? 38.491 8.140 -46.902 1.00 81.25 344 ALA A CA 1
ATOM 2597 C C . ALA A 1 344 ? 37.500 7.178 -47.590 1.00 81.25 344 ALA A C 1
ATOM 2599 O O . ALA A 1 344 ? 37.599 6.947 -48.802 1.00 81.25 344 ALA A O 1
ATOM 2600 N N . GLU A 1 345 ? 36.548 6.589 -46.859 1.00 76.62 345 GLU A N 1
ATOM 2601 C CA . GLU A 1 345 ? 35.491 5.736 -47.412 1.00 76.62 345 GLU A CA 1
ATOM 2602 C C . GLU A 1 345 ? 34.510 6.479 -48.326 1.00 76.62 345 GLU A C 1
ATOM 2604 O O . GLU A 1 345 ? 33.920 5.849 -49.200 1.00 76.62 345 GLU A O 1
ATOM 2609 N N . LYS A 1 346 ? 34.444 7.815 -48.261 1.00 76.50 346 LYS A N 1
ATOM 2610 C CA . LYS A 1 346 ? 33.669 8.648 -49.202 1.00 76.50 346 LYS A CA 1
ATOM 2611 C C . LYS A 1 346 ? 34.105 8.509 -50.663 1.00 76.50 346 LYS A C 1
ATOM 2613 O O . LYS A 1 346 ? 33.368 8.887 -51.566 1.00 76.50 346 LYS A O 1
ATOM 2618 N N . THR A 1 347 ? 35.314 7.999 -50.902 1.00 77.56 347 THR A N 1
ATOM 2619 C CA . THR A 1 347 ? 35.874 7.798 -52.251 1.00 77.56 347 THR A CA 1
ATOM 2620 C C . THR A 1 347 ? 35.529 6.438 -52.863 1.00 77.56 347 THR A C 1
ATOM 2622 O O . THR A 1 347 ? 35.878 6.179 -54.015 1.00 77.56 347 THR A O 1
ATOM 2625 N N . VAL A 1 348 ? 34.859 5.559 -52.110 1.00 78.25 348 VAL A N 1
ATOM 2626 C CA . VAL A 1 348 ? 34.378 4.266 -52.607 1.00 78.25 348 VAL A CA 1
ATOM 2627 C C . VAL A 1 348 ? 33.218 4.502 -53.580 1.00 78.25 348 VAL A C 1
ATOM 2629 O O . VAL A 1 348 ? 32.388 5.384 -53.372 1.00 78.25 348 VAL A O 1
ATOM 2632 N N . ALA A 1 349 ? 33.172 3.734 -54.671 1.00 81.62 349 ALA A N 1
ATOM 2633 C CA . ALA A 1 349 ? 32.108 3.848 -55.663 1.00 81.62 349 ALA A CA 1
ATOM 2634 C C . ALA A 1 349 ? 30.727 3.608 -55.025 1.00 81.62 349 ALA A C 1
ATOM 2636 O O . ALA A 1 349 ? 30.575 2.733 -54.176 1.00 81.62 349 ALA A O 1
ATOM 2637 N N . ALA A 1 350 ? 29.716 4.367 -55.453 1.00 79.12 350 ALA A N 1
ATOM 2638 C CA . ALA A 1 350 ? 28.382 4.347 -54.843 1.00 79.12 350 ALA A CA 1
ATOM 2639 C C . ALA A 1 350 ? 27.667 2.982 -54.930 1.00 79.12 350 ALA A C 1
ATOM 2641 O O . ALA A 1 350 ? 26.758 2.709 -54.154 1.00 79.12 350 ALA A O 1
ATOM 2642 N N . ASP A 1 351 ? 28.067 2.128 -55.872 1.00 83.62 351 ASP A N 1
ATOM 2643 C CA . ASP A 1 351 ? 27.546 0.770 -56.063 1.00 83.62 351 ASP A CA 1
ATOM 2644 C C . ASP A 1 351 ? 28.307 -0.297 -55.255 1.00 83.62 351 ASP A C 1
ATOM 2646 O O . ASP A 1 351 ? 28.012 -1.490 -55.345 1.00 83.62 351 ASP A O 1
ATOM 2650 N N . SER A 1 352 ? 29.296 0.118 -54.465 1.00 84.00 352 SER A N 1
ATOM 2651 C CA . SER A 1 352 ? 30.170 -0.770 -53.715 1.00 84.00 352 SER A CA 1
ATOM 2652 C C . SER A 1 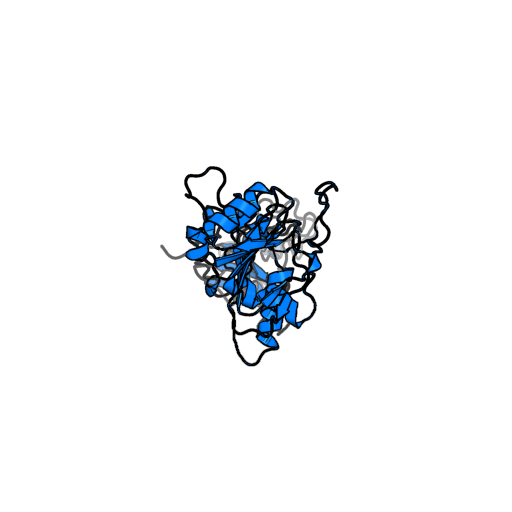352 ? 29.870 -0.715 -52.221 1.00 84.00 352 SER A C 1
ATOM 2654 O O . SER A 1 352 ? 29.733 0.349 -51.626 1.00 84.00 352 SER A O 1
ATOM 2656 N N . VAL A 1 353 ? 29.821 -1.891 -51.589 1.00 83.31 353 VAL A N 1
ATOM 2657 C CA . VAL A 1 353 ? 29.709 -2.005 -50.128 1.00 83.31 353 VAL A CA 1
ATOM 2658 C C . VAL A 1 353 ? 30.944 -1.388 -49.474 1.00 83.31 353 VAL A C 1
ATOM 2660 O O . VAL A 1 353 ? 32.066 -1.834 -49.732 1.00 83.31 353 VAL A O 1
ATOM 2663 N N . VAL A 1 354 ? 30.715 -0.383 -48.630 1.00 83.50 354 VAL A N 1
ATOM 2664 C CA . VAL A 1 354 ? 31.752 0.369 -47.914 1.00 83.50 354 VAL A CA 1
ATOM 2665 C C . VAL A 1 354 ? 32.207 -0.393 -46.665 1.00 83.50 354 VAL A C 1
ATOM 2667 O O . VAL A 1 354 ? 33.380 -0.747 -46.526 1.00 83.50 354 VAL A O 1
ATOM 2670 N N . TRP A 1 355 ? 31.252 -0.741 -45.808 1.00 86.81 355 TRP A N 1
ATOM 2671 C CA . TRP A 1 355 ? 31.447 -1.554 -44.615 1.00 86.81 355 TRP A CA 1
ATOM 2672 C C . TRP A 1 355 ? 30.312 -2.568 -44.480 1.00 86.81 355 TRP A C 1
ATOM 2674 O O . TRP A 1 355 ? 29.221 -2.386 -45.020 1.00 86.81 355 TRP A O 1
ATOM 2684 N N . THR A 1 356 ? 30.598 -3.661 -43.779 1.00 88.62 356 THR A N 1
ATOM 2685 C CA . THR A 1 356 ? 29.627 -4.697 -43.422 1.00 88.62 356 THR A CA 1
ATOM 2686 C C . THR A 1 356 ? 29.419 -4.655 -41.919 1.00 88.62 356 THR A C 1
ATOM 2688 O O . THR A 1 356 ? 30.389 -4.665 -41.163 1.00 88.62 356 THR A O 1
ATOM 2691 N N . LEU A 1 357 ? 28.160 -4.586 -41.496 1.00 89.31 357 LEU A N 1
ATOM 2692 C CA . LEU A 1 357 ? 27.780 -4.696 -40.096 1.00 89.31 357 LEU A CA 1
ATOM 2693 C C . LEU A 1 357 ? 27.339 -6.134 -39.833 1.00 89.31 357 LEU A C 1
ATOM 2695 O O . LEU A 1 357 ? 26.375 -6.605 -40.437 1.00 89.31 357 LEU A O 1
ATOM 2699 N N . GLU A 1 358 ? 28.045 -6.819 -38.945 1.00 87.25 358 GLU A N 1
ATOM 2700 C CA . GLU A 1 358 ? 27.640 -8.122 -38.438 1.00 87.25 358 GLU A CA 1
ATOM 2701 C C . GLU A 1 358 ? 26.941 -7.917 -37.102 1.00 87.25 358 GLU A C 1
ATOM 2703 O O . GLU A 1 358 ? 27.524 -7.397 -36.145 1.00 87.25 358 GLU A O 1
ATOM 2708 N N . THR A 1 359 ? 25.671 -8.308 -37.051 1.00 83.31 359 THR A N 1
ATOM 2709 C CA . THR A 1 359 ? 24.863 -8.218 -35.843 1.00 83.31 359 THR A CA 1
ATOM 2710 C C . THR A 1 359 ? 24.405 -9.609 -35.425 1.00 83.31 359 THR A C 1
ATOM 2712 O O . THR A 1 359 ? 23.992 -10.403 -36.273 1.00 83.31 359 THR A O 1
ATOM 2715 N N . PRO A 1 360 ? 24.445 -9.936 -34.122 1.00 73.12 360 PRO A N 1
ATOM 2716 C CA . PRO A 1 360 ? 23.948 -11.223 -33.633 1.00 73.12 360 PRO A CA 1
ATOM 2717 C C . PRO A 1 360 ? 22.415 -11.339 -33.730 1.00 73.12 360 PRO A C 1
ATOM 2719 O O . PRO A 1 360 ? 21.852 -12.410 -33.520 1.00 73.12 360 PRO A O 1
ATOM 2722 N N . VAL A 1 361 ? 21.745 -10.226 -34.026 1.00 67.56 361 VAL A N 1
ATOM 2723 C CA . VAL A 1 361 ? 20.309 -9.980 -33.875 1.00 67.56 361 VAL A CA 1
ATOM 2724 C C . VAL A 1 361 ? 19.853 -8.929 -34.895 1.00 67.56 361 VAL A C 1
ATOM 2726 O O . VAL A 1 361 ? 20.679 -8.120 -35.332 1.00 67.56 361 VAL A O 1
ATOM 2729 N N . PRO A 1 362 ? 18.570 -8.898 -35.296 1.00 74.56 362 PRO A N 1
ATOM 2730 C CA . PRO A 1 362 ? 18.031 -7.813 -36.115 1.00 74.56 362 PRO A CA 1
ATOM 2731 C C . PRO A 1 362 ? 18.225 -6.445 -35.441 1.00 74.56 362 PRO A C 1
ATOM 2733 O O . PRO A 1 362 ? 18.008 -6.306 -34.238 1.00 74.56 362 PRO A O 1
ATOM 2736 N N . VAL A 1 363 ? 18.637 -5.432 -36.211 1.00 76.62 363 VAL A N 1
ATOM 2737 C CA . VAL A 1 363 ? 18.853 -4.064 -35.712 1.00 76.62 363 VAL A CA 1
ATOM 2738 C C . VAL A 1 363 ? 18.167 -3.029 -36.595 1.00 76.62 363 VAL A C 1
ATOM 2740 O O . VAL A 1 363 ? 18.047 -3.201 -37.809 1.00 76.62 363 VAL A O 1
ATOM 2743 N N . VAL A 1 364 ? 17.773 -1.911 -35.986 1.00 79.88 364 VAL A N 1
ATOM 2744 C CA . VAL A 1 364 ? 17.337 -0.712 -36.708 1.00 79.88 364 VAL A CA 1
ATOM 2745 C C . VAL A 1 364 ? 18.543 0.200 -36.895 1.00 79.88 364 VAL A C 1
ATOM 2747 O O . VAL A 1 364 ? 19.153 0.639 -35.921 1.00 79.88 364 VAL A O 1
ATOM 2750 N N . ILE A 1 365 ? 18.880 0.490 -38.150 1.00 83.12 365 ILE A N 1
ATOM 2751 C CA . ILE A 1 365 ? 19.978 1.393 -38.499 1.00 83.12 365 ILE A CA 1
ATOM 2752 C C . ILE A 1 365 ? 19.397 2.779 -38.769 1.00 83.12 365 ILE A C 1
ATOM 2754 O O . ILE A 1 365 ? 18.596 2.960 -39.686 1.00 83.12 365 ILE A O 1
ATOM 2758 N N . PHE A 1 366 ? 19.829 3.760 -37.981 1.00 82.00 366 PHE A N 1
ATOM 2759 C CA . PHE A 1 366 ? 19.567 5.167 -38.252 1.00 82.00 366 PHE A CA 1
ATOM 2760 C C . PHE A 1 366 ? 20.699 5.706 -39.119 1.00 82.00 366 PHE A C 1
ATOM 2762 O O . PHE A 1 366 ? 21.860 5.682 -38.715 1.00 82.00 366 PHE A O 1
ATOM 2769 N N . LEU A 1 367 ? 20.359 6.150 -40.326 1.00 79.25 367 LEU A N 1
ATOM 2770 C CA . LEU A 1 367 ? 21.303 6.793 -41.227 1.00 79.25 367 LEU A CA 1
ATOM 2771 C C . LEU A 1 367 ? 21.135 8.299 -41.107 1.00 79.25 367 LEU A C 1
ATOM 2773 O O . LEU A 1 367 ? 20.033 8.820 -41.281 1.00 79.25 367 LEU A O 1
ATOM 2777 N N . ASP A 1 368 ? 22.237 8.970 -40.809 1.00 68.88 368 ASP A N 1
ATOM 2778 C CA . ASP A 1 368 ? 22.311 10.418 -40.852 1.00 68.88 368 ASP A CA 1
ATOM 2779 C C . ASP A 1 368 ? 22.804 10.842 -42.238 1.00 68.88 368 ASP A C 1
ATOM 2781 O O . ASP A 1 368 ? 23.855 10.390 -42.702 1.00 68.88 368 ASP A O 1
ATOM 2785 N N . PHE A 1 369 ? 22.015 11.664 -42.924 1.00 64.00 369 PHE A N 1
ATOM 2786 C CA . PHE A 1 369 ? 22.334 12.161 -44.258 1.00 64.00 369 PHE A CA 1
ATOM 2787 C C . PHE A 1 369 ? 22.754 13.624 -44.133 1.00 64.00 369 PHE A C 1
ATOM 2789 O O . PHE A 1 369 ? 21.926 14.479 -43.821 1.00 64.00 369 PHE A O 1
ATOM 2796 N N . TRP A 1 370 ? 24.043 13.877 -44.368 1.00 58.75 370 TRP A N 1
ATOM 2797 C CA . TRP A 1 370 ? 24.677 15.196 -44.298 1.00 58.75 370 TRP A CA 1
ATOM 2798 C C . TRP A 1 370 ? 24.716 15.881 -45.661 1.00 58.75 370 TRP A C 1
ATOM 2800 O O . TRP A 1 370 ? 25.005 15.181 -46.663 1.00 58.75 370 TRP A O 1
#